Protein AF-A0A832DSX7-F1 (afdb_monomer_lite)

pLDDT: mean 79.86, std 14.15, range [27.81, 97.44]

Sequence (400 aa):
MRTGLRFCPRCGTVMMSKKRGASLFLYCPKCGFEEDVSTVVEPGRRPILRPIEARCPRCGGALTVRTSYNLTFTYCRNCGYITATYSPPAVRLPVERRPLMSWLKNAVDRAAQNKVEIGSGELVDVEPEGGGDVDVLTLRVSIQRNYAESLRPLDSVFYANELTIVKDELKAKDCSGEVCHGYLRVAARPRRHPPAGKLHLAEPTMLYESALRILEENKCTLHGVVAEAPRCSPLPATEISIRKRWNLDKWQMEALRRALSLPPYGFLAVEGPPGTGKTSVIAAAACEIATAGGRVLITSLTNVAVDNAIERILEFCGFEIGKYVTRIGHPAKISPTVRRYVVADLGRQRKGGLEALLREARVFGMTMAKLASLDLFYGLDKMLKGGFDYVFIDEASMVP

Secondary structure (DSSP, 8-state):
--PPPPB-TTT-PBPEEEEETTEEEEE-TTT--EEEE-----TTS--------PBPTTT-PBEEEEEETTEEEEEETTT--EEEEE---SSPSSPPHHHHHHHHHHHHHHHHHT--EEEEEEEEEEEEETTTTEEEEEEEEEEEHHHHHH--TT-EEEETTEEEEE-S--EEEE--SSEEEEEEEEEE-SS---SEEEEEE-TTHHHHHHHHHHHHTT-SSHHHHHTT-TT-PPPPP------S-----HHHHHHHHHHHTPPTT--------TTS-HHHHHHHHHHHHHHTT--EEEEESSHHHHHHHHHHHHHHHHHHHHTTEEE-S-GGGS-HHHHHHHHHHHHHHHHHHHHHHHHH-SEEEEEHHHHHHHHHHH-HHHHHTS--SEEEETTGGG--

Foldseek 3Di:
DPDPFDADPVPRHGWDWDDDPPWIWTADPPPGDIDTQDFDDDPDDDTDRDDPQDADPVPRHGWDWDDDPQKIWIADPPPGDIDIDGRDDPDDPPDAPVVVLVVLVVVLVVCVVPWAFFWKWFWDDWDAPDVRQKIKTKTWIKGFPVCLVVDAFQFWKQHQNFIWTFHHRFAAFPCPDGIGTGITIIIGGDDDDDRMGIITGCPPSLLSVLVNVVLVVCPQALNCVSNVPPPHDFDDQDQQDQDDDDPADPLLVVLLNCQNRAGVSGDDDDDDDPPNPPLLSLLSNLLSQVVVVFAEEEEEQALVQLQVSLVSNCVPNPPVQLQQEAEPDDLVRHDPVCSVRPVVVVVQCVVPRPLSNLVRHRYYGDYSSSVSSCCVRVVVCVSNVHDGPYYDYPPVVPPD

Structure (mmCIF, N/CA/C/O backbone):
data_AF-A0A832DSX7-F1
#
_entry.id   AF-A0A832DSX7-F1
#
loop_
_atom_site.group_PDB
_atom_site.id
_atom_site.type_symbol
_atom_site.label_atom_id
_atom_site.label_alt_id
_atom_site.label_comp_id
_atom_site.label_asym_id
_atom_site.label_entity_id
_atom_site.label_seq_id
_atom_site.pdbx_PDB_ins_code
_atom_site.Cartn_x
_atom_site.Cartn_y
_atom_site.Cartn_z
_atom_site.occupancy
_atom_site.B_iso_or_equiv
_atom_site.auth_seq_id
_atom_site.auth_comp_id
_atom_site.auth_asym_id
_atom_site.auth_atom_id
_atom_site.pdbx_PDB_model_num
ATOM 1 N N . MET A 1 1 ? 50.676 -8.255 -4.536 1.00 31.97 1 MET A N 1
ATOM 2 C CA . MET A 1 1 ? 49.228 -7.973 -4.637 1.00 31.97 1 MET A CA 1
ATOM 3 C C . MET A 1 1 ? 48.529 -9.279 -4.957 1.00 31.97 1 MET A C 1
ATOM 5 O O . MET A 1 1 ? 48.846 -9.869 -5.981 1.00 31.97 1 MET A O 1
ATOM 9 N N . ARG A 1 2 ? 47.675 -9.771 -4.050 1.00 27.81 2 ARG A N 1
ATOM 10 C CA . ARG A 1 2 ? 46.873 -10.984 -4.251 1.00 27.81 2 ARG A CA 1
ATOM 11 C C . ARG A 1 2 ? 45.948 -10.741 -5.447 1.00 27.81 2 ARG A C 1
ATOM 13 O O . ARG A 1 2 ? 45.012 -9.957 -5.345 1.00 27.81 2 ARG A O 1
ATOM 20 N N . THR A 1 3 ? 46.261 -11.341 -6.588 1.00 41.22 3 THR A N 1
ATOM 21 C CA . THR A 1 3 ? 45.350 -11.453 -7.730 1.00 41.22 3 THR A CA 1
ATOM 22 C C . THR A 1 3 ? 44.082 -12.134 -7.231 1.00 41.22 3 THR A C 1
ATOM 24 O O . THR A 1 3 ? 44.161 -13.252 -6.723 1.00 41.22 3 THR A O 1
ATOM 27 N N . GLY A 1 4 ? 42.942 -11.443 -7.294 1.00 50.59 4 GLY A N 1
ATOM 28 C CA . GLY A 1 4 ? 41.656 -12.020 -6.907 1.00 50.59 4 GLY A CA 1
ATOM 29 C C . GLY A 1 4 ? 41.431 -13.347 -7.630 1.00 50.59 4 GLY A C 1
ATOM 30 O O . GLY A 1 4 ? 41.719 -13.456 -8.823 1.00 50.59 4 GLY A O 1
ATOM 31 N N . LEU A 1 5 ? 40.967 -14.356 -6.891 1.00 60.06 5 LEU A N 1
ATOM 32 C CA . LEU A 1 5 ? 40.588 -15.656 -7.440 1.00 60.06 5 LEU A CA 1
ATOM 33 C C . LEU A 1 5 ? 39.569 -15.428 -8.565 1.00 60.06 5 LEU A C 1
ATOM 35 O O . LEU A 1 5 ? 38.499 -14.870 -8.323 1.00 60.06 5 LEU A O 1
ATOM 39 N N . ARG A 1 6 ? 39.913 -15.815 -9.797 1.00 70.56 6 ARG A N 1
ATOM 40 C CA . ARG A 1 6 ? 38.974 -15.800 -10.925 1.00 70.56 6 ARG A CA 1
ATOM 41 C C . ARG A 1 6 ? 38.240 -17.129 -10.993 1.00 70.56 6 ARG A C 1
ATOM 43 O O . ARG A 1 6 ? 38.859 -18.183 -10.863 1.00 70.56 6 ARG A O 1
ATOM 50 N N . PHE A 1 7 ? 36.936 -17.070 -11.224 1.00 74.12 7 PHE A N 1
ATOM 51 C CA . PHE A 1 7 ? 36.072 -18.238 -11.345 1.00 74.12 7 PHE A CA 1
ATOM 52 C C . PHE A 1 7 ? 35.620 -18.405 -12.792 1.00 74.12 7 PHE A C 1
ATOM 54 O O . PHE A 1 7 ? 35.322 -17.429 -13.476 1.00 74.12 7 PHE A O 1
ATOM 61 N N . CYS A 1 8 ? 35.572 -19.650 -13.255 1.00 73.44 8 CYS A N 1
ATOM 62 C CA . CYS A 1 8 ? 35.185 -19.983 -14.613 1.00 73.44 8 CYS A CA 1
ATOM 63 C C . CYS A 1 8 ? 33.719 -19.594 -14.867 1.00 73.44 8 CYS A C 1
ATOM 65 O O . CYS A 1 8 ? 32.846 -20.057 -14.127 1.00 73.44 8 CYS A O 1
ATOM 67 N N . PRO A 1 9 ? 33.413 -18.848 -15.943 1.00 70.19 9 PRO A N 1
ATOM 68 C CA . PRO A 1 9 ? 32.047 -18.422 -16.251 1.00 70.19 9 PRO A CA 1
ATOM 69 C C . PRO A 1 9 ? 31.123 -19.583 -16.645 1.00 70.19 9 PRO A C 1
ATOM 71 O O . PRO A 1 9 ? 29.907 -19.430 -16.614 1.00 70.19 9 PRO A O 1
ATOM 74 N N . ARG A 1 10 ? 31.675 -20.750 -17.008 1.00 78.69 10 ARG A N 1
ATOM 75 C CA . ARG A 1 10 ? 30.882 -21.932 -17.379 1.00 78.69 10 ARG A CA 1
ATOM 76 C C . ARG A 1 10 ? 30.493 -22.811 -16.194 1.00 78.69 10 ARG A C 1
ATOM 78 O O . ARG A 1 10 ? 29.435 -23.423 -16.226 1.00 78.69 10 ARG A O 1
ATOM 85 N N . CYS A 1 11 ? 31.349 -22.933 -15.179 1.00 80.38 11 CYS A N 1
ATOM 86 C CA . CYS A 1 11 ? 31.154 -23.936 -14.122 1.00 80.38 11 CYS A CA 1
ATOM 87 C C . CYS A 1 11 ? 31.533 -23.476 -12.708 1.00 80.38 11 CYS A C 1
ATOM 89 O O . CYS A 1 11 ? 31.545 -24.296 -11.790 1.00 80.38 11 CYS A O 1
ATOM 91 N N . GLY A 1 12 ? 31.907 -22.206 -12.527 1.00 72.88 12 GLY A N 1
ATOM 92 C CA . GLY A 1 12 ? 32.220 -21.621 -11.220 1.00 72.88 12 GLY A CA 1
ATOM 93 C C . GLY A 1 12 ? 33.486 -22.162 -10.548 1.00 72.88 12 GLY A C 1
ATOM 94 O O . GLY A 1 12 ? 33.723 -21.880 -9.383 1.00 72.88 12 GLY A O 1
ATOM 95 N N . THR A 1 13 ? 34.310 -22.952 -11.241 1.00 77.44 13 THR A N 1
ATOM 96 C CA . THR A 1 13 ? 35.576 -23.480 -10.700 1.00 77.44 13 THR A CA 1
ATOM 97 C C . THR A 1 13 ? 36.678 -22.428 -10.779 1.00 77.44 13 THR A C 1
ATOM 99 O O . THR A 1 13 ? 36.740 -21.694 -11.764 1.00 77.44 13 THR A O 1
ATOM 102 N N . VAL A 1 14 ? 37.561 -22.363 -9.778 1.00 77.56 14 VAL A N 1
ATOM 103 C CA . VAL A 1 14 ? 38.717 -21.452 -9.788 1.00 77.56 14 VAL A CA 1
ATOM 104 C C . VAL A 1 14 ? 39.578 -21.717 -11.026 1.00 77.56 14 VAL A C 1
ATOM 106 O O . VAL A 1 14 ? 39.940 -22.859 -11.314 1.00 77.56 14 VAL A O 1
ATOM 109 N N . MET A 1 15 ? 39.872 -20.661 -11.779 1.00 81.88 15 MET A N 1
ATOM 110 C CA . MET A 1 15 ? 40.709 -20.729 -12.973 1.00 81.88 15 MET A CA 1
ATOM 111 C C . MET A 1 15 ? 42.189 -20.699 -12.596 1.00 81.88 15 MET A C 1
ATOM 113 O O . MET A 1 15 ? 42.590 -20.006 -11.660 1.00 81.88 15 MET A O 1
ATOM 117 N N . MET A 1 16 ? 43.000 -21.437 -13.351 1.00 77.75 16 MET A N 1
ATOM 118 C CA . MET A 1 16 ? 44.448 -21.509 -13.169 1.00 77.75 16 MET A CA 1
ATOM 119 C C . MET A 1 16 ? 45.162 -20.748 -14.280 1.00 77.75 16 MET A C 1
ATOM 121 O O . MET A 1 16 ? 44.698 -20.716 -15.417 1.00 77.75 16 MET A O 1
ATOM 125 N N . SER A 1 17 ? 46.296 -20.129 -13.963 1.00 76.19 17 SER A N 1
ATOM 126 C CA . SER A 1 17 ? 47.125 -19.456 -14.960 1.00 76.19 17 SER A CA 1
ATOM 127 C C . SER A 1 17 ? 48.114 -20.424 -15.598 1.00 76.19 17 SER A C 1
ATOM 129 O O . SER A 1 17 ? 48.676 -21.304 -14.943 1.00 76.19 17 SER A O 1
ATOM 131 N N . LYS A 1 18 ? 48.342 -20.255 -16.898 1.00 72.00 18 LYS A N 1
ATOM 132 C CA . LYS A 1 18 ? 49.349 -20.988 -17.662 1.00 72.00 18 LYS A CA 1
ATOM 133 C C . LYS A 1 18 ? 50.043 -20.009 -18.607 1.00 72.00 18 LYS A C 1
ATOM 135 O O . LYS A 1 18 ? 49.438 -19.055 -19.089 1.00 72.00 18 LYS A O 1
ATOM 140 N N . LYS A 1 19 ? 51.350 -20.184 -18.806 1.00 64.56 19 LYS A N 1
ATOM 141 C CA . LYS A 1 19 ? 52.142 -19.342 -19.715 1.00 64.56 19 LYS A CA 1
ATOM 142 C C . LYS A 1 19 ? 52.262 -20.022 -21.074 1.00 64.56 19 LYS A C 1
ATOM 144 O O . LYS A 1 19 ? 52.558 -21.215 -21.130 1.00 64.56 19 LYS A O 1
ATOM 149 N N . ARG A 1 20 ? 52.074 -19.259 -22.152 1.00 64.44 20 ARG A N 1
ATOM 150 C CA . ARG A 1 20 ? 52.381 -19.669 -23.530 1.00 64.44 20 ARG A CA 1
ATOM 151 C C . ARG A 1 20 ? 53.258 -18.590 -24.157 1.00 64.44 20 ARG A C 1
ATOM 153 O O . ARG A 1 20 ? 52.772 -17.528 -24.533 1.00 64.44 20 ARG A O 1
ATOM 160 N N . GLY A 1 21 ? 54.566 -18.835 -24.212 1.00 65.81 21 GLY A N 1
ATOM 161 C CA . GLY A 1 21 ? 55.533 -17.820 -24.641 1.00 65.81 21 GLY A CA 1
ATOM 162 C C . GLY A 1 21 ? 55.506 -16.584 -23.732 1.00 65.81 21 GLY A C 1
ATOM 163 O O . GLY A 1 21 ? 55.636 -16.709 -22.514 1.00 65.81 21 GLY A O 1
ATOM 164 N N . ALA A 1 22 ? 55.320 -15.402 -24.327 1.00 50.09 22 ALA A N 1
ATOM 165 C CA . ALA A 1 22 ? 55.211 -14.124 -23.617 1.00 50.09 22 ALA A CA 1
ATOM 166 C C . ALA A 1 22 ? 53.801 -13.831 -23.059 1.00 50.09 22 ALA A C 1
ATOM 168 O O . ALA A 1 22 ? 53.637 -12.869 -22.310 1.00 50.09 22 ALA A O 1
ATOM 169 N N . SER A 1 23 ? 52.802 -14.658 -23.386 1.00 49.12 23 SER A N 1
ATOM 170 C CA . SER A 1 23 ? 51.403 -14.436 -23.012 1.00 49.12 23 SER A CA 1
ATOM 171 C C . SER A 1 23 ? 50.999 -15.282 -21.804 1.00 49.12 23 SER A C 1
ATOM 173 O O . SER A 1 23 ? 51.373 -16.454 -21.670 1.00 49.12 23 SER A O 1
ATOM 175 N N . LEU A 1 24 ? 50.212 -14.683 -20.912 1.00 57.09 24 LEU A N 1
ATOM 176 C CA . LEU A 1 24 ? 49.556 -15.374 -19.807 1.00 57.09 24 LEU A CA 1
ATOM 177 C C . LEU A 1 24 ? 48.109 -15.660 -20.217 1.00 57.09 24 LEU A C 1
ATOM 179 O O . LEU A 1 24 ? 47.416 -14.755 -20.664 1.00 57.09 24 LEU A O 1
ATOM 183 N N . PHE A 1 25 ? 47.638 -16.887 -20.027 1.00 74.69 25 PHE A N 1
ATOM 184 C CA . PHE A 1 25 ? 46.232 -17.236 -20.232 1.00 74.69 25 PHE A CA 1
ATOM 185 C C . PHE A 1 25 ? 45.676 -17.922 -18.986 1.00 74.69 25 PHE A C 1
ATOM 187 O O . PHE A 1 25 ? 46.416 -18.546 -18.214 1.00 74.69 25 PHE A O 1
ATOM 194 N N . LEU A 1 26 ? 44.375 -17.762 -18.752 1.00 79.00 26 LEU A N 1
ATOM 195 C CA . LEU A 1 26 ? 43.662 -18.449 -17.681 1.00 79.00 26 LEU A CA 1
ATOM 196 C C . LEU A 1 26 ? 42.878 -19.607 -18.286 1.00 79.00 26 LEU A C 1
ATOM 198 O O . LEU A 1 26 ? 42.202 -19.438 -19.296 1.00 79.00 26 LEU A O 1
ATOM 202 N N . TYR A 1 27 ? 42.934 -20.773 -17.650 1.00 84.38 27 TYR A N 1
ATOM 203 C CA . TYR A 1 27 ? 42.179 -21.945 -18.075 1.00 84.38 27 TYR A CA 1
ATOM 204 C C . TYR A 1 27 ? 41.421 -22.578 -16.908 1.00 84.38 27 TYR A C 1
ATOM 206 O O . TYR A 1 27 ? 41.837 -22.517 -15.747 1.00 84.38 27 TYR A O 1
ATOM 214 N N . CYS A 1 28 ? 40.277 -23.188 -17.208 1.00 83.31 28 CYS A N 1
ATOM 215 C CA . CYS A 1 28 ? 39.494 -23.944 -16.247 1.00 83.31 28 CYS A CA 1
ATOM 216 C C . CYS A 1 28 ? 39.895 -25.427 -16.286 1.00 83.31 28 CYS A C 1
ATOM 218 O O . CYS A 1 28 ? 39.656 -26.080 -17.305 1.00 83.31 28 CYS A O 1
ATOM 220 N N . PRO A 1 29 ? 40.397 -26.007 -15.181 1.00 81.81 29 PRO A N 1
ATOM 221 C CA . PRO A 1 29 ? 40.769 -27.422 -15.155 1.00 81.81 29 PRO A CA 1
ATOM 222 C C . PRO A 1 29 ? 39.559 -28.364 -15.252 1.00 81.81 29 PRO A C 1
ATOM 224 O O . PRO A 1 29 ? 39.722 -29.530 -15.585 1.00 81.81 29 PRO A O 1
ATOM 227 N N . LYS A 1 30 ? 38.343 -27.874 -14.965 1.00 83.94 30 LYS A N 1
ATOM 228 C CA . LYS A 1 30 ? 37.123 -28.694 -14.940 1.00 83.94 30 LYS A CA 1
ATOM 229 C C . LYS A 1 30 ? 36.423 -28.800 -16.296 1.00 83.94 30 LYS A C 1
ATOM 231 O O . LYS A 1 30 ? 35.898 -29.857 -16.615 1.00 83.94 30 LYS A O 1
ATOM 236 N N . CYS A 1 31 ? 36.363 -27.716 -17.070 1.00 82.75 31 CYS A N 1
ATOM 237 C CA . CYS A 1 31 ? 35.600 -27.683 -18.328 1.00 82.75 31 CYS A CA 1
ATOM 238 C C . CYS A 1 31 ? 36.417 -27.260 -19.556 1.00 82.75 31 CYS A C 1
ATOM 240 O O . CYS A 1 31 ? 35.848 -27.104 -20.633 1.00 82.75 31 CYS A O 1
ATOM 242 N N . GLY A 1 32 ? 37.726 -27.031 -19.400 1.00 79.88 32 GLY A N 1
ATOM 243 C CA . GLY A 1 32 ? 38.620 -26.673 -20.504 1.00 79.88 32 GLY A CA 1
ATOM 244 C C . GLY A 1 32 ? 38.406 -25.272 -21.084 1.00 79.88 32 GLY A C 1
ATOM 245 O O . GLY A 1 32 ? 38.947 -24.969 -22.137 1.00 79.88 32 GLY A O 1
ATOM 246 N N . PHE A 1 33 ? 37.612 -24.413 -20.435 1.00 75.12 33 PHE A N 1
ATOM 247 C CA . PHE A 1 33 ? 37.433 -23.023 -20.865 1.00 75.12 33 PHE A CA 1
ATOM 248 C C . PHE A 1 33 ? 38.741 -22.233 -20.729 1.00 75.12 33 PHE A C 1
ATOM 250 O O . PHE A 1 33 ? 39.318 -22.227 -19.642 1.00 75.12 33 PHE A O 1
ATOM 257 N N . GLU A 1 34 ? 39.162 -21.541 -21.789 1.00 80.94 34 GLU A N 1
ATOM 258 C CA . GLU A 1 34 ? 40.360 -20.692 -21.819 1.00 80.94 34 GLU A CA 1
ATOM 259 C C . GLU A 1 34 ? 39.980 -19.231 -22.107 1.00 80.94 34 GLU A C 1
ATOM 261 O O . GLU A 1 34 ? 39.119 -18.966 -22.946 1.00 80.94 34 GLU A O 1
ATOM 266 N N . GLU A 1 35 ? 40.623 -18.285 -21.419 1.00 69.06 35 GLU A N 1
ATOM 267 C CA . GLU A 1 35 ? 40.542 -16.852 -21.722 1.00 69.06 35 GLU A CA 1
ATOM 268 C C . GLU A 1 35 ? 41.945 -16.242 -21.832 1.00 69.06 35 GLU A C 1
ATOM 270 O O . GLU A 1 35 ? 42.819 -16.468 -20.984 1.00 69.06 35 GLU A O 1
ATOM 275 N N . ASP A 1 36 ? 42.156 -15.475 -22.901 1.00 61.03 36 ASP A N 1
ATOM 276 C CA . ASP A 1 36 ? 43.429 -14.820 -23.183 1.00 61.03 36 ASP A CA 1
ATOM 277 C C . ASP A 1 36 ? 43.583 -13.570 -22.307 1.00 61.03 36 ASP A C 1
ATOM 279 O O . ASP A 1 36 ? 42.677 -12.734 -22.226 1.00 61.03 36 ASP A O 1
ATOM 283 N N . VAL A 1 37 ? 44.735 -13.416 -21.652 1.00 58.03 37 VAL A N 1
ATOM 284 C CA . VAL A 1 37 ? 45.055 -12.212 -20.871 1.00 58.03 37 VAL A CA 1
ATOM 285 C C . VAL A 1 37 ? 46.069 -11.406 -21.677 1.00 58.03 37 VAL A C 1
ATOM 287 O O . VAL A 1 37 ? 47.264 -11.403 -21.393 1.00 58.03 37 VAL A O 1
ATOM 290 N N . SER A 1 38 ? 45.601 -10.756 -22.746 1.00 45.34 38 SER A N 1
ATOM 291 C CA . SER A 1 38 ? 46.460 -10.013 -23.674 1.00 45.34 38 SER A CA 1
ATOM 292 C C . SER A 1 38 ? 47.242 -8.898 -22.963 1.00 45.34 38 SER A C 1
ATOM 294 O O . SER A 1 38 ? 46.648 -7.966 -22.414 1.00 45.34 38 SER A O 1
ATOM 296 N N . THR A 1 39 ? 48.575 -8.962 -23.010 1.00 39.50 39 THR A N 1
ATOM 297 C CA . THR A 1 39 ? 49.500 -7.919 -22.540 1.00 39.50 39 THR A CA 1
ATOM 298 C C . THR A 1 39 ? 50.234 -7.285 -23.721 1.00 39.50 39 THR A C 1
ATOM 300 O O . THR A 1 39 ? 50.943 -7.986 -24.437 1.00 39.50 39 THR A O 1
ATOM 303 N N . VAL A 1 40 ? 50.147 -5.961 -23.884 1.00 37.81 40 VAL A N 1
ATOM 304 C CA . VAL A 1 40 ? 51.185 -5.189 -24.591 1.00 37.81 40 VAL A CA 1
ATOM 305 C C . VAL A 1 40 ? 52.316 -4.957 -23.588 1.00 37.81 40 VAL A C 1
ATOM 307 O O . VAL A 1 40 ? 52.068 -4.449 -22.494 1.00 37.81 40 VAL A O 1
ATOM 310 N N . VAL A 1 41 ? 53.536 -5.375 -23.924 1.00 35.53 41 VAL A N 1
ATOM 311 C CA . VAL A 1 41 ? 54.715 -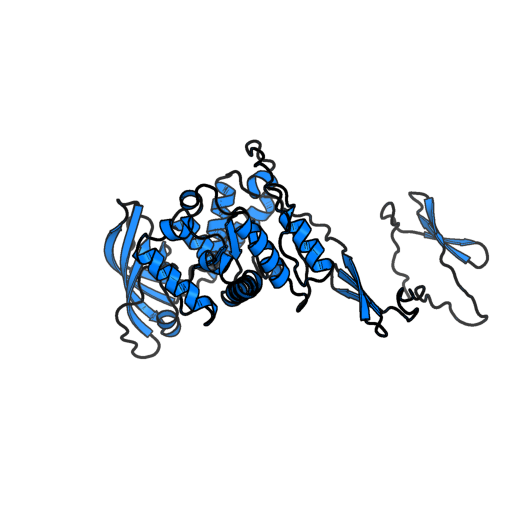5.244 -23.057 1.00 35.53 41 VAL A CA 1
ATOM 312 C C . VAL A 1 41 ? 55.641 -4.186 -23.652 1.00 35.53 41 VAL A C 1
ATOM 314 O O . VAL A 1 41 ? 56.263 -4.431 -24.680 1.00 35.53 41 VAL A O 1
ATOM 317 N N . GLU A 1 42 ? 55.760 -3.026 -23.001 1.00 33.44 42 GLU A N 1
ATOM 318 C CA . GLU A 1 42 ? 56.939 -2.167 -23.170 1.00 33.44 42 GLU A CA 1
ATOM 319 C C . GLU A 1 42 ? 58.069 -2.675 -22.252 1.00 33.44 42 GLU A C 1
ATOM 321 O O . GLU A 1 42 ? 57.798 -3.044 -21.099 1.00 33.44 42 GLU A O 1
ATOM 326 N N . PRO A 1 43 ? 59.334 -2.716 -22.712 1.00 32.28 43 PRO A N 1
ATOM 327 C CA . PRO A 1 43 ? 60.439 -3.253 -21.922 1.00 32.28 43 PRO A CA 1
ATOM 328 C C . PRO A 1 43 ? 60.699 -2.404 -20.667 1.00 32.28 43 PRO A C 1
ATOM 330 O O . PRO A 1 43 ? 60.929 -1.202 -20.757 1.00 32.28 43 PRO A O 1
ATOM 333 N N . GLY A 1 44 ? 60.705 -3.032 -19.485 1.00 43.44 44 GLY A N 1
ATOM 334 C CA . GLY A 1 44 ? 61.206 -2.418 -18.244 1.00 43.44 44 GLY A CA 1
ATOM 335 C C . GLY A 1 44 ? 60.167 -1.929 -17.226 1.00 43.44 44 GLY A C 1
ATOM 336 O O . GLY A 1 44 ? 60.557 -1.410 -16.181 1.00 43.44 44 GLY A O 1
ATOM 337 N N . ARG A 1 45 ? 58.857 -2.122 -17.444 1.00 35.34 45 ARG A N 1
ATOM 338 C CA . ARG A 1 45 ? 57.822 -1.833 -16.426 1.00 35.34 45 ARG A CA 1
ATOM 339 C C . ARG A 1 45 ? 56.974 -3.059 -16.086 1.00 35.34 45 ARG A C 1
ATOM 341 O O . ARG A 1 45 ? 56.681 -3.892 -16.938 1.00 35.34 45 ARG A O 1
ATOM 348 N N . ARG A 1 46 ? 56.570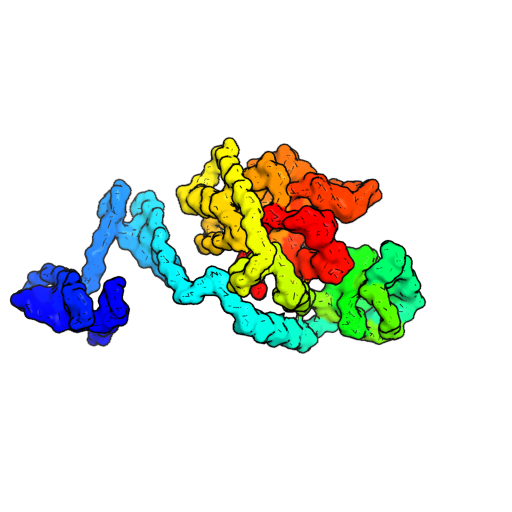 -3.171 -14.811 1.00 31.23 46 ARG A N 1
ATOM 349 C CA . ARG A 1 46 ? 55.641 -4.214 -14.337 1.00 31.23 46 ARG A CA 1
ATOM 350 C C . ARG A 1 46 ? 54.305 -4.094 -15.095 1.00 31.23 46 ARG A C 1
ATOM 352 O O . ARG A 1 46 ? 53.810 -2.975 -15.224 1.00 31.23 46 ARG A O 1
ATOM 359 N N . PRO A 1 47 ? 53.698 -5.206 -15.548 1.00 34.06 47 PRO A N 1
ATOM 360 C CA . PRO A 1 47 ? 52.443 -5.174 -16.290 1.00 34.06 47 PRO A CA 1
ATOM 361 C C . PRO A 1 47 ? 51.315 -4.622 -15.411 1.00 34.06 47 PRO A C 1
ATOM 363 O O . PRO A 1 47 ? 51.002 -5.172 -14.354 1.00 34.06 47 PRO A O 1
ATOM 366 N N . ILE A 1 48 ? 50.708 -3.521 -15.854 1.00 33.62 48 ILE A N 1
ATOM 367 C CA . ILE A 1 48 ? 49.488 -2.965 -15.269 1.00 33.62 48 ILE A CA 1
ATOM 368 C C . ILE A 1 48 ? 48.325 -3.523 -16.089 1.00 33.62 48 ILE A C 1
ATOM 370 O O . ILE A 1 48 ? 48.179 -3.184 -17.261 1.00 33.62 48 ILE A O 1
ATOM 374 N N . LEU A 1 49 ? 47.497 -4.373 -15.479 1.00 35.62 49 LEU A N 1
ATOM 375 C CA . LEU A 1 49 ? 46.216 -4.795 -16.051 1.00 35.62 49 LEU A CA 1
ATOM 376 C C . LEU A 1 49 ? 45.309 -3.562 -16.165 1.00 35.62 49 LEU A C 1
ATOM 378 O O . LEU A 1 49 ? 44.657 -3.179 -15.194 1.00 35.62 49 LEU A O 1
ATOM 382 N N . ARG A 1 50 ? 45.282 -2.915 -17.333 1.00 35.69 50 ARG A N 1
ATOM 383 C CA . ARG A 1 50 ? 44.228 -1.953 -17.665 1.00 35.69 50 ARG A CA 1
ATOM 384 C C . ARG A 1 50 ? 43.068 -2.731 -18.290 1.00 35.69 50 ARG A C 1
ATOM 386 O O . ARG A 1 50 ? 43.311 -3.485 -19.232 1.00 35.69 50 ARG A O 1
ATOM 393 N N . PRO A 1 51 ? 41.829 -2.599 -17.784 1.00 42.88 51 PRO A N 1
ATOM 394 C CA . PRO A 1 51 ? 40.661 -3.091 -18.504 1.00 42.88 51 PRO A CA 1
ATOM 395 C C . PRO A 1 51 ? 40.688 -2.485 -19.908 1.00 42.88 51 PRO A C 1
ATOM 397 O O . PRO A 1 51 ? 40.993 -1.299 -20.032 1.00 42.88 51 PRO A O 1
ATOM 400 N N . ILE A 1 52 ? 40.394 -3.276 -20.944 1.00 45.31 52 ILE A N 1
ATOM 401 C CA . ILE A 1 52 ? 40.154 -2.758 -22.296 1.00 45.31 52 ILE A CA 1
ATOM 402 C C . ILE A 1 52 ? 39.158 -1.608 -22.136 1.00 45.31 52 ILE A C 1
ATOM 404 O O . ILE A 1 52 ? 38.033 -1.831 -21.686 1.00 45.31 52 ILE A O 1
ATOM 408 N N . GLU A 1 53 ? 39.602 -0.375 -22.387 1.00 53.81 53 GLU A N 1
ATOM 409 C CA . GLU A 1 53 ? 38.767 0.811 -22.235 1.00 53.81 53 GLU A CA 1
ATOM 410 C C . GLU A 1 53 ? 37.627 0.693 -23.243 1.00 53.81 53 GLU A C 1
ATOM 412 O O . GLU A 1 53 ? 37.791 0.973 -24.431 1.00 53.81 53 GLU A O 1
ATOM 417 N N . ALA A 1 54 ? 36.473 0.208 -22.784 1.00 66.88 54 ALA A N 1
ATOM 418 C CA . ALA A 1 54 ? 35.279 0.148 -23.601 1.00 66.88 54 ALA A CA 1
ATOM 419 C C . ALA A 1 54 ? 35.004 1.568 -24.119 1.00 66.88 54 ALA A C 1
ATOM 421 O O . ALA A 1 54 ? 34.854 2.515 -23.340 1.00 66.88 54 ALA A O 1
ATOM 422 N N . ARG A 1 55 ? 35.001 1.731 -25.443 1.00 81.00 55 ARG A N 1
ATOM 423 C CA . ARG A 1 55 ? 34.734 3.019 -26.084 1.00 81.00 55 ARG A CA 1
ATOM 424 C C . ARG A 1 55 ? 33.236 3.228 -26.227 1.00 81.00 55 ARG A C 1
ATOM 426 O O . ARG A 1 55 ? 32.479 2.295 -26.484 1.00 81.00 55 ARG A O 1
ATOM 433 N N . CYS A 1 56 ? 32.808 4.472 -26.064 1.00 81.06 56 CYS A N 1
ATOM 434 C CA . CYS A 1 56 ? 31.419 4.861 -26.218 1.00 81.06 56 CYS A CA 1
ATOM 435 C C . CYS A 1 56 ? 30.954 4.584 -27.656 1.00 81.06 56 CYS A C 1
ATOM 437 O O . CYS A 1 56 ? 31.554 5.126 -28.585 1.00 81.06 56 CYS A O 1
ATOM 439 N N . PRO A 1 57 ? 29.857 3.837 -27.866 1.00 82.81 57 PRO A N 1
ATOM 440 C CA . PRO A 1 57 ? 29.383 3.517 -29.213 1.00 82.81 57 PRO A CA 1
ATOM 441 C C . PRO A 1 57 ? 28.819 4.736 -29.955 1.00 82.81 57 PRO A C 1
ATOM 443 O O . PRO A 1 57 ? 28.634 4.679 -31.163 1.00 82.81 57 PRO A O 1
ATOM 446 N N . ARG A 1 58 ? 28.536 5.843 -29.250 1.00 87.00 58 ARG A N 1
ATOM 447 C CA . ARG A 1 58 ? 28.042 7.086 -29.863 1.00 87.00 58 ARG A CA 1
ATOM 448 C C . ARG A 1 58 ? 29.146 8.040 -30.306 1.00 87.00 58 ARG A C 1
ATOM 450 O O . ARG A 1 58 ? 28.991 8.687 -31.329 1.00 87.00 58 ARG A O 1
ATOM 457 N N . CYS A 1 59 ? 30.212 8.187 -29.521 1.00 90.62 59 CYS A N 1
ATOM 458 C CA . CYS A 1 59 ? 31.219 9.232 -29.760 1.00 90.62 59 CYS A CA 1
ATOM 459 C C . CYS A 1 59 ? 32.672 8.754 -29.652 1.00 90.62 59 CYS A C 1
ATOM 461 O O . CYS A 1 59 ? 33.585 9.569 -29.708 1.00 90.62 59 CYS A O 1
ATOM 463 N N . GLY A 1 60 ? 32.909 7.461 -29.415 1.00 84.88 60 GLY A N 1
ATOM 464 C CA . GLY A 1 60 ? 34.250 6.887 -29.271 1.00 84.88 60 GLY A CA 1
ATOM 465 C C . GLY A 1 60 ? 34.995 7.252 -27.980 1.00 84.88 60 GLY A C 1
ATOM 466 O O . GLY A 1 60 ? 36.070 6.708 -27.741 1.00 84.88 60 GLY A O 1
ATOM 467 N N . GLY A 1 61 ? 34.442 8.133 -27.137 1.00 81.75 61 GLY A N 1
ATOM 468 C CA . GLY A 1 61 ? 35.053 8.549 -25.870 1.00 81.75 61 GLY A CA 1
ATOM 469 C C . GLY A 1 61 ? 35.093 7.445 -24.808 1.00 81.75 61 GLY A C 1
ATOM 470 O O . GLY A 1 61 ? 34.379 6.448 -24.907 1.00 81.75 61 GLY A O 1
ATOM 471 N N . ALA A 1 62 ? 35.900 7.633 -23.762 1.00 79.25 62 ALA A N 1
ATOM 472 C CA . ALA A 1 62 ? 36.042 6.657 -22.681 1.00 79.25 62 ALA A CA 1
ATOM 473 C C . ALA A 1 62 ? 34.727 6.448 -21.904 1.00 79.25 62 ALA A C 1
ATOM 475 O O . ALA A 1 62 ? 34.019 7.407 -21.569 1.00 79.25 62 ALA A O 1
ATOM 476 N N . LEU A 1 63 ? 34.409 5.188 -21.597 1.00 80.19 63 LEU A N 1
ATOM 477 C CA . LEU A 1 63 ? 33.288 4.827 -20.731 1.00 80.19 63 LEU A CA 1
ATOM 478 C C . LEU A 1 63 ? 33.735 4.720 -19.270 1.00 80.19 63 LEU A C 1
ATOM 480 O O . LEU A 1 63 ? 34.801 4.206 -18.950 1.00 80.19 63 LEU A O 1
ATOM 484 N N . THR A 1 64 ? 32.885 5.202 -18.368 1.00 82.62 64 THR A N 1
ATOM 485 C CA . THR A 1 64 ? 33.004 5.009 -16.922 1.00 82.62 64 THR A CA 1
ATOM 486 C C . THR A 1 64 ? 32.048 3.905 -16.489 1.00 82.62 64 THR A C 1
ATOM 488 O O . THR A 1 64 ? 30.880 3.922 -16.871 1.00 82.62 64 THR A O 1
ATOM 491 N N . VAL A 1 65 ? 32.525 2.981 -15.655 1.00 81.38 65 VAL A N 1
ATOM 492 C CA . VAL A 1 65 ? 31.699 1.926 -15.057 1.00 81.38 65 VAL A CA 1
ATOM 493 C C . VAL A 1 65 ? 31.524 2.194 -13.564 1.00 81.38 65 VAL A C 1
ATOM 495 O O . VAL A 1 65 ? 32.488 2.500 -12.859 1.00 81.38 65 VAL A O 1
ATOM 498 N N . ARG A 1 66 ? 30.289 2.099 -13.071 1.00 79.88 66 ARG A N 1
ATOM 499 C CA . ARG A 1 66 ? 29.940 2.196 -11.649 1.00 79.88 66 ARG A CA 1
ATOM 500 C C . ARG A 1 66 ? 29.004 1.062 -11.276 1.00 79.88 66 ARG A C 1
ATOM 502 O O . ARG A 1 66 ? 27.992 0.865 -11.936 1.00 79.88 66 ARG A O 1
ATOM 509 N N . THR A 1 67 ? 29.322 0.364 -10.198 1.00 76.88 67 THR A N 1
ATOM 510 C CA . THR A 1 67 ? 28.471 -0.696 -9.657 1.00 76.88 67 THR A CA 1
ATOM 511 C C . THR A 1 67 ? 27.845 -0.225 -8.354 1.00 76.88 67 THR A C 1
ATOM 513 O O . THR A 1 67 ? 28.532 0.346 -7.510 1.00 76.88 67 THR A O 1
ATOM 516 N N . SER A 1 68 ? 26.548 -0.467 -8.212 1.00 74.62 68 SER A N 1
ATOM 517 C CA . SER A 1 68 ? 25.763 -0.266 -7.000 1.00 74.62 68 SER A CA 1
ATOM 518 C C . SER A 1 68 ? 24.994 -1.556 -6.750 1.00 74.62 68 SER A C 1
ATOM 520 O O . SER A 1 68 ? 24.050 -1.850 -7.479 1.00 74.62 68 SER A O 1
ATOM 522 N N . TYR A 1 69 ? 25.427 -2.339 -5.759 1.00 79.88 69 TYR A N 1
ATOM 523 C CA . TYR A 1 69 ? 24.869 -3.658 -5.450 1.00 79.88 69 TYR A CA 1
ATOM 524 C C . TYR A 1 69 ? 24.796 -4.575 -6.688 1.00 79.88 69 TYR A C 1
ATOM 526 O O . TYR A 1 69 ? 25.822 -5.020 -7.199 1.00 79.88 69 TYR A O 1
ATOM 534 N N . ASN A 1 70 ? 23.588 -4.843 -7.165 1.00 83.19 70 ASN A N 1
ATOM 535 C CA . ASN A 1 70 ? 23.217 -5.706 -8.281 1.00 83.19 70 ASN A CA 1
ATOM 536 C C . ASN A 1 70 ? 23.038 -4.952 -9.613 1.00 83.19 70 ASN A C 1
ATOM 538 O O . ASN A 1 70 ? 22.695 -5.571 -10.619 1.00 83.19 70 ASN A O 1
ATOM 542 N N . LEU A 1 71 ? 23.296 -3.644 -9.654 1.00 83.44 71 LEU A N 1
ATOM 543 C CA . LEU A 1 71 ? 23.272 -2.842 -10.875 1.00 83.44 71 LEU A CA 1
ATOM 544 C C . LEU A 1 71 ? 24.671 -2.345 -11.237 1.00 83.44 71 LEU A C 1
ATOM 546 O O . LEU A 1 71 ? 25.367 -1.728 -10.431 1.00 83.44 71 LEU A O 1
ATOM 550 N N . THR A 1 72 ? 25.062 -2.545 -12.493 1.00 82.56 72 THR A N 1
ATOM 551 C CA . THR A 1 72 ? 26.283 -1.971 -13.064 1.00 82.56 72 THR A CA 1
ATOM 552 C C . THR A 1 72 ? 25.920 -1.004 -14.179 1.00 82.56 72 THR A C 1
ATOM 554 O O . THR A 1 72 ? 25.365 -1.385 -15.205 1.00 82.56 72 THR A O 1
ATOM 557 N N . PHE A 1 73 ? 26.256 0.265 -13.984 1.00 83.75 73 PHE A N 1
ATOM 558 C CA . PHE A 1 73 ? 26.061 1.345 -14.938 1.00 83.75 73 PHE A CA 1
ATOM 559 C C . PHE A 1 73 ? 27.340 1.570 -15.730 1.00 83.75 73 PHE A C 1
ATOM 561 O O . PHE A 1 73 ? 28.416 1.728 -15.159 1.00 83.75 73 PHE A O 1
ATOM 568 N N . THR A 1 74 ? 27.212 1.647 -17.047 1.00 86.31 74 THR A N 1
ATOM 569 C CA . THR A 1 74 ? 28.283 2.043 -17.960 1.00 86.31 74 THR A CA 1
ATOM 570 C C . THR A 1 74 ? 27.852 3.319 -18.661 1.00 86.31 74 THR A C 1
ATOM 572 O O . THR A 1 74 ? 26.811 3.327 -19.314 1.00 86.31 74 THR A O 1
ATOM 575 N N . TYR A 1 75 ? 28.613 4.403 -18.519 1.00 86.12 75 TYR A N 1
ATOM 576 C CA . TYR A 1 75 ? 28.220 5.707 -19.045 1.00 86.12 75 TYR A CA 1
ATOM 577 C C . TYR A 1 75 ? 29.375 6.516 -19.639 1.00 86.12 75 TYR A C 1
ATOM 579 O O . TYR A 1 75 ? 30.524 6.410 -19.217 1.00 86.12 75 TYR A O 1
ATOM 587 N N . CYS A 1 76 ? 29.063 7.356 -20.623 1.00 86.38 76 CYS A N 1
ATOM 588 C CA . CYS A 1 76 ? 29.986 8.287 -21.255 1.00 86.38 76 CYS A CA 1
ATOM 589 C C . CYS A 1 76 ? 29.720 9.704 -20.751 1.00 86.38 76 CYS A C 1
ATOM 591 O O . CYS A 1 76 ? 28.644 10.253 -20.981 1.00 86.38 76 CYS A O 1
ATOM 593 N N . ARG A 1 77 ? 30.726 10.338 -20.143 1.00 87.12 77 ARG A N 1
ATOM 594 C CA . ARG A 1 77 ? 30.622 11.738 -19.696 1.00 87.12 77 ARG A CA 1
ATOM 595 C C . ARG A 1 77 ? 30.537 12.743 -20.848 1.00 87.12 77 ARG A C 1
ATOM 597 O O . ARG A 1 77 ? 30.007 13.823 -20.650 1.00 87.12 77 ARG A O 1
ATOM 604 N N . ASN A 1 78 ? 31.037 12.383 -22.034 1.00 88.75 78 ASN A N 1
ATOM 605 C CA . ASN A 1 78 ? 31.123 13.304 -23.172 1.00 88.75 78 ASN A CA 1
ATOM 606 C C . ASN A 1 78 ? 29.776 13.510 -23.887 1.00 88.75 78 ASN A C 1
ATOM 608 O O . ASN A 1 78 ? 29.459 14.609 -24.310 1.00 88.75 78 ASN A O 1
ATOM 612 N N . CYS A 1 79 ? 28.976 12.450 -24.042 1.00 89.38 79 CYS A N 1
ATOM 613 C CA . CYS A 1 79 ? 27.721 12.507 -24.811 1.00 89.38 79 CYS A CA 1
ATOM 614 C C . CYS A 1 79 ? 26.492 11.999 -24.043 1.00 89.38 79 CYS A C 1
ATOM 616 O O . CYS A 1 79 ? 25.434 11.798 -24.638 1.00 89.38 79 CYS A O 1
ATOM 618 N N . GLY A 1 80 ? 26.640 11.701 -22.749 1.00 83.38 80 GLY A N 1
ATOM 619 C CA . GLY A 1 80 ? 25.549 11.210 -21.904 1.00 83.38 80 GLY A CA 1
ATOM 620 C C . GLY A 1 80 ? 25.059 9.795 -22.232 1.00 83.38 80 GLY A C 1
ATOM 621 O O . GLY A 1 80 ? 24.012 9.388 -21.737 1.00 83.38 80 GLY A O 1
ATOM 622 N N . TYR A 1 81 ? 25.775 9.021 -23.060 1.00 83.81 81 TYR A N 1
ATOM 623 C CA . TYR A 1 81 ? 25.443 7.609 -23.287 1.00 83.81 81 TYR A CA 1
ATOM 624 C C . TYR A 1 81 ? 25.431 6.852 -21.956 1.00 83.81 81 TYR A C 1
ATOM 626 O O . TYR A 1 81 ? 26.386 6.974 -21.196 1.00 83.81 81 TYR A O 1
ATOM 634 N N . ILE A 1 82 ? 24.395 6.055 -21.693 1.00 85.38 82 ILE A N 1
ATOM 635 C CA . ILE A 1 82 ? 24.303 5.216 -20.496 1.00 85.38 82 ILE A CA 1
ATOM 636 C C . ILE A 1 82 ? 23.614 3.882 -20.798 1.00 85.38 82 ILE A C 1
ATOM 638 O O . ILE A 1 82 ? 22.600 3.813 -21.501 1.00 85.38 82 ILE A O 1
ATOM 642 N N . THR A 1 83 ? 24.161 2.813 -20.232 1.00 84.19 83 THR A N 1
ATOM 643 C CA . THR A 1 83 ? 23.555 1.481 -20.167 1.00 84.19 83 THR A CA 1
ATOM 644 C C . THR A 1 83 ? 23.669 0.929 -18.758 1.00 84.19 83 THR A C 1
ATOM 646 O O . THR A 1 83 ? 24.597 1.273 -18.030 1.00 84.19 83 THR A O 1
ATOM 649 N N . ALA A 1 84 ? 22.743 0.052 -18.388 1.00 82.94 84 ALA A N 1
ATOM 650 C CA . ALA A 1 84 ? 22.781 -0.668 -17.127 1.00 82.94 84 ALA A CA 1
ATOM 651 C C . ALA A 1 84 ? 22.716 -2.173 -17.396 1.00 82.94 84 ALA A C 1
ATOM 653 O O . ALA A 1 84 ? 22.016 -2.612 -18.309 1.00 82.94 84 ALA A O 1
ATOM 654 N N . THR A 1 85 ? 23.447 -2.946 -16.603 1.00 82.94 85 THR A N 1
ATOM 655 C CA . THR A 1 85 ? 23.341 -4.403 -16.537 1.00 82.94 85 THR A CA 1
ATOM 656 C C . THR A 1 85 ? 22.919 -4.804 -15.134 1.00 82.94 85 THR A C 1
ATOM 658 O O . THR A 1 85 ? 23.420 -4.253 -14.152 1.00 82.94 85 THR A O 1
ATOM 661 N N . TYR A 1 86 ? 22.002 -5.762 -15.057 1.00 81.06 86 TYR A N 1
ATOM 662 C CA . TYR A 1 86 ? 21.452 -6.280 -13.813 1.00 81.06 86 TYR A CA 1
ATOM 663 C C . TYR A 1 86 ? 22.039 -7.658 -13.508 1.00 81.06 86 TYR A C 1
ATOM 665 O O . TYR A 1 86 ? 21.990 -8.555 -14.351 1.00 81.06 86 TYR A O 1
ATOM 673 N N . SER A 1 87 ? 22.571 -7.814 -12.301 1.00 82.19 87 SER A N 1
ATOM 674 C CA . SER A 1 87 ? 23.103 -9.063 -11.761 1.00 82.19 87 SER A CA 1
ATOM 675 C C . SER A 1 87 ? 22.155 -9.563 -10.671 1.00 82.19 87 SER A C 1
ATOM 677 O O . SER A 1 87 ? 22.271 -9.111 -9.533 1.00 82.19 87 SER A O 1
ATOM 679 N N . PRO A 1 88 ? 21.192 -10.448 -10.984 1.00 75.31 88 PRO A N 1
ATOM 680 C CA . PRO A 1 88 ? 20.175 -10.862 -10.024 1.00 75.31 88 PRO A CA 1
ATOM 681 C C . PRO A 1 88 ? 20.790 -11.470 -8.754 1.00 75.31 88 PRO A C 1
ATOM 683 O O . PRO A 1 88 ? 21.796 -12.182 -8.844 1.00 75.31 88 PRO A O 1
ATOM 686 N N . PRO A 1 89 ? 20.186 -11.237 -7.574 1.00 75.81 89 PRO A N 1
ATOM 687 C CA . PRO A 1 89 ? 20.582 -11.937 -6.361 1.00 75.81 89 PRO A CA 1
ATOM 688 C C . PRO A 1 89 ? 20.339 -13.448 -6.507 1.00 75.81 89 PRO A C 1
ATOM 690 O O . PRO A 1 89 ? 19.494 -13.892 -7.284 1.00 75.81 89 PRO A O 1
ATOM 693 N N . ALA A 1 90 ? 21.069 -14.252 -5.729 1.00 77.12 90 ALA A N 1
ATOM 694 C CA . ALA A 1 90 ? 20.908 -15.709 -5.729 1.00 77.12 90 ALA A CA 1
ATOM 695 C C . ALA A 1 90 ? 19.535 -16.157 -5.193 1.00 77.12 90 ALA A C 1
ATOM 697 O O . ALA A 1 90 ? 19.053 -17.237 -5.532 1.00 77.12 90 ALA A O 1
ATOM 698 N N . VAL A 1 91 ? 18.905 -15.319 -4.364 1.00 72.25 91 VAL A N 1
ATOM 699 C CA . VAL A 1 91 ? 17.566 -15.555 -3.827 1.00 72.25 91 VAL A CA 1
ATOM 700 C C . VAL A 1 91 ? 16.542 -15.312 -4.927 1.00 72.25 91 VAL A C 1
ATOM 702 O O . VAL A 1 91 ? 16.480 -14.227 -5.505 1.00 72.25 91 VAL A O 1
ATOM 705 N N . ARG A 1 92 ? 15.718 -16.323 -5.197 1.00 69.69 92 ARG A N 1
ATOM 706 C CA . ARG A 1 92 ? 14.578 -16.195 -6.101 1.00 69.69 92 ARG A CA 1
ATOM 707 C C . ARG A 1 92 ? 13.342 -15.826 -5.298 1.00 69.69 92 ARG A C 1
ATOM 709 O O . ARG A 1 92 ? 13.104 -16.380 -4.230 1.00 69.69 92 ARG A O 1
ATOM 716 N N . LEU A 1 93 ? 12.581 -14.875 -5.823 1.00 71.94 93 LEU A N 1
ATOM 717 C CA . LEU A 1 93 ? 11.225 -14.623 -5.369 1.00 71.94 93 LEU A CA 1
ATOM 718 C C . LEU A 1 93 ? 10.274 -15.574 -6.108 1.00 71.94 93 LEU A C 1
ATOM 720 O O . LEU A 1 93 ? 10.534 -15.896 -7.272 1.00 71.94 93 LEU A O 1
ATOM 724 N N . PRO A 1 94 ? 9.172 -15.987 -5.473 1.00 72.56 94 PRO A N 1
ATOM 725 C CA . PRO A 1 94 ? 8.823 -15.750 -4.066 1.00 72.56 94 PRO A CA 1
ATOM 726 C C . PRO A 1 94 ? 9.672 -16.564 -3.067 1.00 72.56 94 PRO A C 1
ATOM 728 O O . PRO A 1 94 ? 10.220 -17.605 -3.412 1.00 72.56 94 PRO A O 1
ATOM 731 N N . VAL A 1 95 ? 9.765 -16.091 -1.817 1.00 74.75 95 VAL A N 1
ATOM 732 C CA . VAL A 1 95 ? 10.440 -16.817 -0.721 1.00 74.75 95 VAL A CA 1
ATOM 733 C C . VAL A 1 95 ? 9.599 -18.021 -0.288 1.00 74.75 95 VAL A C 1
ATOM 735 O O . VAL A 1 95 ? 8.370 -17.954 -0.275 1.00 74.75 95 VAL A O 1
ATOM 738 N N . GLU A 1 96 ? 10.255 -19.111 0.116 1.00 75.62 96 GLU A N 1
ATOM 739 C CA . GLU A 1 96 ? 9.586 -20.297 0.653 1.00 75.62 96 GLU A CA 1
ATOM 740 C C . GLU A 1 96 ? 8.687 -19.979 1.862 1.00 75.62 96 GLU A C 1
ATOM 742 O O . GLU A 1 96 ? 9.023 -19.185 2.748 1.00 75.62 96 GLU A O 1
ATOM 747 N N . ARG A 1 97 ? 7.554 -20.685 1.951 1.00 77.44 97 ARG A N 1
ATOM 748 C CA . ARG A 1 97 ? 6.534 -20.465 2.985 1.00 77.44 97 ARG A CA 1
ATOM 749 C C . ARG A 1 97 ? 7.052 -20.657 4.409 1.00 77.44 97 ARG A C 1
ATOM 751 O O . ARG A 1 97 ? 6.718 -19.868 5.286 1.00 77.44 97 ARG A O 1
ATOM 758 N N . ARG A 1 98 ? 7.812 -21.724 4.678 1.00 80.50 98 ARG A N 1
ATOM 759 C CA . ARG A 1 98 ? 8.259 -22.063 6.046 1.00 80.50 98 ARG A CA 1
ATOM 760 C C . ARG A 1 98 ? 9.115 -20.942 6.658 1.00 80.50 98 ARG A C 1
ATOM 762 O O . ARG A 1 98 ? 8.751 -20.471 7.739 1.00 80.50 98 ARG A O 1
ATOM 769 N N . PRO A 1 99 ? 10.190 -20.483 5.985 1.00 84.25 99 PRO A N 1
ATOM 770 C CA . PRO A 1 99 ? 10.964 -19.330 6.439 1.00 84.25 99 PRO A CA 1
ATOM 771 C C . PRO A 1 99 ? 10.112 -18.067 6.602 1.00 84.25 99 PRO A C 1
ATOM 773 O O . PRO A 1 99 ? 10.219 -17.395 7.627 1.00 84.25 99 PRO A O 1
ATOM 776 N N . LEU A 1 100 ? 9.221 -17.785 5.644 1.00 83.44 100 LEU A N 1
ATOM 777 C CA . LEU A 1 100 ? 8.346 -16.611 5.683 1.00 83.44 100 LEU A CA 1
ATOM 778 C C . LEU A 1 100 ? 7.403 -16.622 6.898 1.00 83.44 100 LEU A C 1
ATOM 780 O O . LEU A 1 100 ? 7.322 -15.633 7.620 1.00 83.44 100 LEU A O 1
ATOM 784 N N . MET A 1 101 ? 6.738 -17.747 7.174 1.00 84.31 101 MET A N 1
ATOM 785 C CA . MET A 1 101 ? 5.835 -17.894 8.324 1.00 84.31 101 MET A CA 1
ATOM 786 C C . MET A 1 101 ? 6.568 -17.719 9.654 1.00 84.31 101 MET A C 1
ATOM 788 O O . MET A 1 101 ? 6.058 -17.059 10.557 1.00 84.31 101 MET A O 1
ATOM 792 N N . SER A 1 102 ? 7.766 -18.297 9.787 1.00 88.75 102 SER A N 1
ATOM 793 C CA . SER A 1 102 ? 8.574 -18.123 10.998 1.00 88.75 102 SER A CA 1
ATOM 794 C C . SER A 1 102 ? 8.993 -16.668 11.180 1.00 88.75 102 SER A C 1
ATOM 796 O O . SER A 1 102 ? 8.956 -16.155 12.297 1.00 88.75 102 SER A O 1
ATOM 798 N N . TRP A 1 103 ? 9.385 -15.999 10.095 1.00 90.38 103 TRP A N 1
ATOM 799 C CA . TRP A 1 103 ? 9.760 -14.594 10.138 1.00 90.38 103 TRP A CA 1
ATOM 800 C C . TRP A 1 103 ? 8.574 -13.699 10.518 1.00 90.38 103 TRP A C 1
ATOM 802 O O . TRP A 1 103 ? 8.727 -12.854 11.399 1.00 90.38 103 TRP A O 1
ATOM 812 N N . LEU A 1 104 ? 7.393 -13.929 9.932 1.00 88.31 104 LEU A N 1
ATOM 813 C CA . LEU A 1 104 ? 6.176 -13.166 10.219 1.00 88.31 104 LEU A CA 1
ATOM 814 C C . LEU A 1 104 ? 5.723 -13.306 11.675 1.00 88.31 104 LEU A C 1
ATOM 816 O O . LEU A 1 104 ? 5.417 -12.298 12.302 1.00 88.31 104 LEU A O 1
ATOM 820 N N . LYS A 1 105 ? 5.733 -14.520 12.244 1.00 88.69 105 LYS A N 1
ATOM 821 C CA . LYS 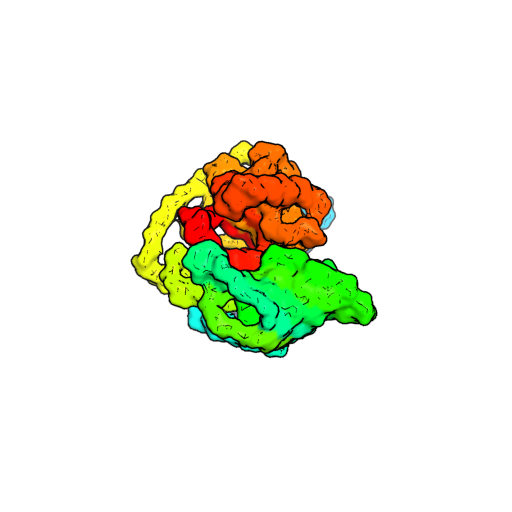A 1 105 ? 5.398 -14.731 13.667 1.00 88.69 105 LYS A CA 1
ATOM 822 C C . LYS A 1 105 ? 6.334 -13.945 14.585 1.00 88.69 105 LYS A C 1
ATOM 824 O O . LYS A 1 105 ? 5.878 -13.176 15.423 1.00 88.69 105 LYS A O 1
ATOM 829 N N . ASN A 1 106 ? 7.639 -14.019 14.323 1.00 89.19 106 ASN A N 1
ATOM 830 C CA . ASN A 1 106 ? 8.627 -13.229 15.058 1.00 89.19 106 ASN A CA 1
ATOM 831 C C . ASN A 1 106 ? 8.439 -11.713 14.850 1.00 89.19 106 ASN A C 1
ATOM 833 O O . ASN A 1 106 ? 8.754 -10.916 15.732 1.00 89.19 106 ASN A O 1
ATOM 837 N N . ALA A 1 107 ? 7.977 -11.282 13.673 1.00 88.06 107 ALA A N 1
ATOM 838 C CA . ALA A 1 107 ? 7.678 -9.880 13.398 1.00 88.06 107 ALA A CA 1
ATOM 839 C C . ALA A 1 107 ? 6.455 -9.388 14.188 1.00 88.06 107 ALA A C 1
ATOM 841 O O . ALA A 1 107 ? 6.526 -8.294 14.748 1.00 88.06 107 ALA A O 1
ATOM 842 N N . VAL A 1 108 ? 5.400 -10.203 14.312 1.00 84.56 108 VAL A N 1
ATOM 843 C CA . VAL A 1 108 ? 4.251 -9.921 15.191 1.00 84.56 108 VAL A CA 1
ATOM 844 C C . VAL A 1 108 ? 4.713 -9.752 16.632 1.00 84.56 108 VAL A C 1
ATOM 846 O O . VAL A 1 108 ? 4.424 -8.719 17.231 1.00 84.56 108 VAL A O 1
ATOM 849 N N . ASP A 1 109 ? 5.482 -10.704 17.166 1.00 82.94 109 ASP A N 1
ATOM 850 C CA . ASP A 1 109 ? 5.932 -10.663 18.562 1.00 82.94 109 ASP A CA 1
ATOM 851 C C . ASP A 1 109 ? 6.768 -9.408 18.849 1.00 82.94 109 ASP A C 1
ATOM 853 O O . ASP A 1 109 ? 6.531 -8.694 19.825 1.00 82.94 109 ASP A O 1
ATOM 857 N N . ARG A 1 110 ? 7.701 -9.068 17.950 1.00 83.50 110 ARG A N 1
ATOM 858 C CA . ARG A 1 110 ? 8.512 -7.845 18.068 1.00 83.50 110 ARG A CA 1
ATOM 859 C C . ARG A 1 110 ? 7.679 -6.570 17.950 1.00 83.50 110 ARG A C 1
ATOM 861 O O . ARG A 1 110 ? 7.935 -5.610 18.673 1.00 83.50 110 ARG A O 1
ATOM 868 N N . ALA A 1 111 ? 6.698 -6.538 17.049 1.00 79.31 111 ALA A N 1
ATOM 869 C CA . ALA A 1 111 ? 5.804 -5.393 16.907 1.00 79.31 111 ALA A CA 1
ATOM 870 C C . ALA A 1 111 ? 4.893 -5.241 18.138 1.00 79.31 111 ALA A C 1
ATOM 872 O O . ALA A 1 111 ? 4.633 -4.126 18.579 1.00 79.31 111 ALA A O 1
ATOM 873 N N . ALA A 1 112 ? 4.454 -6.353 18.736 1.00 74.00 112 ALA A N 1
ATOM 874 C CA . ALA A 1 112 ? 3.636 -6.362 19.943 1.00 74.00 112 ALA A CA 1
ATOM 875 C C . ALA A 1 112 ? 4.401 -5.904 21.197 1.00 74.00 112 ALA A C 1
ATOM 877 O O . ALA A 1 112 ? 3.799 -5.293 22.078 1.00 74.00 112 ALA A O 1
ATOM 878 N N . GLN A 1 113 ? 5.709 -6.161 21.272 1.00 75.31 113 GLN A N 1
ATOM 879 C CA . GLN A 1 113 ? 6.570 -5.699 22.369 1.00 75.31 113 GLN A CA 1
ATOM 880 C C . GLN A 1 113 ? 6.862 -4.193 22.308 1.00 75.31 113 GLN A C 1
ATOM 882 O O . GLN A 1 113 ? 7.057 -3.567 23.344 1.00 75.31 113 GLN A O 1
ATOM 887 N N . ASN A 1 114 ? 6.841 -3.600 21.112 1.00 70.81 114 ASN A N 1
ATOM 888 C CA . ASN A 1 114 ? 7.086 -2.173 20.887 1.00 70.81 114 ASN A CA 1
ATOM 889 C C . ASN A 1 114 ? 5.785 -1.385 20.653 1.00 70.81 114 ASN A C 1
ATOM 891 O O . ASN A 1 114 ? 5.759 -0.438 19.864 1.00 70.81 114 ASN A O 1
ATOM 895 N N . LYS A 1 115 ? 4.683 -1.782 21.306 1.00 74.81 115 LYS A N 1
ATOM 896 C CA . LYS A 1 115 ? 3.408 -1.063 21.201 1.00 74.81 115 LYS A CA 1
ATOM 897 C C . LYS A 1 115 ? 3.546 0.331 21.801 1.00 74.81 115 LYS A C 1
ATOM 899 O O . LYS A 1 115 ? 3.814 0.494 22.987 1.00 74.81 115 LYS A O 1
ATOM 904 N N . VAL A 1 116 ? 3.307 1.341 20.974 1.00 84.88 116 VAL A N 1
ATOM 905 C CA . VAL A 1 116 ? 3.250 2.732 21.421 1.00 84.88 116 VAL A CA 1
ATOM 906 C C . VAL A 1 116 ? 1.941 2.932 22.177 1.00 84.88 116 VAL A C 1
ATOM 908 O O . VAL A 1 116 ? 0.869 2.940 21.566 1.00 84.88 116 VAL A O 1
ATOM 911 N N . GLU A 1 117 ? 2.022 3.050 23.504 1.00 90.25 117 GLU A N 1
ATOM 912 C CA . GLU A 1 117 ? 0.882 3.428 24.341 1.00 90.25 117 GLU A CA 1
ATOM 913 C C . GLU A 1 117 ? 0.513 4.887 24.053 1.00 90.25 117 GLU A C 1
ATOM 915 O O . GLU A 1 117 ? 1.345 5.787 24.160 1.00 90.25 117 GLU A O 1
ATOM 920 N N . ILE A 1 118 ? -0.744 5.113 23.676 1.00 92.62 118 ILE A N 1
ATOM 921 C CA . ILE A 1 118 ? -1.267 6.447 23.353 1.00 92.62 118 ILE A CA 1
ATOM 922 C C . ILE A 1 118 ? -2.190 6.988 24.441 1.00 92.62 118 ILE A C 1
ATOM 924 O O . ILE A 1 118 ? -2.498 8.179 24.440 1.00 92.62 118 ILE A O 1
ATOM 928 N N . GLY A 1 119 ? -2.649 6.127 25.354 1.00 94.06 119 GLY A N 1
ATOM 929 C CA . GLY A 1 119 ? -3.600 6.502 26.387 1.00 94.06 119 GLY A CA 1
ATOM 930 C C . GLY A 1 119 ? -4.285 5.322 27.069 1.00 94.06 119 GLY A C 1
ATOM 931 O O . GLY A 1 119 ? -3.820 4.182 27.027 1.00 94.06 119 GLY A O 1
ATOM 932 N N . SER A 1 120 ? -5.439 5.591 27.667 1.00 96.25 120 SER A N 1
ATOM 933 C CA . SER A 1 120 ? -6.337 4.592 28.249 1.00 96.25 120 SER A CA 1
ATOM 934 C C . SER A 1 120 ? -7.793 4.896 27.913 1.00 96.25 120 SER A C 1
ATOM 936 O O . SER A 1 120 ? -8.143 6.024 27.565 1.00 96.25 120 SER A O 1
ATOM 938 N N . GLY A 1 121 ? -8.639 3.872 28.004 1.00 96.50 121 GLY A N 1
ATOM 939 C CA . GLY A 1 121 ? -10.073 3.982 27.779 1.00 96.50 121 GLY A CA 1
ATOM 940 C C . GLY A 1 121 ? -10.880 3.162 28.777 1.00 96.50 121 GLY A C 1
ATOM 941 O O . GLY A 1 121 ? -10.436 2.113 29.245 1.00 96.50 121 GLY A O 1
ATOM 942 N N . GLU A 1 122 ? -12.085 3.630 29.059 1.00 97.44 122 GLU A N 1
ATOM 943 C CA . GLU A 1 122 ? -13.110 2.937 29.831 1.00 97.44 122 GLU A CA 1
ATOM 944 C C . GLU A 1 122 ? -14.342 2.760 28.952 1.00 97.44 122 GLU A C 1
ATOM 946 O O . GLU A 1 122 ? -14.785 3.706 28.297 1.00 97.44 122 GLU A O 1
ATOM 951 N N . LEU A 1 123 ? -14.867 1.542 28.904 1.00 97.38 123 LEU A N 1
ATOM 952 C CA . LEU A 1 123 ? -16.035 1.204 28.112 1.00 97.38 123 LEU A CA 1
ATOM 953 C C . LEU A 1 123 ? -17.280 1.802 28.765 1.00 97.38 123 LEU A C 1
ATOM 955 O O . LEU A 1 123 ? -17.569 1.535 29.929 1.00 97.38 123 LEU A O 1
ATOM 959 N N . VAL A 1 124 ? -18.002 2.614 28.001 1.00 96.81 124 VAL A N 1
ATOM 960 C CA . VAL A 1 124 ? -19.234 3.278 28.440 1.00 96.81 124 VAL A CA 1
ATOM 961 C C . VAL A 1 124 ? -20.450 2.568 27.871 1.00 96.81 124 VAL A C 1
ATOM 963 O O . VAL A 1 124 ? -21.430 2.379 28.584 1.00 96.81 124 VAL A O 1
ATOM 966 N N . ASP A 1 125 ? -20.380 2.185 26.598 1.00 95.56 125 ASP A N 1
ATOM 967 C CA . ASP A 1 125 ? -21.511 1.613 25.877 1.00 95.56 125 ASP A CA 1
ATOM 968 C C . ASP A 1 125 ? -21.058 0.701 24.728 1.00 95.56 125 ASP A C 1
ATOM 970 O O . ASP A 1 125 ? -19.947 0.860 24.207 1.00 95.56 125 ASP A O 1
ATOM 974 N N . VAL A 1 126 ? -21.926 -0.240 24.349 1.00 95.88 126 VAL A N 1
ATOM 975 C CA . VAL A 1 126 ? -21.730 -1.203 23.257 1.00 95.88 126 VAL A CA 1
ATOM 976 C C . VAL A 1 126 ? -23.000 -1.265 22.411 1.00 95.88 126 VAL A C 1
ATOM 978 O O . VAL A 1 126 ? -24.040 -1.729 22.873 1.00 95.88 126 VAL A O 1
ATOM 981 N N . GLU A 1 127 ? -22.893 -0.857 21.149 1.00 93.06 127 GLU A N 1
ATOM 982 C CA . GLU A 1 127 ? -23.986 -0.891 20.176 1.00 93.06 127 GLU A CA 1
ATOM 983 C C . GLU A 1 127 ? -23.669 -1.915 19.070 1.00 93.06 127 GLU A C 1
ATOM 985 O O . GLU A 1 127 ? -22.679 -1.735 18.357 1.00 93.06 127 GLU A O 1
ATOM 990 N N . PRO A 1 128 ? -24.475 -2.969 18.860 1.00 87.19 128 PRO A N 1
ATOM 991 C CA . PRO A 1 128 ? -24.287 -3.852 17.713 1.00 87.19 128 PRO A CA 1
ATOM 992 C C . PRO A 1 128 ? -24.654 -3.129 16.405 1.00 87.19 128 PRO A C 1
ATOM 994 O O . PRO A 1 128 ? -25.682 -2.458 16.308 1.00 87.19 128 PRO A O 1
ATOM 997 N N . GLU A 1 129 ? -23.840 -3.300 15.365 1.00 79.75 129 GLU A N 1
ATOM 998 C CA . GLU A 1 129 ? -24.031 -2.725 14.029 1.00 79.75 129 GLU A CA 1
ATOM 999 C C . GLU A 1 129 ? -24.060 -3.835 12.963 1.00 79.75 129 GLU A C 1
ATOM 1001 O O . GLU A 1 129 ? -23.545 -4.938 13.156 1.00 79.75 129 GLU A O 1
ATOM 1006 N N . GLY A 1 130 ? -24.690 -3.567 11.814 1.00 64.88 130 GLY A N 1
ATOM 1007 C CA . GLY A 1 130 ? -24.616 -4.461 10.652 1.00 64.88 130 GLY A CA 1
ATOM 1008 C C . GLY A 1 130 ? -25.256 -5.837 10.860 1.00 64.88 130 GLY A C 1
ATOM 1009 O O . GLY A 1 130 ? -24.815 -6.802 10.253 1.00 64.88 130 GLY A O 1
ATOM 1010 N N . GLY A 1 131 ? -26.274 -5.944 11.720 1.00 66.62 131 GLY A N 1
ATOM 1011 C CA . GLY A 1 131 ? -26.930 -7.223 12.022 1.00 66.62 131 GLY A CA 1
ATOM 1012 C C . GLY A 1 131 ? -26.205 -8.079 13.066 1.00 66.62 131 GLY A C 1
ATOM 1013 O O . GLY A 1 131 ? -26.560 -9.243 13.222 1.00 66.62 131 GLY A O 1
ATOM 1014 N N . GLY A 1 132 ? -25.237 -7.508 13.795 1.00 69.81 132 GLY A N 1
ATOM 1015 C CA . GLY A 1 132 ? -24.513 -8.185 14.877 1.00 69.81 132 GLY A CA 1
ATOM 1016 C C . GLY A 1 132 ? -23.137 -8.720 14.482 1.00 69.81 132 GLY A C 1
ATOM 1017 O O . GLY A 1 132 ? -22.530 -9.440 15.264 1.00 69.81 132 GLY A O 1
ATOM 1018 N N . ASP A 1 133 ? -22.636 -8.363 13.296 1.00 73.81 133 ASP A N 1
ATOM 1019 C CA . ASP A 1 133 ? -21.297 -8.746 12.827 1.00 73.81 133 ASP A CA 1
ATOM 1020 C C . ASP A 1 133 ? -20.183 -7.838 13.377 1.00 73.81 133 ASP A C 1
ATOM 1022 O O . ASP A 1 133 ? -19.001 -8.188 13.301 1.00 73.81 133 ASP A O 1
ATOM 1026 N N . VAL A 1 134 ? -20.537 -6.668 13.925 1.00 83.25 134 VAL A N 1
ATOM 1027 C CA . VAL A 1 134 ? -19.608 -5.672 14.478 1.00 83.25 134 VAL A CA 1
ATOM 1028 C C . VAL A 1 134 ? -20.215 -5.036 15.728 1.00 83.25 134 VAL A C 1
ATOM 1030 O O . VAL A 1 134 ? -21.374 -4.633 15.700 1.00 83.25 134 VAL A O 1
ATOM 1033 N N . ASP A 1 135 ? -19.413 -4.873 16.781 1.00 91.56 135 ASP A N 1
ATOM 1034 C CA . ASP A 1 135 ? -19.775 -4.085 17.965 1.00 91.56 135 ASP A CA 1
ATOM 1035 C C . ASP A 1 135 ? -19.140 -2.692 17.871 1.00 91.56 135 ASP A C 1
ATOM 1037 O O . ASP A 1 135 ? -17.946 -2.548 17.586 1.00 91.56 135 ASP A O 1
ATOM 1041 N N . VAL A 1 136 ? -19.923 -1.643 18.114 1.00 93.25 136 VAL A N 1
ATOM 1042 C CA . VAL A 1 136 ? -19.448 -0.262 18.220 1.00 93.25 136 VAL A CA 1
ATOM 1043 C C . VAL A 1 136 ? -19.330 0.101 19.692 1.00 93.25 136 VAL A C 1
ATOM 1045 O O . VAL A 1 136 ? -20.318 0.223 20.408 1.00 93.25 136 VAL A O 1
ATOM 1048 N N . LEU A 1 137 ? -18.095 0.290 20.139 1.00 95.75 137 LEU A N 1
ATOM 1049 C CA . LEU A 1 137 ? -17.757 0.629 21.512 1.00 95.75 137 LEU A CA 1
ATOM 1050 C C . LEU A 1 137 ? -17.657 2.141 21.653 1.00 95.75 137 LEU A C 1
ATOM 1052 O O . LEU A 1 137 ? -16.906 2.787 20.914 1.00 95.75 137 LEU A O 1
ATOM 1056 N N . THR A 1 138 ? -18.342 2.700 22.643 1.00 96.50 138 THR A N 1
ATOM 1057 C CA . THR A 1 138 ? -18.110 4.076 23.087 1.00 96.50 138 THR A CA 1
ATOM 1058 C C . THR A 1 138 ? -17.169 4.046 24.283 1.00 96.50 138 THR A C 1
ATOM 1060 O O . THR A 1 138 ? -17.516 3.542 25.349 1.00 96.50 138 THR A O 1
ATOM 1063 N N . LEU A 1 139 ? -15.965 4.587 24.107 1.00 96.62 139 LEU A N 1
ATOM 1064 C CA . LEU A 1 139 ? -14.928 4.632 25.132 1.00 96.62 139 LEU A CA 1
ATOM 1065 C C . LEU A 1 139 ? -14.798 6.049 25.686 1.00 96.62 139 LEU A C 1
ATOM 1067 O O . LEU A 1 139 ? -14.614 6.994 24.919 1.00 96.62 139 LEU A O 1
ATOM 1071 N N . ARG A 1 140 ? -14.809 6.203 27.009 1.00 96.06 140 ARG A N 1
ATOM 1072 C CA . ARG A 1 140 ? -14.301 7.405 27.679 1.00 96.06 140 ARG A CA 1
ATOM 1073 C C . ARG A 1 140 ? -12.785 7.296 27.744 1.00 96.06 140 ARG A C 1
ATOM 1075 O O . ARG A 1 140 ? -12.273 6.368 28.362 1.00 96.06 140 ARG A O 1
ATOM 1082 N N . VAL A 1 141 ? -12.066 8.208 27.099 1.00 95.38 141 VAL A N 1
ATOM 1083 C CA . VAL A 1 141 ? -10.619 8.073 26.883 1.00 95.38 141 VAL A CA 1
ATOM 1084 C C . VAL A 1 141 ? -9.808 9.215 27.482 1.00 95.38 141 VAL A C 1
ATOM 1086 O O . VAL A 1 141 ? -10.284 10.340 27.626 1.00 95.38 141 VAL A O 1
ATOM 1089 N N . SER A 1 142 ? -8.556 8.895 27.795 1.00 94.44 142 SER A N 1
ATOM 1090 C CA . SER A 1 142 ? -7.481 9.811 28.168 1.00 94.44 142 SER A CA 1
ATOM 1091 C C . SER A 1 142 ? -6.314 9.541 27.220 1.00 94.44 142 SER A C 1
ATOM 1093 O O . SER A 1 142 ? -5.716 8.468 27.291 1.00 94.44 142 SER A O 1
ATOM 1095 N N . ILE A 1 143 ? -6.050 10.444 26.272 1.00 93.12 143 ILE A N 1
ATOM 1096 C CA . ILE A 1 143 ? -5.102 10.233 25.162 1.00 93.12 143 ILE A CA 1
ATOM 1097 C C . ILE A 1 143 ? -4.093 11.379 25.126 1.00 93.12 143 ILE A C 1
ATOM 1099 O O . ILE A 1 143 ? -4.469 12.535 25.305 1.00 93.12 143 ILE A O 1
ATOM 1103 N N . GLN A 1 144 ? -2.821 11.089 24.853 1.00 91.75 144 GLN A N 1
ATOM 1104 C CA . GLN A 1 144 ? -1.808 12.140 24.690 1.00 91.75 144 GLN A CA 1
ATOM 1105 C C . GLN A 1 144 ? -2.178 13.082 23.530 1.00 91.75 144 GLN A C 1
ATOM 1107 O O . GLN A 1 144 ? -2.680 12.649 22.489 1.00 91.75 144 GLN A O 1
ATOM 1112 N N . ARG A 1 145 ? -1.924 14.383 23.693 1.00 88.25 145 ARG A N 1
ATOM 1113 C CA . ARG A 1 145 ? -2.401 15.449 22.798 1.00 88.25 145 ARG A CA 1
ATOM 1114 C C . ARG A 1 145 ? -2.013 15.222 21.338 1.00 88.25 145 ARG A C 1
ATOM 1116 O O . ARG A 1 145 ? -2.866 15.327 20.463 1.00 88.25 145 ARG A O 1
ATOM 1123 N N . ASN A 1 146 ? -0.764 14.849 21.070 1.00 87.00 146 ASN A N 1
ATOM 1124 C CA . ASN A 1 146 ? -0.280 14.533 19.722 1.00 87.00 146 ASN A CA 1
ATOM 1125 C C . ASN A 1 146 ? -1.100 13.418 19.039 1.00 87.00 146 ASN A C 1
ATOM 1127 O O . ASN A 1 146 ? -1.370 13.494 17.839 1.00 87.00 146 ASN A O 1
ATOM 1131 N N . TYR A 1 147 ? -1.535 12.396 19.783 1.00 87.69 147 TYR A N 1
ATOM 1132 C CA . TYR A 1 147 ? -2.385 11.322 19.265 1.00 87.69 147 TYR A CA 1
ATOM 1133 C C . TYR A 1 147 ? -3.852 11.732 19.185 1.00 87.69 147 TYR A C 1
ATOM 1135 O O . TYR A 1 147 ? -4.498 11.442 18.185 1.00 87.69 147 TYR A O 1
ATOM 1143 N N . ALA A 1 148 ? -4.376 12.480 20.155 1.00 86.31 148 ALA A N 1
ATOM 1144 C CA . ALA A 1 148 ? -5.725 13.046 20.071 1.00 86.31 148 ALA A CA 1
ATOM 1145 C C . ALA A 1 148 ? -5.885 13.969 18.844 1.00 86.31 148 ALA A C 1
ATOM 1147 O O . ALA A 1 148 ? -6.931 13.996 18.193 1.00 86.31 148 ALA A O 1
ATOM 1148 N N . GLU A 1 149 ? -4.824 14.693 18.484 1.00 83.19 149 GLU A N 1
ATOM 1149 C CA . GLU A 1 149 ? -4.760 15.553 17.305 1.00 83.19 149 GLU A CA 1
ATOM 1150 C C . GLU A 1 149 ? -4.487 14.806 16.000 1.00 83.19 149 GLU A C 1
ATOM 1152 O O . GLU A 1 149 ? -4.765 15.367 14.939 1.00 83.19 149 GLU A O 1
ATOM 1157 N N . SER A 1 150 ? -4.007 13.556 16.022 1.00 81.25 150 SER A N 1
ATOM 1158 C CA . SER A 1 150 ? -3.611 12.801 14.815 1.00 81.25 150 SER A CA 1
ATOM 1159 C C . SER A 1 150 ? -4.431 11.539 14.525 1.00 81.25 150 SER A C 1
ATOM 1161 O O . SER A 1 150 ? -4.495 11.142 13.359 1.00 81.25 150 SER A O 1
ATOM 1163 N N . LEU A 1 151 ? -5.098 10.952 15.527 1.00 83.31 151 LEU A N 1
ATOM 1164 C CA . LEU A 1 151 ? -6.035 9.837 15.379 1.00 83.31 151 LEU A CA 1
ATOM 1165 C C . LEU A 1 151 ? -7.244 10.263 14.566 1.00 83.31 151 LEU A C 1
ATOM 1167 O O . LEU A 1 151 ? -7.791 11.353 14.753 1.00 83.31 151 LEU A O 1
ATOM 1171 N N . ARG A 1 152 ? -7.664 9.395 13.657 1.00 82.31 152 ARG A N 1
ATOM 1172 C CA . ARG A 1 152 ? -8.724 9.676 12.699 1.00 82.31 152 ARG A CA 1
ATOM 1173 C C . ARG A 1 152 ? -9.599 8.455 12.441 1.00 82.31 152 ARG A C 1
ATOM 1175 O O . ARG A 1 152 ? -9.135 7.335 12.643 1.00 82.31 152 ARG A O 1
ATOM 1182 N N . PRO A 1 153 ? -10.827 8.647 11.925 1.00 80.25 153 PRO A N 1
ATOM 1183 C CA . PRO A 1 153 ? -11.639 7.549 11.424 1.00 80.25 153 PRO A CA 1
ATOM 1184 C C . PRO A 1 153 ? -10.849 6.594 10.524 1.00 80.25 153 PRO A C 1
ATOM 1186 O O . PRO A 1 153 ? -10.045 7.012 9.684 1.00 80.25 153 PRO A O 1
ATOM 1189 N N . LEU A 1 154 ? -11.117 5.304 10.700 1.00 75.69 154 LEU A N 1
ATOM 1190 C CA . LEU A 1 154 ? -10.448 4.157 10.100 1.00 75.69 154 LEU A CA 1
ATOM 1191 C C . LEU A 1 154 ? -9.012 3.891 10.587 1.00 75.69 154 LEU A C 1
ATOM 1193 O O . LEU A 1 154 ? -8.395 2.954 10.076 1.00 75.69 154 LEU A O 1
ATOM 1197 N N . ASP A 1 155 ? -8.433 4.691 11.485 1.00 81.75 155 ASP A N 1
ATOM 1198 C CA . ASP A 1 155 ? -7.162 4.324 12.123 1.00 81.75 155 ASP A CA 1
ATOM 1199 C C . ASP A 1 155 ? -7.385 3.107 13.039 1.00 81.75 155 ASP A C 1
ATOM 1201 O O . ASP A 1 155 ? -8.444 2.959 13.653 1.00 81.75 155 ASP A O 1
ATOM 1205 N N . SER A 1 156 ? -6.403 2.207 13.099 1.00 84.69 156 SER A N 1
ATOM 1206 C CA . SER A 1 156 ? -6.487 0.994 13.920 1.00 84.69 156 SER A CA 1
ATOM 1207 C C . SER A 1 156 ? -5.785 1.208 15.260 1.00 84.69 156 SER A C 1
ATOM 1209 O O . SER A 1 156 ? -4.631 1.642 15.305 1.00 84.69 156 SER A O 1
ATOM 1211 N N . VAL A 1 157 ? -6.472 0.881 16.351 1.00 89.75 157 VAL A N 1
ATOM 1212 C CA . VAL A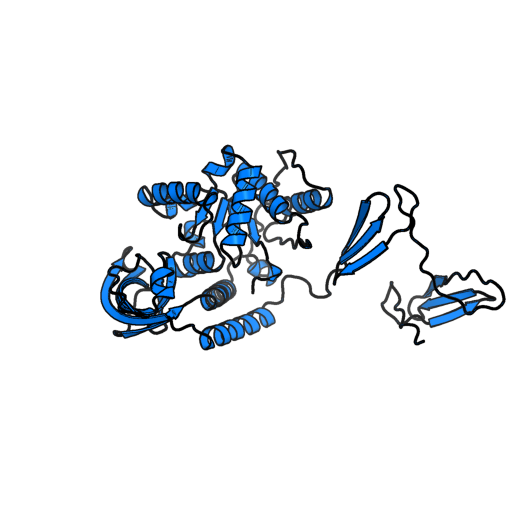 1 157 ? -5.966 1.012 17.722 1.00 89.75 157 VAL A CA 1
ATOM 1213 C C . VAL A 1 157 ? -6.286 -0.246 18.518 1.00 89.75 157 VAL A C 1
ATOM 1215 O O . VAL A 1 157 ? -7.353 -0.841 18.368 1.00 89.75 157 VAL A O 1
ATOM 1218 N N . PHE A 1 158 ? -5.365 -0.662 19.380 1.00 90.50 158 PHE A N 1
ATOM 1219 C CA . PHE A 1 158 ? -5.645 -1.702 20.360 1.00 90.50 158 PHE A CA 1
ATOM 1220 C C . PHE A 1 158 ? -6.287 -1.077 21.595 1.00 90.50 158 PHE A C 1
ATOM 1222 O O . PHE A 1 158 ? -5.653 -0.245 22.234 1.00 90.50 158 PHE A O 1
ATOM 1229 N N . TYR A 1 159 ? -7.486 -1.518 21.963 1.00 93.69 159 TYR A N 1
ATOM 1230 C CA . TYR A 1 159 ? -8.142 -1.234 23.236 1.00 93.69 159 TYR A CA 1
ATOM 1231 C C . TYR A 1 159 ? -8.075 -2.475 24.120 1.00 93.69 159 TYR A C 1
ATOM 1233 O O . TYR A 1 159 ? -8.631 -3.498 23.756 1.00 93.69 159 TYR A O 1
ATOM 1241 N N . ALA A 1 160 ? -7.376 -2.431 25.257 1.00 91.56 160 ALA A N 1
ATOM 1242 C CA . ALA A 1 160 ? -7.254 -3.596 26.146 1.00 91.56 160 ALA A CA 1
ATOM 1243 C C . ALA A 1 160 ? -6.739 -4.870 25.425 1.00 91.56 160 ALA A C 1
ATOM 1245 O O . ALA A 1 160 ? -7.214 -5.976 25.667 1.00 91.56 160 ALA A O 1
ATOM 1246 N N . ASN A 1 161 ? -5.764 -4.706 24.517 1.00 85.12 161 ASN A N 1
ATOM 1247 C CA . ASN A 1 161 ? -5.249 -5.740 23.595 1.00 85.12 161 ASN A CA 1
ATOM 1248 C C . ASN A 1 161 ? -6.251 -6.251 22.548 1.00 85.12 161 ASN A C 1
ATOM 1250 O O . ASN A 1 161 ? -5.934 -7.148 21.771 1.00 85.12 161 ASN A O 1
ATOM 1254 N N . GLU A 1 162 ? -7.427 -5.647 22.474 1.00 87.81 162 GLU A N 1
ATOM 1255 C CA . GLU A 1 162 ? -8.422 -5.894 21.447 1.00 87.81 162 GLU A CA 1
ATOM 1256 C C . GLU A 1 162 ? -8.189 -4.962 20.274 1.00 87.81 162 GLU A C 1
ATOM 1258 O O . GLU A 1 162 ? -8.129 -3.747 20.435 1.00 87.81 162 GLU A O 1
ATOM 1263 N N . LEU A 1 163 ? -8.037 -5.519 19.081 1.00 85.69 163 LEU A N 1
ATOM 1264 C CA . LEU A 1 163 ? -7.931 -4.710 17.886 1.00 85.69 163 LEU A CA 1
ATOM 1265 C C . LEU A 1 163 ? -9.276 -4.037 17.595 1.00 85.69 163 LEU A C 1
ATOM 1267 O O . LEU A 1 163 ? -10.302 -4.710 17.487 1.00 85.69 163 LEU A O 1
ATOM 1271 N N . THR A 1 164 ? -9.250 -2.722 17.412 1.00 89.44 164 THR A N 1
ATOM 1272 C CA . THR A 1 164 ? -10.430 -1.914 17.101 1.00 89.44 164 THR A CA 1
ATOM 1273 C C . THR A 1 164 ? -10.124 -0.884 16.007 1.00 89.44 164 THR A C 1
ATOM 1275 O O . THR A 1 164 ? -8.968 -0.510 15.791 1.00 89.44 164 THR A O 1
ATOM 1278 N N . ILE A 1 165 ? -11.155 -0.427 15.296 1.00 86.69 165 ILE A N 1
ATOM 1279 C CA . ILE A 1 165 ? -11.063 0.634 14.283 1.00 86.69 165 ILE A CA 1
ATOM 1280 C C . ILE A 1 165 ? -11.760 1.886 14.794 1.00 86.69 165 ILE A C 1
ATOM 1282 O O . ILE A 1 165 ? -12.939 1.840 15.117 1.00 86.69 165 ILE A O 1
ATOM 1286 N N . VAL A 1 166 ? -11.088 3.031 14.758 1.00 88.12 166 VAL A N 1
ATOM 1287 C CA . VAL A 1 166 ? -11.705 4.328 15.063 1.00 88.12 166 VAL A CA 1
ATOM 1288 C C . VAL A 1 166 ? -12.853 4.613 14.088 1.00 88.12 166 VAL A C 1
ATOM 1290 O O . VAL A 1 166 ? -12.653 4.637 12.876 1.00 88.12 166 VAL A O 1
ATOM 1293 N N . LYS A 1 167 ? -14.066 4.836 14.598 1.00 84.12 167 LYS A N 1
ATOM 1294 C CA . LYS A 1 167 ? -15.256 5.153 13.788 1.00 84.12 167 LYS A CA 1
ATOM 1295 C C . LYS A 1 167 ? -15.417 6.653 13.581 1.00 84.12 167 LYS A C 1
ATOM 1297 O O . LYS A 1 167 ? -15.575 7.102 12.449 1.00 84.12 167 LYS A O 1
ATOM 1302 N N . ASP A 1 168 ? -15.309 7.409 14.667 1.00 82.50 168 ASP A N 1
ATOM 1303 C CA . ASP A 1 168 ? -15.542 8.850 14.689 1.00 82.50 168 ASP A CA 1
ATOM 1304 C C . ASP A 1 168 ? -14.284 9.605 15.130 1.00 82.50 168 ASP A C 1
ATOM 1306 O O . ASP A 1 168 ? -13.401 9.053 15.788 1.00 82.50 168 ASP A O 1
ATOM 1310 N N . GLU A 1 169 ? -14.210 10.894 14.795 1.00 81.88 169 GLU A N 1
ATOM 1311 C CA . GLU A 1 169 ? -13.253 11.789 15.449 1.00 81.88 169 GLU A CA 1
ATOM 1312 C C . GLU A 1 169 ? -13.505 11.818 16.962 1.00 81.88 169 GLU A C 1
ATOM 1314 O O . GLU A 1 169 ? -14.645 11.681 17.409 1.00 81.88 169 GLU A O 1
ATOM 1319 N N . LEU A 1 170 ? -12.444 12.022 17.748 1.00 81.62 170 LEU A N 1
ATOM 1320 C CA . LEU A 1 170 ? -12.549 12.160 19.199 1.00 81.62 170 LEU A CA 1
ATOM 1321 C C . LEU A 1 170 ? -13.502 13.319 19.544 1.00 81.62 170 LEU A C 1
ATOM 1323 O O . LEU A 1 170 ? -13.206 14.484 19.253 1.00 81.62 170 LEU A O 1
ATOM 1327 N N . LYS A 1 171 ? -14.651 12.996 20.149 1.00 71.50 171 LYS A N 1
ATOM 1328 C CA . LYS A 1 171 ? -15.679 13.972 20.533 1.00 71.50 171 LYS A CA 1
ATOM 1329 C C . LYS A 1 171 ? -15.397 14.448 21.962 1.00 71.50 171 LYS A C 1
ATOM 1331 O O . LYS A 1 171 ? -15.316 13.633 22.874 1.00 71.50 171 LYS A O 1
ATOM 1336 N N . ALA A 1 172 ? -15.300 15.768 22.128 1.00 61.38 172 ALA A N 1
ATOM 1337 C CA . ALA A 1 172 ? -14.815 16.511 23.301 1.00 61.38 172 ALA A CA 1
ATOM 1338 C C . ALA A 1 172 ? -13.280 16.516 23.453 1.00 61.38 172 ALA A C 1
ATOM 1340 O O . ALA A 1 172 ? -12.629 15.478 23.457 1.00 61.38 172 ALA A O 1
ATOM 1341 N N . LYS A 1 173 ? -12.720 17.733 23.509 1.00 66.56 173 LYS A N 1
ATOM 1342 C CA . LYS A 1 173 ? -11.284 18.044 23.565 1.00 66.56 173 LYS A CA 1
ATOM 1343 C C . LYS A 1 173 ? -11.003 18.932 24.776 1.00 66.56 173 LYS A C 1
ATOM 1345 O O . LYS A 1 173 ? -10.546 20.064 24.621 1.00 66.56 173 LYS A O 1
ATOM 1350 N N . ASP A 1 174 ? -11.318 18.443 25.972 1.00 76.75 174 ASP A N 1
ATOM 1351 C CA . ASP A 1 174 ? -10.686 19.016 27.159 1.00 76.75 174 ASP A CA 1
ATOM 1352 C C . ASP A 1 174 ? -9.226 18.557 27.151 1.00 76.75 174 ASP A C 1
ATOM 1354 O O . ASP A 1 174 ? -8.907 17.425 27.513 1.00 76.75 174 ASP A O 1
ATOM 1358 N N . CYS A 1 175 ? -8.363 19.405 26.601 1.00 81.88 175 CYS A N 1
ATOM 1359 C CA . CYS A 1 175 ? -6.933 19.164 26.468 1.00 81.88 175 CYS A CA 1
ATOM 1360 C C . CYS A 1 175 ? -6.177 20.032 27.476 1.00 81.88 175 CYS A C 1
ATOM 1362 O O . CYS A 1 175 ? -5.454 20.960 27.089 1.00 81.88 175 CYS A O 1
ATOM 1364 N N . SER A 1 176 ? -6.369 19.760 28.765 1.00 71.44 176 SER A N 1
ATOM 1365 C CA . SER A 1 176 ? -5.660 20.411 29.867 1.00 71.44 176 SER A CA 1
ATOM 1366 C C . SER A 1 176 ? -4.193 19.953 29.910 1.00 71.44 176 SER A C 1
ATOM 1368 O O . SER A 1 176 ? -3.786 19.068 30.653 1.00 71.44 176 SER A O 1
ATOM 1370 N N . GLY A 1 177 ? -3.361 20.561 29.061 1.00 81.69 177 GLY A N 1
ATOM 1371 C CA . GLY A 1 177 ? -1.948 20.190 28.926 1.00 81.69 177 GLY A CA 1
ATOM 1372 C C . GLY A 1 177 ? -1.732 19.008 27.976 1.00 81.69 177 GLY A C 1
ATOM 1373 O O . GLY A 1 177 ? -2.389 18.903 26.948 1.00 81.69 177 GLY A O 1
ATOM 1374 N N . GLU A 1 178 ? -0.770 18.134 28.258 1.00 87.00 178 GLU A N 1
ATOM 1375 C CA . GLU A 1 178 ? -0.328 17.095 27.308 1.00 87.00 178 GLU A CA 1
ATOM 1376 C C . GLU A 1 178 ? -1.319 15.943 27.092 1.00 87.00 178 GLU A C 1
ATOM 1378 O O . GLU A 1 178 ? -1.084 15.088 26.239 1.00 87.00 178 GLU A O 1
ATOM 1383 N N . VAL A 1 179 ? -2.433 15.919 27.822 1.00 90.00 179 VAL A N 1
ATOM 1384 C CA . VAL A 1 179 ? -3.452 14.870 27.756 1.00 90.00 179 VAL A CA 1
ATOM 1385 C C . VAL A 1 179 ? -4.797 15.488 27.388 1.00 90.00 179 VAL A C 1
ATOM 1387 O O . VAL A 1 179 ? -5.145 16.577 27.839 1.00 90.00 179 VAL A O 1
ATOM 1390 N N . CYS A 1 180 ? 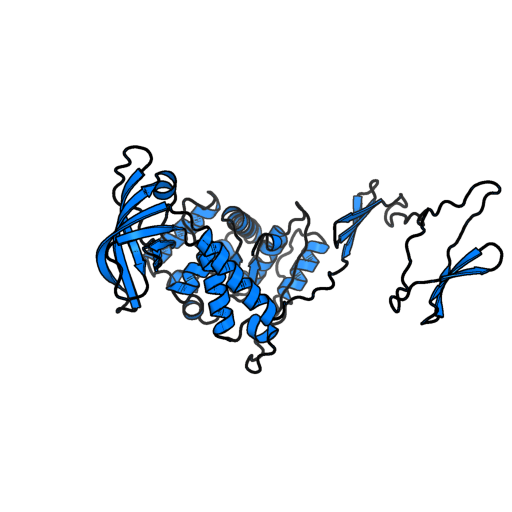-5.540 14.790 26.536 1.00 91.62 180 CYS A N 1
ATOM 1391 C CA . CYS A 1 180 ? -6.885 15.142 26.118 1.00 91.62 180 CYS A CA 1
ATOM 1392 C C . CYS A 1 180 ? -7.880 14.086 26.599 1.00 91.62 180 CYS A C 1
ATOM 1394 O O . CYS A 1 180 ? -7.667 12.883 26.412 1.00 91.62 180 CYS A O 1
ATOM 1396 N N . HIS A 1 181 ? -8.994 14.553 27.153 1.00 93.06 181 HIS A N 1
ATOM 1397 C CA . HIS A 1 181 ? -10.110 13.723 27.585 1.00 93.06 181 HIS A CA 1
ATOM 1398 C C . HIS A 1 181 ? -11.306 13.885 26.652 1.00 93.06 181 HIS A C 1
ATOM 1400 O O . HIS A 1 181 ? -11.616 14.994 26.209 1.00 93.06 181 HIS A O 1
ATOM 1406 N N . GLY A 1 182 ? -11.996 12.779 26.379 1.00 93.31 182 GLY A N 1
ATOM 1407 C CA . GLY A 1 182 ? -13.178 12.781 25.523 1.00 93.31 182 GLY A CA 1
ATOM 1408 C C . GLY A 1 182 ? -13.785 11.399 25.333 1.00 93.31 182 GLY A C 1
ATOM 1409 O O . GLY A 1 182 ? -13.491 10.464 26.079 1.00 93.31 182 GLY A O 1
ATOM 1410 N N . TYR A 1 183 ? -14.623 11.277 24.308 1.00 93.62 183 TYR A N 1
ATOM 1411 C CA . TYR A 1 183 ? -15.248 10.025 23.900 1.00 93.62 183 TYR A CA 1
ATOM 1412 C C . TYR A 1 183 ? -14.750 9.598 22.525 1.00 93.62 183 TYR A C 1
ATOM 1414 O O . TYR A 1 183 ? -14.804 10.362 21.555 1.00 93.62 183 TYR A O 1
ATOM 1422 N N . LEU A 1 184 ? -14.285 8.356 22.441 1.00 93.81 184 LEU A N 1
ATOM 1423 C CA . LEU A 1 184 ? -13.833 7.722 21.213 1.00 93.81 184 LEU A CA 1
ATOM 1424 C C . LEU A 1 184 ? -14.769 6.567 20.877 1.00 93.81 184 LEU A C 1
ATOM 1426 O O . LEU A 1 184 ? -14.941 5.656 21.684 1.00 93.81 184 LEU A O 1
ATOM 1430 N N . ARG A 1 185 ? -15.350 6.589 19.676 1.00 93.94 185 ARG A N 1
ATOM 1431 C CA . ARG A 1 185 ? -16.123 5.456 19.160 1.00 93.94 185 ARG A CA 1
ATOM 1432 C C . ARG A 1 185 ? -15.227 4.574 18.310 1.00 93.94 185 ARG A C 1
ATOM 1434 O O . ARG A 1 185 ? -14.569 5.076 17.393 1.00 93.94 185 ARG A O 1
ATOM 1441 N N . VAL A 1 186 ? -15.209 3.278 18.598 1.00 92.56 186 VAL A N 1
ATOM 1442 C CA . VAL A 1 186 ? -14.409 2.291 17.867 1.00 92.56 186 VAL A CA 1
ATOM 1443 C C . VAL A 1 186 ? -15.252 1.076 17.483 1.00 92.56 186 VAL A C 1
ATOM 1445 O O . VAL A 1 186 ? -16.121 0.667 18.237 1.00 92.56 186 VAL A O 1
ATOM 1448 N N . ALA A 1 187 ? -15.003 0.492 16.316 1.00 89.88 187 ALA A N 1
ATOM 1449 C CA . ALA A 1 187 ? -15.565 -0.791 15.911 1.00 89.88 187 ALA A CA 1
ATOM 1450 C C . ALA A 1 187 ? -14.660 -1.940 16.348 1.00 89.88 187 ALA A C 1
ATOM 1452 O O . ALA A 1 187 ? -13.448 -1.900 16.121 1.00 89.88 187 ALA A O 1
ATOM 1453 N N . ALA A 1 188 ? -15.258 -2.975 16.918 1.00 90.50 188 ALA A N 1
ATOM 1454 C CA . ALA A 1 188 ? -14.612 -4.194 17.365 1.00 90.50 188 ALA A CA 1
ATOM 1455 C C . ALA A 1 188 ? -15.370 -5.419 16.833 1.00 90.50 188 ALA A C 1
ATOM 1457 O O . ALA A 1 188 ? -16.525 -5.331 16.416 1.00 90.50 188 ALA A O 1
ATOM 1458 N N . ARG A 1 189 ? -14.713 -6.583 16.836 1.00 87.62 189 ARG A N 1
ATOM 1459 C CA . ARG A 1 189 ? -15.414 -7.845 16.563 1.00 87.62 189 ARG A CA 1
ATOM 1460 C C . ARG A 1 189 ? -16.353 -8.177 17.730 1.00 87.62 189 ARG A C 1
ATOM 1462 O O . ARG A 1 189 ? -15.901 -8.012 18.862 1.00 87.62 189 ARG A O 1
ATOM 1469 N N . PRO A 1 190 ? -17.562 -8.706 17.475 1.00 87.25 190 PRO A N 1
ATOM 1470 C CA . PRO A 1 190 ? -18.541 -8.967 18.520 1.00 87.25 190 PRO A CA 1
ATOM 1471 C C . PRO A 1 190 ? -18.028 -9.939 19.576 1.00 87.25 190 PRO A C 1
ATOM 1473 O O . PRO A 1 190 ? -17.669 -11.076 19.250 1.00 87.25 190 PRO A O 1
ATOM 1476 N N . ARG A 1 191 ? -17.961 -9.494 20.836 1.00 89.62 191 ARG A N 1
ATOM 1477 C CA . ARG A 1 191 ? -17.593 -10.332 21.991 1.00 89.62 191 ARG A CA 1
ATOM 1478 C C . ARG A 1 191 ? -17.853 -9.623 23.318 1.00 89.62 191 ARG A C 1
ATOM 1480 O O . ARG A 1 191 ? -18.257 -8.473 23.386 1.00 89.62 191 ARG A O 1
ATOM 1487 N N . ARG A 1 192 ? -17.548 -10.305 24.424 1.00 91.94 192 ARG A N 1
ATOM 1488 C CA . ARG A 1 192 ? -17.488 -9.651 25.731 1.00 91.94 192 ARG A CA 1
ATOM 1489 C C . ARG A 1 192 ? -16.239 -8.772 25.818 1.00 91.94 192 ARG A C 1
ATOM 1491 O O . ARG A 1 192 ? -15.134 -9.298 25.925 1.00 91.94 192 ARG A O 1
ATOM 1498 N N . HIS A 1 193 ? -16.437 -7.460 25.801 1.00 94.31 193 HIS A N 1
ATOM 1499 C CA . HIS A 1 193 ? -15.353 -6.484 25.850 1.00 94.31 193 HIS A CA 1
ATOM 1500 C C . HIS A 1 193 ? -14.903 -6.168 27.290 1.00 94.31 193 HIS A C 1
ATOM 1502 O O . HIS A 1 193 ? -15.730 -6.160 28.210 1.00 94.31 193 HIS A O 1
ATOM 1508 N N . PRO A 1 194 ? -13.604 -5.897 27.515 1.00 94.88 194 PRO A N 1
ATOM 1509 C CA . PRO A 1 194 ? -13.091 -5.416 28.792 1.00 94.88 194 PRO A CA 1
ATOM 1510 C C . PRO A 1 194 ? -13.729 -4.077 29.194 1.00 94.88 194 PRO A C 1
ATOM 1512 O O . PRO A 1 194 ? -13.977 -3.246 28.325 1.00 94.88 194 PRO A O 1
ATOM 1515 N N . PRO A 1 195 ? -13.957 -3.829 30.497 1.00 95.69 195 PRO A N 1
ATOM 1516 C CA . PRO A 1 195 ? -14.540 -2.571 30.968 1.00 95.69 195 PRO A CA 1
ATOM 1517 C C . PRO A 1 195 ? -13.548 -1.398 30.924 1.00 95.69 195 PRO A C 1
ATOM 1519 O O . PRO A 1 195 ? -13.954 -0.241 30.881 1.00 95.69 195 PRO A O 1
ATOM 1522 N N . ALA A 1 196 ? -12.242 -1.673 30.955 1.00 96.81 196 ALA A N 1
ATOM 1523 C CA . ALA A 1 196 ? -11.189 -0.669 30.879 1.00 96.81 196 ALA A CA 1
ATOM 1524 C C . ALA A 1 196 ? -9.897 -1.280 30.329 1.00 96.81 196 ALA A C 1
ATOM 1526 O O . ALA A 1 196 ? -9.660 -2.484 30.451 1.00 96.81 196 ALA A O 1
ATOM 1527 N N . GLY A 1 197 ? -9.028 -0.443 29.766 1.00 95.69 197 GLY A N 1
ATOM 1528 C CA . GLY A 1 197 ? -7.695 -0.870 29.361 1.00 95.69 197 GLY A CA 1
ATOM 1529 C C . GLY A 1 197 ? -6.871 0.217 28.687 1.00 95.69 197 GLY A C 1
ATOM 1530 O O . GLY A 1 197 ? -7.326 1.338 28.452 1.00 95.69 197 GLY A O 1
ATOM 1531 N N . LYS A 1 198 ? -5.620 -0.128 28.381 1.00 95.50 198 LYS A N 1
ATOM 1532 C CA . LYS A 1 198 ? -4.690 0.743 27.657 1.00 95.50 198 LYS A CA 1
ATOM 1533 C C . LYS A 1 198 ? -5.033 0.810 26.172 1.00 95.50 198 LYS A C 1
ATOM 1535 O O . LYS A 1 198 ? -5.478 -0.182 25.586 1.00 95.50 198 LYS A O 1
ATOM 1540 N N . LEU A 1 199 ? -4.781 1.975 25.587 1.00 93.69 199 LEU A N 1
ATOM 1541 C CA . LEU A 1 199 ? -4.855 2.232 24.158 1.00 93.69 199 LEU A CA 1
ATOM 1542 C C . LEU A 1 199 ? -3.447 2.207 23.567 1.00 93.69 199 LEU A C 1
ATOM 1544 O O . LEU A 1 199 ? -2.557 2.900 24.059 1.00 93.69 199 LEU A O 1
ATOM 1548 N N . HIS A 1 200 ? -3.263 1.461 22.482 1.00 91.31 200 HIS A N 1
ATOM 1549 C CA . HIS A 1 200 ? -2.009 1.441 21.727 1.00 91.31 200 HIS A CA 1
ATOM 1550 C C . HIS A 1 200 ? -2.266 1.634 20.237 1.00 91.31 200 HIS A C 1
ATOM 1552 O O . HIS A 1 200 ? -3.324 1.248 19.733 1.00 91.31 200 HIS A O 1
ATOM 1558 N N . LEU A 1 201 ? -1.284 2.161 19.507 1.00 85.88 201 LEU A N 1
ATOM 1559 C CA . LEU A 1 201 ? -1.319 2.093 18.045 1.00 85.88 201 LEU A CA 1
ATOM 1560 C C . LEU A 1 201 ? -1.262 0.630 17.593 1.00 85.88 201 LEU A C 1
ATOM 1562 O O . LEU A 1 201 ? -0.478 -0.160 18.121 1.00 85.88 201 LEU A O 1
ATOM 1566 N N . ALA A 1 202 ? -2.105 0.266 16.625 1.00 78.88 202 ALA A N 1
ATOM 1567 C CA . ALA A 1 202 ? -2.118 -1.091 16.077 1.00 78.88 202 ALA A CA 1
ATOM 1568 C C . ALA A 1 202 ? -1.168 -1.275 14.881 1.00 78.88 202 ALA A C 1
ATOM 1570 O O . ALA A 1 202 ? -0.864 -2.400 14.482 1.00 78.88 202 ALA A O 1
ATOM 1571 N N . GLU A 1 203 ? -0.687 -0.178 14.300 1.00 75.44 203 GLU A N 1
ATOM 1572 C CA . GLU A 1 203 ? 0.306 -0.197 13.227 1.00 75.44 203 GLU A CA 1
ATOM 1573 C C . GLU A 1 203 ? 1.725 -0.266 13.833 1.00 75.44 203 GLU A C 1
ATOM 1575 O O . GLU A 1 203 ? 1.998 0.472 14.781 1.00 75.44 203 GLU A O 1
ATOM 1580 N N . PRO A 1 204 ? 2.642 -1.121 13.325 1.00 70.44 204 PRO A N 1
ATOM 1581 C CA . PRO A 1 204 ? 2.527 -1.975 12.140 1.00 70.44 204 PRO A CA 1
ATOM 1582 C C . PRO A 1 204 ? 2.031 -3.406 12.418 1.00 70.44 204 PRO A C 1
ATOM 1584 O O . PRO A 1 204 ? 1.905 -4.170 11.467 1.00 70.44 204 PRO A O 1
ATOM 1587 N N . THR A 1 205 ? 1.761 -3.798 13.671 1.00 77.31 205 THR A N 1
ATOM 1588 C CA . THR A 1 205 ? 1.404 -5.184 14.060 1.00 77.31 205 THR A CA 1
ATOM 1589 C C . THR A 1 205 ? 0.311 -5.784 13.173 1.00 77.31 205 THR A C 1
ATOM 1591 O O . THR A 1 205 ? 0.427 -6.916 12.707 1.00 77.31 205 THR A O 1
ATOM 1594 N N . MET A 1 206 ? -0.686 -4.969 12.840 1.00 79.12 206 MET A N 1
ATOM 1595 C CA . MET A 1 206 ? -1.791 -5.307 11.945 1.00 79.12 206 MET A CA 1
ATOM 1596 C C . MET A 1 206 ? -1.398 -5.808 10.556 1.00 79.12 206 MET A C 1
ATOM 1598 O O . MET A 1 206 ? -2.082 -6.661 9.992 1.00 79.12 206 MET A O 1
ATOM 1602 N N . LEU A 1 207 ? -0.304 -5.288 9.996 1.00 84.06 207 LEU A N 1
ATOM 1603 C CA . LEU A 1 207 ? 0.204 -5.724 8.696 1.00 84.06 207 LEU A CA 1
ATOM 1604 C C . LEU A 1 207 ? 0.603 -7.197 8.751 1.00 84.06 207 LEU A C 1
ATOM 1606 O O . LEU A 1 207 ? 0.215 -7.984 7.890 1.00 84.06 207 LEU A O 1
ATOM 1610 N N . TYR A 1 208 ? 1.345 -7.567 9.793 1.00 85.25 208 TYR A N 1
ATOM 1611 C CA . TYR A 1 208 ? 1.841 -8.923 9.977 1.00 85.25 208 TYR A CA 1
ATOM 1612 C C . TYR A 1 208 ? 0.721 -9.899 10.340 1.00 85.25 208 TYR A C 1
ATOM 1614 O O . TYR A 1 208 ? 0.709 -11.019 9.837 1.00 85.25 208 TYR A O 1
ATOM 1622 N N . GLU A 1 209 ? -0.247 -9.474 11.157 1.00 81.38 209 GLU A N 1
ATOM 1623 C CA . GLU A 1 209 ? -1.423 -10.289 11.482 1.00 81.38 209 GLU A CA 1
ATOM 1624 C C . GLU A 1 209 ? -2.295 -10.559 10.245 1.00 81.38 209 GLU A C 1
ATOM 1626 O O . GLU A 1 209 ? -2.670 -11.707 9.997 1.00 81.38 209 GLU A O 1
ATOM 1631 N N . SER A 1 210 ? -2.563 -9.535 9.420 1.00 83.12 210 SER A N 1
ATOM 1632 C CA . SER A 1 210 ? -3.268 -9.704 8.138 1.00 83.12 210 SER A CA 1
ATOM 1633 C C . SER A 1 210 ? -2.491 -10.637 7.204 1.00 83.12 210 SER A C 1
ATOM 1635 O O . SER A 1 210 ? -3.069 -11.582 6.663 1.00 83.12 210 SER A O 1
ATOM 1637 N N . ALA A 1 211 ? -1.170 -10.453 7.082 1.00 83.12 211 ALA A N 1
ATOM 1638 C CA . ALA A 1 211 ? -0.320 -11.316 6.268 1.00 83.12 211 ALA A CA 1
ATOM 1639 C C . ALA A 1 211 ? -0.364 -12.784 6.728 1.00 83.12 211 ALA A C 1
ATOM 1641 O O . ALA A 1 211 ? -0.566 -13.673 5.902 1.00 83.12 211 ALA A O 1
ATOM 1642 N N . LEU A 1 212 ? -0.236 -13.055 8.033 1.00 82.38 212 LEU A N 1
ATOM 1643 C CA . LEU A 1 212 ? -0.333 -14.411 8.586 1.00 82.38 212 LEU A CA 1
ATOM 1644 C C . LEU A 1 212 ? -1.687 -15.050 8.283 1.00 82.38 212 LEU A C 1
ATOM 1646 O O . LEU A 1 212 ? -1.724 -16.167 7.769 1.00 82.38 212 LEU A O 1
ATOM 1650 N N . ARG A 1 213 ? -2.787 -14.324 8.516 1.00 81.12 213 ARG A N 1
ATOM 1651 C CA . ARG A 1 213 ? -4.140 -14.806 8.217 1.00 81.12 213 ARG A CA 1
ATOM 1652 C C . ARG A 1 213 ? -4.283 -15.205 6.746 1.00 81.12 213 ARG A C 1
ATOM 1654 O O . ARG A 1 213 ? -4.775 -16.291 6.448 1.00 81.12 213 ARG A O 1
ATOM 1661 N N . ILE A 1 214 ? -3.818 -14.358 5.823 1.00 78.75 214 ILE A N 1
ATOM 1662 C CA . ILE A 1 214 ? -3.874 -14.622 4.374 1.00 78.75 214 ILE A CA 1
ATOM 1663 C C . ILE A 1 214 ? -3.089 -15.893 4.012 1.00 78.75 214 ILE A C 1
ATOM 1665 O O . ILE A 1 214 ? -3.550 -16.694 3.194 1.00 78.75 214 ILE A O 1
ATOM 1669 N N . LEU A 1 215 ? -1.913 -16.093 4.615 1.00 76.75 215 LEU A N 1
ATOM 1670 C CA . LEU A 1 215 ? -1.076 -17.271 4.372 1.00 76.75 215 LEU A CA 1
ATOM 1671 C C . LEU A 1 215 ? -1.670 -18.552 4.975 1.00 76.75 215 LEU A C 1
ATOM 1673 O O . LEU A 1 215 ? -1.492 -19.635 4.414 1.00 76.75 215 LEU A O 1
ATOM 1677 N N . GLU A 1 216 ? -2.367 -18.459 6.106 1.00 77.81 216 GLU A N 1
ATOM 1678 C CA . GLU A 1 216 ? -3.009 -19.596 6.776 1.00 77.81 216 GLU A CA 1
ATOM 1679 C C . GLU A 1 216 ? -4.285 -20.056 6.058 1.00 77.81 216 GLU A C 1
ATOM 1681 O O . GLU A 1 216 ? -4.496 -21.260 5.912 1.00 77.81 216 GLU A O 1
ATOM 1686 N N . GLU A 1 217 ? -5.082 -19.128 5.517 1.00 73.94 217 GLU A N 1
ATOM 1687 C CA . GLU A 1 217 ? -6.339 -19.438 4.818 1.00 73.94 217 GLU A CA 1
ATOM 1688 C C . GLU A 1 217 ? -6.152 -20.209 3.492 1.00 73.94 217 GLU A C 1
ATOM 1690 O O . GLU A 1 217 ? -7.125 -20.746 2.965 1.00 73.94 217 GLU A O 1
ATOM 1695 N N . ASN A 1 218 ? -4.927 -20.300 2.944 1.00 60.44 218 ASN A N 1
ATOM 1696 C CA . ASN A 1 218 ? -4.593 -21.075 1.731 1.00 60.44 218 ASN A CA 1
ATOM 1697 C C . ASN A 1 218 ? -5.537 -20.820 0.525 1.00 60.44 218 ASN A C 1
ATOM 1699 O O . ASN A 1 218 ? -5.810 -21.718 -0.275 1.00 60.44 218 ASN A O 1
ATOM 1703 N N . LYS A 1 219 ? -6.038 -19.587 0.374 1.00 62.75 219 LYS A N 1
ATOM 1704 C CA . LYS A 1 219 ? -6.829 -19.159 -0.794 1.00 62.75 219 LYS A CA 1
ATOM 1705 C C . LYS A 1 219 ? -5.964 -19.133 -2.064 1.00 62.75 219 LYS A C 1
ATOM 1707 O O . LYS A 1 219 ? -4.740 -19.017 -1.984 1.00 62.75 219 LYS A O 1
ATOM 1712 N N . CYS A 1 220 ? -6.596 -19.172 -3.241 1.00 64.38 220 CYS A N 1
ATOM 1713 C CA . CYS A 1 220 ? -5.910 -18.983 -4.524 1.00 64.38 220 CYS A CA 1
ATOM 1714 C C . CYS A 1 220 ? -5.490 -17.534 -4.756 1.00 64.38 220 CYS A C 1
ATOM 1716 O O . CYS A 1 220 ? -6.114 -16.771 -5.488 1.00 64.38 220 CYS A O 1
ATOM 1718 N N . THR A 1 221 ? -4.412 -17.179 -4.073 1.00 64.56 221 THR A N 1
ATOM 1719 C CA . THR A 1 221 ? -3.704 -15.907 -4.133 1.00 64.56 221 THR A CA 1
ATOM 1720 C C . THR A 1 221 ? -2.310 -16.142 -4.717 1.00 64.56 221 THR A C 1
ATOM 1722 O O . THR A 1 221 ? -1.937 -17.282 -5.008 1.00 64.56 221 THR A O 1
ATOM 1725 N N . LEU A 1 222 ? -1.498 -15.085 -4.828 1.00 63.25 222 LEU A N 1
ATOM 1726 C CA . LEU A 1 222 ? -0.068 -15.204 -5.138 1.00 63.25 222 LEU A CA 1
ATOM 1727 C C . LEU A 1 222 ? 0.601 -16.306 -4.291 1.00 63.25 222 LEU A C 1
ATOM 1729 O O . LEU A 1 222 ? 1.367 -17.100 -4.822 1.00 63.25 222 LEU A O 1
ATOM 1733 N N . HIS A 1 223 ? 0.229 -16.428 -3.009 1.00 58.50 223 HIS A N 1
ATOM 1734 C CA . HIS A 1 223 ? 0.707 -17.479 -2.105 1.00 58.50 223 HIS A CA 1
ATOM 1735 C C . HIS A 1 223 ? 0.325 -18.904 -2.536 1.00 58.50 223 HIS A C 1
ATOM 1737 O O . HIS A 1 223 ? 1.145 -19.807 -2.409 1.00 58.50 223 HIS A O 1
ATOM 1743 N N . GLY A 1 224 ? -0.884 -19.122 -3.061 1.00 60.00 224 GLY A N 1
ATOM 1744 C CA . GLY A 1 224 ? -1.282 -20.427 -3.596 1.00 60.00 224 GLY A CA 1
ATOM 1745 C C . GLY A 1 224 ? -0.363 -20.872 -4.736 1.00 60.00 224 GLY A C 1
ATOM 1746 O O . GLY A 1 224 ? 0.014 -22.033 -4.801 1.00 60.00 224 GLY A O 1
ATOM 1747 N N . VAL A 1 225 ? 0.087 -19.931 -5.567 1.00 58.03 225 VAL A N 1
ATOM 1748 C CA . VAL A 1 225 ? 1.059 -20.195 -6.637 1.00 58.03 225 VAL A CA 1
ATOM 1749 C C . VAL A 1 225 ? 2.474 -20.408 -6.083 1.00 58.03 225 VAL A C 1
ATOM 1751 O O . VAL A 1 225 ? 3.152 -21.338 -6.506 1.00 58.03 225 VAL A O 1
ATOM 1754 N N . VAL A 1 226 ? 2.897 -19.618 -5.086 1.00 56.09 226 VAL A N 1
ATOM 1755 C CA . VAL A 1 226 ? 4.183 -19.788 -4.369 1.00 56.09 226 VAL A CA 1
ATOM 1756 C C . VAL A 1 226 ? 4.305 -21.165 -3.710 1.00 56.09 226 VAL A C 1
ATOM 1758 O O . VAL A 1 226 ? 5.390 -21.731 -3.646 1.00 56.09 226 VAL A O 1
ATOM 1761 N N . ALA A 1 227 ? 3.199 -21.682 -3.179 1.00 52.69 227 ALA A N 1
ATOM 1762 C CA . ALA A 1 227 ? 3.147 -22.936 -2.439 1.00 52.69 227 ALA A CA 1
ATOM 1763 C C . ALA A 1 227 ? 2.782 -24.153 -3.311 1.00 52.69 227 ALA A C 1
ATOM 1765 O O . ALA A 1 227 ? 2.459 -25.197 -2.748 1.00 52.69 227 ALA A O 1
ATOM 1766 N N . GLU A 1 228 ? 2.774 -24.014 -4.646 1.00 57.50 228 GLU A N 1
ATOM 1767 C CA . GLU A 1 228 ? 2.343 -25.055 -5.599 1.00 57.50 228 GLU A CA 1
ATOM 1768 C C . GLU A 1 228 ? 0.959 -25.646 -5.260 1.00 57.50 228 GLU A C 1
ATOM 1770 O O . GLU A 1 228 ? 0.685 -26.834 -5.438 1.00 57.50 228 GLU A O 1
ATOM 1775 N N . ALA A 1 229 ? 0.060 -24.815 -4.724 1.00 56.16 229 ALA A N 1
ATOM 1776 C CA . ALA A 1 229 ? -1.248 -25.256 -4.279 1.00 56.16 229 ALA A CA 1
ATOM 1777 C C . ALA A 1 229 ? -2.058 -25.789 -5.480 1.00 56.16 229 ALA A C 1
ATOM 1779 O O . ALA A 1 229 ? -2.310 -25.050 -6.435 1.00 56.16 229 ALA A O 1
ATOM 1780 N N . PRO A 1 230 ? -2.565 -27.034 -5.423 1.00 53.38 230 PRO A N 1
ATOM 1781 C CA . PRO A 1 230 ? -3.155 -27.725 -6.575 1.00 53.38 230 PRO A CA 1
ATOM 1782 C C . PRO A 1 230 ? -4.514 -27.167 -7.041 1.00 53.38 230 PRO A C 1
ATOM 1784 O O . PRO A 1 230 ? -5.139 -27.736 -7.929 1.00 53.38 230 PRO A O 1
ATOM 1787 N N . ARG A 1 231 ? -5.021 -26.087 -6.427 1.00 54.97 231 ARG A N 1
ATOM 1788 C CA . ARG A 1 231 ? -6.408 -25.605 -6.584 1.00 54.97 231 ARG A CA 1
ATOM 1789 C C . ARG A 1 231 ? -6.557 -24.323 -7.401 1.00 54.97 231 ARG A C 1
ATOM 1791 O O . ARG A 1 231 ? -7.684 -23.859 -7.569 1.00 54.97 231 ARG A O 1
ATOM 1798 N N . CYS A 1 232 ? -5.472 -23.727 -7.890 1.00 61.31 232 CYS A N 1
ATOM 1799 C CA . CYS A 1 232 ? -5.576 -22.453 -8.597 1.00 61.31 232 CYS A CA 1
ATOM 1800 C C . CYS A 1 232 ? -5.831 -22.679 -10.076 1.00 61.31 232 CYS A C 1
ATOM 1802 O O . CYS A 1 232 ? -4.956 -23.091 -10.830 1.00 61.31 232 CYS A O 1
ATOM 1804 N N . SER A 1 233 ? -7.080 -22.425 -10.468 1.00 59.25 233 SER A N 1
ATOM 180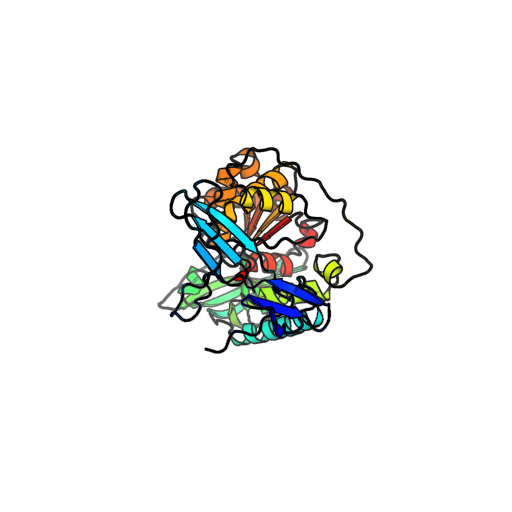5 C CA . SER A 1 233 ? -7.448 -22.366 -11.876 1.00 59.25 233 SER A CA 1
ATOM 1806 C C . SER A 1 233 ? -6.703 -21.196 -12.522 1.00 59.25 233 SER A C 1
ATOM 1808 O O . SER A 1 233 ? -6.647 -20.119 -11.921 1.00 59.25 233 SER A O 1
ATOM 1810 N N . PRO A 1 234 ? -6.123 -21.372 -13.718 1.00 59.44 234 PRO A N 1
ATOM 1811 C CA . PRO A 1 234 ? -5.523 -20.261 -14.436 1.00 59.44 234 PRO A CA 1
ATOM 1812 C C . PRO A 1 234 ? -6.611 -19.222 -14.720 1.00 59.44 234 PRO A C 1
ATOM 1814 O O . PRO A 1 234 ? -7.603 -19.518 -15.387 1.00 59.44 234 PRO A O 1
ATOM 1817 N N . LEU A 1 235 ? -6.445 -18.007 -14.190 1.00 65.19 235 LEU A N 1
ATOM 1818 C CA . LEU A 1 235 ? -7.251 -16.879 -14.646 1.00 65.19 235 LEU A CA 1
ATOM 1819 C C . LEU A 1 235 ? -6.863 -16.588 -16.103 1.00 65.19 235 LEU A C 1
ATOM 1821 O O . LEU A 1 235 ? -5.695 -16.738 -16.464 1.00 65.19 235 LEU A O 1
ATOM 1825 N N . PRO A 1 236 ? -7.799 -16.191 -16.970 1.00 62.38 236 PRO A N 1
ATOM 1826 C CA . PRO A 1 236 ? -7.437 -15.758 -18.310 1.00 62.38 236 PRO A CA 1
ATOM 1827 C C . PRO A 1 236 ? -6.515 -14.536 -18.215 1.00 62.38 236 PRO A C 1
ATOM 1829 O O . PRO A 1 236 ? -6.834 -13.550 -17.548 1.00 62.38 236 PRO A O 1
ATOM 1832 N N . ALA A 1 237 ? -5.357 -14.603 -18.875 1.00 64.00 237 ALA A N 1
ATOM 1833 C CA . ALA A 1 237 ? -4.496 -13.439 -19.024 1.00 64.00 237 ALA A CA 1
ATOM 1834 C C . ALA A 1 237 ? -5.249 -12.389 -19.850 1.00 64.00 237 ALA A C 1
ATOM 1836 O O . ALA A 1 237 ? -5.693 -12.670 -20.963 1.00 64.00 237 ALA A O 1
ATOM 1837 N N . THR A 1 238 ? -5.416 -11.190 -19.299 1.00 67.69 238 THR A N 1
ATOM 1838 C CA . THR A 1 238 ? -5.975 -10.071 -20.058 1.00 67.69 238 THR A CA 1
ATOM 1839 C C . THR A 1 238 ? -4.808 -9.325 -20.683 1.00 67.69 238 THR A C 1
ATOM 1841 O O . THR A 1 238 ? -4.049 -8.670 -19.975 1.00 67.69 238 THR A O 1
ATOM 1844 N N . GLU A 1 239 ? -4.627 -9.440 -21.998 1.00 71.69 239 GLU A N 1
ATOM 1845 C CA . GLU A 1 239 ? -3.620 -8.642 -22.698 1.00 71.69 239 GLU A CA 1
ATOM 1846 C C . GLU A 1 239 ? -4.044 -7.172 -22.720 1.00 71.69 239 GLU A C 1
ATOM 1848 O O . GLU A 1 239 ? -5.024 -6.784 -23.362 1.00 71.69 239 GLU A O 1
ATOM 1853 N N . ILE A 1 240 ? -3.284 -6.333 -22.021 1.00 85.94 240 ILE A N 1
ATOM 1854 C CA . ILE A 1 240 ? -3.508 -4.890 -22.001 1.00 85.94 240 ILE A CA 1
ATOM 1855 C C . ILE A 1 240 ? -2.582 -4.251 -23.030 1.00 85.94 240 ILE A C 1
ATOM 1857 O O . ILE A 1 240 ? -1.373 -4.128 -22.835 1.00 85.94 240 ILE A O 1
ATOM 1861 N N . SER A 1 241 ? -3.168 -3.836 -24.150 1.00 87.69 241 SER A N 1
ATOM 1862 C CA . SER A 1 241 ? -2.459 -3.071 -25.175 1.00 87.69 241 SER A CA 1
ATOM 1863 C C . SER A 1 241 ? -2.210 -1.637 -24.712 1.00 87.69 241 SER A C 1
ATOM 1865 O O . SER A 1 241 ? -3.119 -0.990 -24.196 1.00 87.69 241 SER A O 1
ATOM 1867 N N . ILE A 1 242 ? -1.003 -1.123 -24.961 1.00 90.69 242 ILE A N 1
ATOM 1868 C CA . ILE A 1 242 ? -0.647 0.277 -24.694 1.00 90.69 242 ILE A CA 1
ATOM 1869 C C . ILE A 1 242 ? -1.369 1.169 -25.708 1.00 90.69 242 ILE A C 1
ATOM 1871 O O . ILE A 1 242 ? -1.079 1.106 -26.904 1.00 90.69 242 ILE A O 1
ATOM 1875 N N . ARG A 1 243 ? -2.301 2.003 -25.239 1.00 83.31 243 ARG A N 1
ATOM 1876 C CA . ARG A 1 243 ? -3.112 2.887 -26.092 1.00 83.31 243 ARG A CA 1
ATOM 1877 C C . ARG A 1 243 ? -2.517 4.281 -26.217 1.00 83.31 243 ARG A C 1
ATOM 1879 O O . ARG A 1 243 ? -2.655 4.915 -27.263 1.00 83.31 243 ARG A O 1
ATOM 1886 N N . LYS A 1 244 ? -1.887 4.785 -25.153 1.00 82.62 244 LYS A N 1
ATOM 1887 C CA . LYS A 1 244 ? -1.341 6.146 -25.108 1.00 82.62 244 LYS A CA 1
ATOM 1888 C C . LYS A 1 244 ? 0.150 6.147 -25.430 1.00 82.62 244 LYS A C 1
ATOM 1890 O O . LYS A 1 244 ? 0.900 5.231 -25.098 1.00 82.62 244 LYS A O 1
ATOM 1895 N N . ARG A 1 245 ? 0.607 7.226 -26.069 1.00 86.44 245 ARG A N 1
ATOM 1896 C CA . ARG A 1 245 ? 2.038 7.466 -26.274 1.00 86.44 245 ARG A CA 1
ATOM 1897 C C . ARG A 1 245 ? 2.612 8.140 -25.034 1.00 86.44 245 ARG A C 1
ATOM 1899 O O . ARG A 1 245 ? 2.478 9.347 -24.860 1.00 86.44 245 ARG A O 1
ATOM 1906 N N . TRP A 1 246 ? 3.255 7.352 -24.183 1.00 90.56 246 TRP A N 1
ATOM 1907 C CA . TRP A 1 246 ? 3.888 7.847 -22.965 1.00 90.56 246 TRP A CA 1
ATOM 1908 C C . TRP A 1 246 ? 5.264 8.456 -23.254 1.00 90.56 246 TRP A C 1
ATOM 1910 O O . TRP A 1 246 ? 6.053 7.892 -24.014 1.00 90.56 246 TRP A O 1
ATOM 1920 N N . ASN A 1 247 ? 5.577 9.591 -22.623 1.00 90.88 247 ASN A N 1
ATOM 1921 C CA . ASN A 1 247 ? 6.919 10.178 -22.652 1.00 90.88 247 ASN A CA 1
ATOM 1922 C C . ASN A 1 247 ? 7.820 9.496 -21.609 1.00 90.88 247 ASN A C 1
ATOM 1924 O O . ASN A 1 247 ? 8.188 10.087 -20.595 1.00 90.88 247 ASN A O 1
ATOM 1928 N N . LEU A 1 248 ? 8.094 8.215 -21.835 1.00 92.38 248 LEU A N 1
ATOM 1929 C CA . LEU A 1 248 ? 8.935 7.378 -20.988 1.00 92.38 248 LEU A CA 1
ATOM 1930 C C . LEU A 1 248 ? 10.215 7.020 -21.740 1.00 92.38 248 LEU A C 1
ATOM 1932 O O . LEU A 1 248 ? 10.205 6.832 -22.960 1.00 92.38 248 LEU A O 1
ATOM 1936 N N . ASP A 1 249 ? 11.320 6.896 -21.011 1.00 89.75 249 ASP A N 1
ATOM 1937 C CA . ASP A 1 249 ? 12.555 6.399 -21.605 1.00 89.75 249 ASP A CA 1
ATOM 1938 C C . ASP A 1 249 ? 12.443 4.909 -21.984 1.00 89.75 249 ASP A C 1
ATOM 1940 O O . ASP A 1 249 ? 11.472 4.215 -21.672 1.00 89.75 249 ASP A O 1
ATOM 1944 N N . LYS A 1 250 ? 13.461 4.389 -22.677 1.00 89.12 250 LYS A N 1
ATOM 1945 C CA . LYS A 1 250 ? 13.458 3.000 -23.157 1.00 89.12 250 LYS A CA 1
ATOM 1946 C C . LYS A 1 250 ? 13.311 1.956 -22.038 1.00 89.12 250 LYS A C 1
ATOM 1948 O O . LYS A 1 250 ? 12.692 0.924 -22.271 1.00 89.12 250 LYS A O 1
ATOM 1953 N N . TRP A 1 251 ? 13.877 2.201 -20.856 1.00 87.88 251 TRP A N 1
ATOM 1954 C CA . TRP A 1 251 ? 13.862 1.269 -19.725 1.00 87.88 251 TRP A CA 1
ATOM 1955 C C . TRP A 1 251 ? 12.530 1.330 -18.983 1.00 87.88 251 TRP A C 1
ATOM 1957 O O . TRP A 1 251 ? 11.981 0.298 -18.608 1.00 87.88 251 TRP A O 1
ATOM 1967 N N . GLN A 1 252 ? 11.978 2.532 -18.834 1.00 93.19 252 GLN A N 1
ATOM 1968 C CA . GLN A 1 252 ? 10.643 2.757 -18.291 1.00 93.19 252 GLN A CA 1
ATOM 1969 C C . GLN A 1 252 ? 9.559 2.154 -19.195 1.00 93.19 252 GLN A C 1
ATOM 1971 O O . GLN A 1 252 ? 8.652 1.489 -18.701 1.00 93.19 252 GLN A O 1
ATOM 1976 N N . MET A 1 253 ? 9.676 2.324 -20.517 1.00 94.38 253 MET A N 1
ATOM 1977 C CA . MET A 1 253 ? 8.783 1.686 -21.491 1.00 94.38 253 MET A CA 1
ATOM 1978 C C . MET A 1 253 ? 8.872 0.160 -21.445 1.00 94.38 253 MET A C 1
ATOM 1980 O O . MET A 1 253 ? 7.856 -0.515 -21.584 1.00 94.38 253 MET A O 1
ATOM 1984 N N . GLU A 1 254 ? 10.068 -0.394 -21.249 1.00 92.31 254 GLU A N 1
ATOM 1985 C CA . GLU A 1 254 ? 10.243 -1.837 -21.081 1.00 92.31 254 GLU A CA 1
ATOM 1986 C C . GLU A 1 254 ? 9.592 -2.340 -19.786 1.00 92.31 254 GLU A C 1
ATOM 1988 O O . GLU A 1 254 ? 8.853 -3.322 -19.804 1.00 92.31 254 GLU A O 1
ATOM 1993 N N . ALA A 1 255 ? 9.790 -1.632 -18.671 1.00 94.06 255 ALA A N 1
ATOM 1994 C CA . ALA A 1 255 ? 9.130 -1.950 -17.408 1.00 94.06 255 ALA A CA 1
ATOM 1995 C C . ALA A 1 255 ? 7.596 -1.884 -17.527 1.00 94.06 255 ALA A C 1
ATOM 1997 O O . ALA A 1 255 ? 6.915 -2.776 -17.026 1.00 94.06 255 ALA A O 1
ATOM 1998 N N . LEU A 1 256 ? 7.060 -0.884 -18.239 1.00 95.50 256 LEU A N 1
ATOM 1999 C CA . LEU A 1 256 ? 5.630 -0.764 -18.531 1.00 95.50 256 LEU A CA 1
ATOM 2000 C C . LEU A 1 256 ? 5.110 -1.974 -19.319 1.00 95.50 256 LEU A C 1
ATOM 2002 O O . LEU A 1 256 ? 4.135 -2.591 -18.902 1.00 95.50 256 LEU A O 1
ATOM 2006 N N . ARG A 1 257 ? 5.767 -2.344 -20.428 1.00 94.44 257 ARG A N 1
ATOM 2007 C CA . ARG A 1 257 ? 5.360 -3.508 -21.237 1.00 94.44 257 ARG A CA 1
ATOM 2008 C C . ARG A 1 257 ? 5.332 -4.783 -20.407 1.00 94.44 257 ARG A C 1
ATOM 2010 O O . ARG A 1 257 ? 4.338 -5.496 -20.430 1.00 94.44 257 ARG A O 1
ATOM 2017 N N . ARG A 1 258 ? 6.393 -5.022 -19.632 1.00 93.00 258 ARG A N 1
ATOM 2018 C CA . ARG A 1 258 ? 6.500 -6.198 -18.762 1.00 93.00 258 ARG A CA 1
ATOM 2019 C C . ARG A 1 258 ? 5.437 -6.221 -17.672 1.00 93.00 258 ARG A C 1
ATOM 2021 O O . ARG A 1 258 ? 4.955 -7.297 -17.345 1.00 93.00 258 ARG A O 1
ATOM 2028 N N . ALA A 1 259 ? 5.082 -5.064 -17.110 1.00 93.56 259 ALA A N 1
ATOM 2029 C CA . ALA A 1 259 ? 4.017 -4.968 -16.117 1.00 93.56 259 ALA A CA 1
ATOM 2030 C C . ALA A 1 259 ? 2.658 -5.344 -16.726 1.00 93.56 259 ALA A C 1
ATOM 2032 O O . ALA A 1 259 ? 1.926 -6.132 -16.139 1.00 93.56 259 ALA A O 1
ATOM 2033 N N . LEU A 1 260 ? 2.344 -4.833 -17.921 1.00 93.38 260 LEU A N 1
ATOM 2034 C CA . LEU A 1 260 ? 1.076 -5.101 -18.610 1.00 93.38 260 LEU A CA 1
ATOM 2035 C C . LEU A 1 260 ? 0.972 -6.528 -19.168 1.00 93.38 260 LEU A C 1
ATOM 2037 O O . LEU A 1 260 ? -0.133 -7.028 -19.344 1.00 93.38 260 LEU A O 1
ATOM 2041 N N . SER A 1 261 ? 2.102 -7.194 -19.413 1.00 90.81 261 SER A N 1
ATOM 2042 C CA . SER A 1 261 ? 2.164 -8.576 -19.904 1.00 90.81 261 SER A CA 1
ATOM 2043 C C . SER A 1 261 ? 2.369 -9.613 -18.793 1.00 90.81 261 SER A C 1
ATOM 2045 O O . SER A 1 261 ? 2.800 -10.733 -19.077 1.00 90.81 261 SER A O 1
ATOM 2047 N N . LEU A 1 262 ? 2.170 -9.244 -17.522 1.00 86.81 262 LEU A N 1
ATOM 2048 C CA . LEU A 1 262 ? 2.305 -10.194 -16.423 1.00 86.81 262 LEU A CA 1
ATOM 2049 C C . LEU A 1 262 ? 1.276 -11.325 -16.572 1.00 86.81 262 LEU A C 1
ATOM 2051 O O . LEU A 1 262 ? 0.097 -11.048 -16.802 1.00 86.81 262 LEU A O 1
ATOM 2055 N N . PRO A 1 263 ? 1.687 -12.596 -16.411 1.00 80.56 263 PRO A N 1
ATOM 2056 C CA . PRO A 1 263 ? 0.726 -13.680 -16.327 1.00 80.56 263 PRO A CA 1
ATOM 2057 C C . PRO A 1 263 ? -0.114 -13.533 -15.046 1.00 80.56 263 PRO A C 1
ATOM 2059 O O . PRO A 1 263 ? 0.303 -12.849 -14.104 1.00 80.56 263 PRO A O 1
ATOM 2062 N N . PRO A 1 264 ? -1.266 -14.215 -14.963 1.00 78.94 264 PRO A N 1
ATOM 2063 C CA . PRO A 1 264 ? -1.999 -14.373 -13.715 1.00 78.94 264 PRO A CA 1
ATOM 2064 C C . PRO A 1 264 ? -1.075 -14.770 -12.565 1.00 78.94 264 PRO A C 1
ATOM 2066 O O . PRO A 1 264 ? -0.265 -15.687 -12.707 1.00 78.94 264 PRO A O 1
ATOM 2069 N N . TYR A 1 265 ? -1.200 -14.080 -11.430 1.00 76.81 265 TYR A N 1
ATOM 2070 C CA . TYR A 1 265 ? -0.343 -14.279 -10.254 1.00 76.81 265 TYR A CA 1
ATOM 2071 C C . TYR A 1 265 ? 1.160 -14.035 -10.509 1.00 76.81 265 TYR A C 1
ATOM 2073 O O . TYR A 1 265 ? 2.004 -14.462 -9.723 1.00 76.81 265 TYR A O 1
ATOM 2081 N N . GLY A 1 266 ? 1.514 -13.350 -11.598 1.00 80.00 266 GLY A N 1
ATOM 2082 C CA . GLY A 1 266 ? 2.875 -12.919 -11.881 1.00 80.00 266 GLY A CA 1
ATOM 2083 C C . GLY A 1 266 ? 3.310 -11.764 -10.981 1.00 80.00 266 GLY A C 1
ATOM 2084 O O . GLY A 1 266 ? 2.496 -10.976 -10.503 1.00 80.00 266 GLY A O 1
ATOM 2085 N N . PHE A 1 267 ? 4.619 -11.637 -10.778 1.00 84.06 267 PHE A N 1
ATOM 2086 C CA . PHE A 1 267 ? 5.215 -10.507 -10.073 1.00 84.06 267 PHE A CA 1
ATOM 2087 C C . PHE A 1 267 ? 6.347 -9.906 -10.907 1.00 84.06 267 PHE A C 1
ATOM 2089 O O . PHE A 1 267 ? 7.065 -10.607 -11.623 1.00 84.06 267 PHE A O 1
ATOM 2096 N N . LEU A 1 268 ? 6.526 -8.592 -10.794 1.00 87.75 268 LEU A N 1
ATOM 2097 C CA . LEU A 1 268 ? 7.620 -7.862 -11.422 1.00 87.75 268 LEU A CA 1
ATOM 2098 C C . LEU A 1 268 ? 8.284 -6.972 -10.378 1.00 87.75 268 LEU A C 1
ATOM 2100 O O . LEU A 1 268 ? 7.658 -6.063 -9.842 1.00 87.75 268 LEU A O 1
ATOM 2104 N N . ALA A 1 269 ? 9.570 -7.202 -10.132 1.00 88.06 269 ALA A N 1
ATOM 2105 C CA . ALA A 1 269 ? 10.397 -6.264 -9.390 1.00 88.06 269 ALA A CA 1
ATOM 2106 C C . ALA A 1 269 ? 11.016 -5.259 -10.370 1.00 88.06 269 ALA A C 1
ATOM 2108 O O . ALA A 1 269 ? 11.734 -5.647 -11.296 1.00 88.06 269 ALA A O 1
ATOM 2109 N N . VAL A 1 270 ? 10.736 -3.972 -10.163 1.00 88.62 270 VAL A N 1
ATOM 2110 C CA . VAL A 1 270 ? 11.352 -2.878 -10.921 1.00 88.62 270 VAL A CA 1
ATOM 2111 C C . VAL A 1 270 ? 12.343 -2.167 -10.018 1.00 88.62 270 VAL A C 1
ATOM 2113 O O . VAL A 1 270 ? 11.966 -1.441 -9.099 1.00 88.62 270 VAL A O 1
ATOM 2116 N N . GLU A 1 271 ? 13.626 -2.368 -10.289 1.00 85.56 271 GLU A N 1
ATOM 2117 C CA . GLU A 1 271 ? 14.682 -1.667 -9.576 1.00 85.56 271 GLU A CA 1
ATOM 2118 C C . GLU A 1 271 ? 14.986 -0.336 -10.261 1.00 85.56 271 GLU A C 1
ATOM 2120 O O . GLU A 1 271 ? 15.324 -0.282 -11.444 1.00 85.56 271 GLU A O 1
ATOM 2125 N N . GLY A 1 272 ? 14.863 0.752 -9.507 1.00 83.38 272 GLY A N 1
ATOM 2126 C CA . GLY A 1 272 ? 15.120 2.095 -10.006 1.00 83.38 272 GLY A CA 1
ATOM 2127 C C . GLY A 1 272 ? 15.791 2.948 -8.936 1.00 83.38 272 GLY A C 1
ATOM 2128 O O . GLY A 1 272 ? 15.137 3.254 -7.930 1.00 83.38 272 GLY A O 1
ATOM 2129 N N . PRO A 1 273 ? 17.051 3.379 -9.138 1.00 81.00 273 PRO A N 1
ATOM 2130 C CA . PRO A 1 273 ? 17.707 4.368 -8.286 1.00 81.00 273 PRO A CA 1
ATOM 2131 C C . PRO A 1 273 ? 16.868 5.644 -8.069 1.00 81.00 273 PRO A C 1
ATOM 2133 O O . PRO A 1 273 ? 15.912 5.898 -8.817 1.00 81.00 273 PRO A O 1
ATOM 2136 N N . PRO A 1 274 ? 17.202 6.480 -7.072 1.00 78.81 274 PRO A N 1
ATOM 2137 C CA . PRO A 1 274 ? 16.522 7.756 -6.854 1.00 78.81 274 PRO A CA 1
ATOM 2138 C C . PRO A 1 274 ? 16.453 8.599 -8.137 1.00 78.81 274 PRO A C 1
ATOM 2140 O O . PRO A 1 274 ? 17.420 8.676 -8.889 1.00 78.81 274 PRO A O 1
ATOM 2143 N N . GLY A 1 275 ? 15.291 9.200 -8.412 1.00 81.06 275 GLY A N 1
ATOM 2144 C CA . GLY A 1 275 ? 15.087 10.065 -9.583 1.00 81.06 275 GLY A CA 1
ATOM 2145 C C . GLY A 1 275 ? 14.860 9.355 -10.927 1.00 81.06 275 GLY A C 1
ATOM 2146 O O . GLY A 1 275 ? 14.596 10.025 -11.916 1.00 81.06 275 GLY A O 1
ATOM 2147 N N . THR A 1 276 ? 14.877 8.018 -10.990 1.00 82.69 276 THR A N 1
ATOM 2148 C CA . THR A 1 276 ? 14.674 7.260 -12.252 1.00 82.69 276 THR A CA 1
ATOM 2149 C C . THR A 1 276 ? 13.218 7.148 -12.721 1.00 82.69 276 THR A C 1
ATOM 2151 O O . THR A 1 276 ? 12.921 6.450 -13.687 1.00 82.69 276 THR A O 1
ATOM 2154 N N . GLY A 1 277 ? 12.282 7.828 -12.053 1.00 87.62 277 GLY A N 1
ATOM 2155 C CA . GLY A 1 277 ? 10.890 7.911 -12.502 1.00 87.62 277 GLY A CA 1
ATOM 2156 C C . GLY A 1 277 ? 10.078 6.616 -12.370 1.00 87.62 277 GLY A C 1
ATOM 2157 O O . GLY A 1 277 ? 9.159 6.412 -13.156 1.00 87.62 277 GLY A O 1
ATOM 2158 N N . LYS A 1 278 ? 10.365 5.760 -11.374 1.00 92.44 278 LYS A N 1
ATOM 2159 C CA . LYS A 1 278 ? 9.563 4.550 -11.064 1.00 92.44 278 LYS A CA 1
ATOM 2160 C C . LYS A 1 278 ? 8.060 4.843 -11.002 1.00 92.44 278 LYS A C 1
ATOM 2162 O O . LYS A 1 278 ? 7.263 4.166 -11.643 1.00 92.44 278 LYS A O 1
ATOM 2167 N N . THR A 1 279 ? 7.692 5.916 -10.309 1.00 92.69 279 THR A N 1
ATOM 2168 C CA . THR A 1 279 ? 6.306 6.371 -10.165 1.00 92.69 279 THR A CA 1
ATOM 2169 C C . THR A 1 279 ? 5.658 6.733 -11.510 1.00 92.69 279 THR A C 1
ATOM 2171 O O . THR A 1 279 ? 4.459 6.545 -11.676 1.00 92.69 279 THR A O 1
ATOM 2174 N N . SER A 1 280 ? 6.428 7.170 -12.517 1.00 94.56 280 SER A N 1
ATOM 2175 C CA . SER A 1 280 ? 5.906 7.401 -13.875 1.00 94.56 280 SER A CA 1
ATOM 2176 C C . SER A 1 280 ? 5.542 6.095 -14.589 1.00 94.56 280 SER A C 1
ATOM 2178 O O . SER A 1 280 ? 4.574 6.068 -15.346 1.00 94.56 280 SER A O 1
ATOM 2180 N N . VAL A 1 281 ? 6.276 5.005 -14.334 1.00 95.38 281 VAL A N 1
ATOM 2181 C CA . VAL A 1 281 ? 5.933 3.666 -14.850 1.00 95.38 281 VAL A CA 1
ATOM 2182 C C . VAL A 1 281 ? 4.657 3.157 -14.187 1.00 95.38 281 VAL A C 1
ATOM 2184 O O . VAL A 1 281 ? 3.756 2.703 -14.888 1.00 95.38 281 VAL A O 1
ATOM 2187 N N . ILE A 1 282 ? 4.555 3.291 -12.857 1.00 95.62 282 ILE A N 1
ATOM 2188 C CA . ILE A 1 282 ? 3.337 2.957 -12.099 1.00 95.62 282 ILE A CA 1
ATOM 2189 C C . ILE A 1 282 ? 2.143 3.732 -12.662 1.00 95.62 282 ILE A C 1
ATOM 2191 O O . ILE A 1 282 ? 1.103 3.139 -12.938 1.00 95.62 282 ILE A O 1
ATOM 2195 N N . ALA A 1 283 ? 2.304 5.037 -12.889 1.00 95.00 283 ALA A N 1
ATOM 2196 C CA . ALA A 1 283 ? 1.232 5.877 -13.396 1.00 95.00 283 ALA A CA 1
ATOM 2197 C C . ALA A 1 283 ? 0.769 5.474 -14.798 1.00 95.00 283 ALA A C 1
ATOM 2199 O O . ALA A 1 283 ? -0.428 5.295 -15.015 1.00 95.00 283 ALA A O 1
ATOM 2200 N N . ALA A 1 284 ? 1.704 5.272 -15.730 1.00 95.31 284 ALA A N 1
ATOM 2201 C CA . ALA A 1 284 ? 1.377 4.828 -17.081 1.00 95.31 284 ALA A CA 1
ATOM 2202 C C . ALA A 1 284 ? 0.668 3.464 -17.075 1.00 95.31 284 ALA A C 1
ATOM 2204 O O . ALA A 1 284 ? -0.360 3.304 -17.732 1.00 95.31 284 ALA A O 1
ATOM 2205 N N . ALA A 1 285 ? 1.161 2.503 -16.286 1.00 95.75 285 ALA A N 1
ATOM 2206 C CA . ALA A 1 285 ? 0.542 1.187 -16.176 1.00 95.75 285 ALA A CA 1
ATOM 2207 C C . ALA A 1 285 ? -0.872 1.283 -15.590 1.00 95.75 285 ALA A C 1
ATOM 2209 O O . ALA A 1 285 ? -1.815 0.744 -16.169 1.00 95.75 285 ALA A O 1
ATOM 2210 N N . ALA A 1 286 ? -1.043 2.032 -14.497 1.00 95.31 286 ALA A N 1
ATOM 2211 C CA . ALA A 1 286 ? -2.344 2.251 -13.877 1.00 95.31 286 ALA A CA 1
ATOM 2212 C C . ALA A 1 286 ? -3.345 2.901 -14.845 1.00 95.31 286 ALA A C 1
ATOM 2214 O O . ALA A 1 286 ? -4.501 2.481 -14.883 1.00 95.31 286 ALA A O 1
ATOM 2215 N N . CYS A 1 287 ? -2.911 3.870 -15.663 1.00 94.06 287 CYS A N 1
ATOM 2216 C CA . CYS A 1 287 ? -3.760 4.466 -16.694 1.00 94.06 287 CYS A CA 1
ATOM 2217 C C . CYS A 1 287 ? -4.226 3.430 -17.725 1.00 94.06 287 CYS A C 1
ATOM 2219 O O . CYS A 1 287 ? -5.418 3.379 -18.027 1.00 94.06 287 CYS A O 1
ATOM 2221 N N . GLU A 1 288 ? -3.316 2.624 -18.279 1.00 94.25 288 GLU A N 1
ATOM 2222 C CA . GLU A 1 288 ? -3.655 1.622 -19.302 1.00 94.25 288 GLU A CA 1
ATOM 2223 C C . GLU A 1 288 ? -4.607 0.555 -18.739 1.00 94.25 288 GLU A C 1
ATOM 2225 O O . GLU A 1 288 ? -5.635 0.256 -19.351 1.00 94.25 288 GLU A O 1
ATOM 2230 N N . ILE A 1 289 ? -4.333 0.059 -17.526 1.00 93.75 289 ILE A N 1
ATOM 2231 C CA . ILE A 1 289 ? -5.171 -0.941 -16.851 1.00 93.75 289 ILE A CA 1
ATOM 2232 C C . ILE A 1 289 ? -6.561 -0.376 -16.546 1.00 93.75 289 ILE A C 1
ATOM 2234 O O . ILE A 1 289 ? -7.567 -0.995 -16.892 1.00 93.75 289 ILE A O 1
ATOM 2238 N N . ALA A 1 290 ? -6.641 0.816 -15.949 1.00 92.62 290 ALA A N 1
ATOM 2239 C CA . ALA A 1 290 ? -7.922 1.439 -15.624 1.00 92.62 290 ALA A CA 1
ATOM 2240 C C . ALA A 1 290 ? -8.745 1.756 -16.885 1.00 92.62 290 ALA A C 1
ATOM 2242 O O . ALA A 1 290 ? -9.964 1.587 -16.883 1.00 92.62 290 ALA A O 1
ATOM 2243 N N . THR A 1 291 ? -8.088 2.155 -17.980 1.00 90.94 291 THR A N 1
ATOM 2244 C CA . THR A 1 291 ? -8.738 2.392 -19.283 1.00 90.94 291 THR A CA 1
ATOM 2245 C C . THR A 1 291 ? -9.289 1.100 -19.889 1.00 90.94 291 THR A C 1
ATOM 2247 O O . THR A 1 291 ? -10.335 1.117 -20.536 1.00 90.94 291 THR A O 1
ATOM 2250 N N . ALA A 1 292 ? -8.625 -0.035 -19.657 1.00 90.69 292 ALA A N 1
ATOM 2251 C CA . ALA A 1 292 ? -9.130 -1.358 -20.018 1.00 90.69 292 ALA A CA 1
ATOM 2252 C C . ALA A 1 292 ? -10.251 -1.860 -19.082 1.00 90.69 292 ALA A C 1
ATOM 2254 O O . ALA A 1 292 ? -10.791 -2.941 -19.296 1.00 90.69 292 ALA A O 1
ATOM 2255 N N . GLY A 1 293 ? -10.624 -1.081 -18.061 1.00 89.31 293 GLY A N 1
ATOM 2256 C CA . GLY A 1 293 ? -11.626 -1.455 -17.067 1.00 89.31 293 GLY A CA 1
ATOM 2257 C C . GLY A 1 293 ? -11.074 -2.296 -15.915 1.00 89.31 293 GLY A C 1
ATOM 2258 O O . GLY A 1 293 ? -11.854 -2.726 -15.071 1.00 89.31 293 GLY A O 1
ATOM 2259 N N . GLY A 1 294 ? -9.763 -2.511 -15.824 1.00 91.12 294 GLY A N 1
ATOM 2260 C CA . GLY A 1 294 ? -9.156 -3.191 -14.682 1.00 91.12 294 GLY A CA 1
ATOM 2261 C C . GLY A 1 294 ? -9.193 -2.345 -13.406 1.00 91.12 294 GLY A C 1
ATOM 2262 O O . GLY A 1 294 ? -9.330 -1.118 -13.443 1.00 91.12 294 GLY A O 1
ATOM 2263 N N . ARG A 1 295 ? -9.071 -3.011 -12.260 1.00 91.94 295 ARG A N 1
ATOM 2264 C CA . ARG A 1 295 ? -8.922 -2.409 -10.935 1.00 91.94 295 ARG A CA 1
ATOM 2265 C C . ARG A 1 295 ? -7.468 -2.467 -10.492 1.00 91.94 295 ARG A C 1
ATOM 2267 O O . ARG A 1 295 ? -6.859 -3.532 -10.433 1.00 91.94 295 ARG A O 1
ATOM 2274 N N . VAL A 1 296 ? -6.941 -1.310 -10.122 1.00 94.88 296 VAL A N 1
ATOM 2275 C CA . VAL A 1 296 ? -5.549 -1.104 -9.739 1.00 94.88 296 VAL A CA 1
ATOM 2276 C C . VAL A 1 296 ? -5.482 -0.641 -8.294 1.00 94.88 296 VAL A C 1
ATOM 2278 O O . VAL A 1 296 ? -6.089 0.367 -7.942 1.00 94.88 296 VAL A O 1
ATOM 2281 N N . LEU A 1 297 ? -4.703 -1.331 -7.470 1.00 95.81 297 LEU A N 1
ATOM 2282 C CA . LEU A 1 297 ? -4.321 -0.861 -6.143 1.00 95.81 297 LEU A CA 1
ATOM 2283 C C . LEU A 1 297 ? -2.934 -0.219 -6.201 1.00 95.81 297 LEU A C 1
ATOM 2285 O O . LEU A 1 297 ? -1.974 -0.844 -6.640 1.00 95.81 297 LEU A O 1
ATOM 2289 N N . ILE A 1 298 ? -2.831 1.009 -5.707 1.00 96.56 298 ILE A N 1
ATOM 2290 C CA . ILE A 1 298 ? -1.580 1.713 -5.442 1.00 96.56 298 ILE A CA 1
ATOM 2291 C C . ILE A 1 298 ? -1.390 1.755 -3.930 1.00 96.56 298 ILE A C 1
ATOM 2293 O O . ILE A 1 298 ? -2.214 2.323 -3.206 1.00 96.56 298 ILE A O 1
ATOM 2297 N N . THR A 1 299 ? -0.308 1.152 -3.447 1.00 94.94 299 THR A N 1
ATOM 2298 C CA . THR A 1 299 ? -0.028 1.085 -2.015 1.00 94.94 299 THR A CA 1
ATOM 2299 C C . THR A 1 299 ? 1.436 1.332 -1.680 1.00 94.94 299 THR A C 1
ATOM 2301 O O . THR A 1 299 ? 2.319 1.222 -2.527 1.00 94.94 299 THR A O 1
ATOM 2304 N N . SER A 1 300 ? 1.674 1.733 -0.436 1.00 93.06 300 SER A N 1
ATOM 2305 C CA . SER A 1 300 ? 2.993 1.954 0.153 1.00 93.06 300 SER A CA 1
ATOM 2306 C C . SER A 1 300 ? 2.863 2.021 1.682 1.00 93.06 300 SER A C 1
ATOM 2308 O O . SER A 1 300 ? 1.753 1.962 2.229 1.00 93.06 300 SER A O 1
ATOM 2310 N N . LEU A 1 301 ? 3.988 2.166 2.383 1.00 86.50 301 LEU A N 1
ATOM 2311 C CA . LEU A 1 301 ? 4.015 2.355 3.832 1.00 86.50 301 LEU A CA 1
ATOM 2312 C C . LEU A 1 301 ? 3.574 3.773 4.233 1.00 86.50 301 LEU A C 1
ATOM 2314 O O . LEU A 1 301 ? 2.925 3.950 5.262 1.00 86.50 301 LEU A O 1
ATOM 2318 N N . THR A 1 302 ? 3.884 4.786 3.415 1.00 86.75 302 THR A N 1
ATOM 2319 C CA . THR A 1 302 ? 3.613 6.195 3.738 1.00 86.75 302 THR A CA 1
ATOM 2320 C C . THR A 1 302 ? 2.467 6.773 2.912 1.00 86.75 302 THR A C 1
ATOM 2322 O O . THR A 1 302 ? 2.260 6.413 1.753 1.00 86.75 302 THR A O 1
ATOM 2325 N N . ASN A 1 303 ? 1.724 7.723 3.494 1.00 88.06 303 ASN A N 1
ATOM 2326 C CA . ASN A 1 303 ? 0.710 8.471 2.742 1.00 88.06 303 ASN A CA 1
ATOM 2327 C C . ASN A 1 303 ? 1.345 9.285 1.606 1.00 88.06 303 ASN A C 1
ATOM 2329 O O . ASN A 1 303 ? 0.775 9.337 0.526 1.00 88.06 303 ASN A O 1
ATOM 2333 N N . VAL A 1 304 ? 2.537 9.849 1.832 1.00 89.94 304 VAL A N 1
ATOM 2334 C CA . VAL A 1 304 ? 3.256 10.673 0.848 1.00 89.94 304 VAL A CA 1
ATOM 2335 C C . VAL A 1 304 ? 3.573 9.882 -0.421 1.00 89.94 304 VAL A C 1
ATOM 2337 O O . VAL A 1 304 ? 3.305 10.370 -1.513 1.00 89.94 304 VAL A O 1
ATOM 2340 N N . ALA A 1 305 ? 4.085 8.653 -0.306 1.00 91.06 305 ALA A N 1
ATOM 2341 C CA . ALA A 1 305 ? 4.379 7.824 -1.475 1.00 91.06 305 ALA A CA 1
ATOM 2342 C C . ALA A 1 305 ? 3.107 7.474 -2.270 1.00 91.06 305 ALA A C 1
ATOM 2344 O O . ALA A 1 305 ? 3.091 7.580 -3.497 1.00 91.06 305 ALA A O 1
ATOM 2345 N N . VAL A 1 306 ? 2.015 7.129 -1.576 1.00 93.62 306 VAL A N 1
ATOM 2346 C CA . VAL A 1 306 ? 0.715 6.864 -2.218 1.00 93.62 306 VAL A CA 1
ATOM 2347 C C . VAL A 1 306 ? 0.188 8.115 -2.920 1.00 93.62 306 VAL A C 1
ATOM 2349 O O . VAL A 1 306 ? -0.240 8.036 -4.069 1.00 93.62 306 VAL A O 1
ATOM 2352 N N . ASP A 1 307 ? 0.230 9.267 -2.254 1.00 93.19 307 ASP A N 1
ATOM 2353 C CA . ASP A 1 307 ? -0.272 10.524 -2.801 1.00 93.19 307 ASP A CA 1
ATOM 2354 C C . ASP A 1 307 ? 0.542 10.954 -4.024 1.00 93.19 307 ASP A C 1
ATOM 2356 O O . ASP A 1 307 ? -0.051 11.260 -5.052 1.00 93.19 307 ASP A O 1
ATOM 2360 N N . ASN A 1 308 ? 1.875 10.864 -3.973 1.00 92.75 308 ASN A N 1
ATOM 2361 C CA . ASN A 1 308 ? 2.753 11.156 -5.110 1.00 92.75 308 ASN A CA 1
ATOM 2362 C C . ASN A 1 308 ? 2.429 10.278 -6.330 1.00 92.75 308 ASN A C 1
ATOM 2364 O O . ASN A 1 308 ? 2.419 10.755 -7.467 1.00 92.75 308 ASN A O 1
ATOM 2368 N N . ALA A 1 309 ? 2.151 8.991 -6.109 1.00 93.50 309 ALA A N 1
ATOM 2369 C CA . ALA A 1 309 ? 1.755 8.084 -7.179 1.00 93.50 309 ALA A CA 1
ATOM 2370 C C . ALA A 1 309 ? 0.377 8.439 -7.755 1.00 93.50 309 ALA A C 1
ATOM 2372 O O . ALA A 1 309 ? 0.214 8.461 -8.975 1.00 93.50 309 ALA A O 1
ATOM 2373 N N . ILE A 1 310 ? -0.595 8.773 -6.902 1.00 93.94 310 ILE A N 1
ATOM 2374 C CA . ILE A 1 310 ? -1.928 9.207 -7.333 1.00 93.94 310 ILE A CA 1
ATOM 2375 C C . ILE A 1 310 ? -1.864 10.537 -8.092 1.00 93.94 310 ILE A C 1
ATOM 2377 O O . ILE A 1 310 ? -2.476 10.651 -9.149 1.00 93.94 310 ILE A O 1
ATOM 2381 N N . GLU A 1 311 ? -1.098 11.522 -7.623 1.00 92.88 311 GLU A N 1
ATOM 2382 C CA . GLU A 1 311 ? -0.878 12.786 -8.336 1.00 92.88 311 GLU A CA 1
ATOM 2383 C C . GLU A 1 311 ? -0.305 12.534 -9.729 1.00 92.88 311 GLU A C 1
ATOM 2385 O O . GLU A 1 311 ? -0.860 13.015 -10.716 1.00 92.88 311 GLU A O 1
ATOM 2390 N N . ARG A 1 312 ? 0.726 11.687 -9.831 1.00 93.19 312 ARG A N 1
ATOM 2391 C CA . ARG A 1 312 ? 1.323 11.328 -11.121 1.00 93.19 312 ARG A CA 1
ATOM 2392 C C . ARG A 1 312 ? 0.338 10.607 -12.047 1.00 93.19 312 ARG A C 1
ATOM 2394 O O . ARG A 1 312 ? 0.347 10.852 -13.250 1.00 93.19 312 ARG A O 1
ATOM 2401 N N . ILE A 1 313 ? -0.530 9.744 -11.511 1.00 92.81 313 ILE A N 1
ATOM 2402 C CA . ILE A 1 313 ? -1.620 9.099 -12.267 1.00 92.81 313 ILE A CA 1
ATOM 2403 C C . ILE A 1 313 ? -2.589 10.149 -12.808 1.00 92.81 313 ILE A C 1
ATOM 2405 O O . ILE A 1 313 ? -2.956 10.102 -13.977 1.00 92.81 313 ILE A O 1
ATOM 2409 N N . LEU A 1 314 ? -2.989 11.117 -11.988 1.00 90.69 314 LEU A N 1
ATOM 2410 C CA . LEU A 1 314 ? -3.915 12.172 -12.394 1.00 90.69 314 LEU A CA 1
ATOM 2411 C C . LEU A 1 314 ? -3.307 13.090 -13.462 1.00 90.69 314 LEU A C 1
ATOM 2413 O O . LEU A 1 314 ? -3.995 13.434 -14.424 1.00 90.69 314 LEU A O 1
ATOM 2417 N N . GLU A 1 315 ? -2.020 13.423 -13.336 1.00 90.75 315 GLU A N 1
ATOM 2418 C CA . GLU A 1 315 ? -1.249 14.145 -14.358 1.00 90.75 315 GLU A CA 1
ATOM 2419 C C . GLU A 1 315 ? -1.228 13.386 -15.694 1.00 90.75 315 GLU A C 1
ATOM 2421 O O . GLU A 1 315 ? -1.371 13.988 -16.756 1.00 90.75 315 GLU A O 1
ATOM 2426 N N . PHE A 1 316 ? -1.064 12.061 -15.651 1.00 90.50 316 PHE A N 1
ATOM 2427 C CA . PHE A 1 316 ? -0.895 11.221 -16.839 1.00 90.50 316 PHE A CA 1
ATOM 2428 C C . PHE A 1 316 ? -2.220 10.865 -17.516 1.00 90.50 316 PHE A C 1
ATOM 2430 O O . PHE A 1 316 ? -2.334 10.903 -18.744 1.00 90.50 316 PHE A O 1
ATOM 2437 N N . CYS A 1 317 ? -3.226 10.474 -16.736 1.00 85.06 317 CYS A N 1
ATOM 2438 C CA . CYS A 1 317 ? -4.482 9.993 -17.288 1.00 85.06 317 CYS A CA 1
ATOM 2439 C C . CYS A 1 317 ? -5.493 11.121 -17.551 1.00 85.06 317 CYS A C 1
ATOM 2441 O O . CYS A 1 317 ? -6.430 10.909 -18.325 1.00 85.06 317 CYS A O 1
ATOM 2443 N N . GLY A 1 318 ? -5.335 12.286 -16.914 1.00 82.81 318 GLY A N 1
ATOM 2444 C CA . GLY A 1 318 ? -6.289 13.387 -16.986 1.00 82.81 318 GLY A CA 1
ATOM 2445 C C . GLY A 1 318 ? -7.664 13.044 -16.395 1.00 82.81 318 GLY A C 1
ATOM 2446 O O . GLY A 1 318 ? -7.835 12.090 -15.630 1.00 82.81 318 GLY A O 1
ATOM 2447 N N . PHE A 1 319 ? -8.676 13.833 -16.761 1.00 78.62 319 PHE A N 1
ATOM 2448 C CA . PHE A 1 319 ? -10.019 13.748 -16.173 1.00 78.62 319 PHE A CA 1
ATOM 2449 C C . PHE A 1 319 ? -10.758 12.428 -16.471 1.00 78.62 319 PHE A C 1
ATOM 2451 O O . PHE A 1 319 ? -11.565 11.979 -15.656 1.00 78.62 319 PHE A O 1
ATOM 2458 N N . GLU A 1 320 ? -10.468 11.783 -17.608 1.00 78.25 320 GLU A N 1
ATOM 2459 C CA . GLU A 1 320 ? -11.144 10.554 -18.058 1.00 78.25 320 GLU A CA 1
ATOM 2460 C C . GLU A 1 320 ? -11.045 9.418 -17.037 1.00 78.25 320 GLU A C 1
ATOM 2462 O O . GLU A 1 320 ? -12.056 8.797 -16.704 1.00 78.25 320 GLU A O 1
ATOM 2467 N N . ILE A 1 321 ? -9.836 9.184 -16.518 1.00 81.38 321 ILE A N 1
ATOM 2468 C CA . ILE A 1 321 ? -9.585 8.198 -15.462 1.00 81.38 321 ILE A CA 1
ATOM 2469 C C . ILE A 1 321 ? -9.684 8.838 -14.084 1.00 81.38 321 ILE A C 1
ATOM 2471 O O . ILE A 1 321 ? -10.137 8.171 -13.160 1.00 81.38 321 ILE A O 1
ATOM 2475 N N . GLY A 1 322 ? -9.349 10.127 -13.937 1.00 83.81 322 GLY A N 1
ATOM 2476 C CA . GLY A 1 322 ? -9.369 10.828 -12.650 1.00 83.81 322 GLY A CA 1
ATOM 2477 C C . GLY A 1 322 ? -10.687 10.692 -11.880 1.00 83.81 322 GLY A C 1
ATOM 2478 O O . GLY A 1 322 ? -10.668 10.538 -10.663 1.00 83.81 322 GLY A O 1
ATOM 2479 N N . LYS A 1 323 ? -11.838 10.640 -12.567 1.00 83.69 323 LYS A N 1
ATOM 2480 C CA . LYS A 1 323 ? -13.152 10.412 -11.925 1.00 83.69 323 LYS A CA 1
ATOM 2481 C C . LYS A 1 323 ? -13.321 9.021 -11.284 1.00 83.69 323 LYS A C 1
ATOM 2483 O O . LYS A 1 323 ? -14.153 8.855 -10.387 1.00 83.69 323 LYS A O 1
ATOM 2488 N N . TYR A 1 324 ? -12.534 8.041 -11.725 1.00 88.38 324 TYR A N 1
ATOM 2489 C CA . TYR A 1 324 ? -12.489 6.668 -11.213 1.00 88.38 324 TYR A CA 1
ATOM 2490 C C . TYR A 1 324 ? -11.306 6.414 -10.269 1.00 88.38 324 TYR A C 1
ATOM 2492 O O . TYR A 1 324 ? -11.118 5.279 -9.826 1.00 88.38 324 TYR A O 1
ATOM 2500 N N . VAL A 1 325 ? -10.500 7.435 -9.971 1.00 90.31 325 VAL A N 1
ATOM 2501 C CA . VAL A 1 325 ? -9.449 7.354 -8.957 1.00 90.31 325 VAL A CA 1
ATOM 2502 C C . VAL A 1 325 ? -10.062 7.658 -7.596 1.00 90.31 325 VAL A C 1
ATOM 2504 O O . VAL A 1 325 ? -10.731 8.677 -7.433 1.00 90.31 325 VAL A O 1
ATOM 2507 N N . THR A 1 326 ? -9.811 6.788 -6.622 1.00 88.56 326 THR A N 1
ATOM 2508 C CA . THR A 1 326 ? -10.186 6.988 -5.223 1.00 88.56 326 THR A CA 1
ATOM 2509 C C . THR A 1 326 ? -8.965 6.926 -4.322 1.00 88.56 326 THR A C 1
ATOM 2511 O O . THR A 1 326 ? -8.049 6.125 -4.534 1.00 88.56 326 THR A O 1
ATOM 2514 N N . ARG A 1 327 ? -8.957 7.764 -3.284 1.00 89.25 327 ARG A N 1
ATOM 2515 C CA . ARG A 1 327 ? -7.927 7.755 -2.245 1.00 89.25 327 ARG A CA 1
ATOM 2516 C C . ARG A 1 327 ? -8.577 7.429 -0.905 1.00 89.25 327 ARG A C 1
ATOM 2518 O O . ARG A 1 327 ? -9.251 8.262 -0.308 1.00 89.25 327 ARG A O 1
ATOM 2525 N N . ILE A 1 328 ? -8.321 6.221 -0.408 1.00 84.00 328 ILE A N 1
ATOM 2526 C CA . ILE A 1 328 ? -8.883 5.723 0.848 1.00 84.00 328 ILE A CA 1
ATOM 2527 C C . ILE A 1 328 ? -7.891 5.977 1.982 1.00 84.00 328 ILE A C 1
ATOM 2529 O O . ILE A 1 328 ? -6.844 5.341 2.102 1.00 84.00 328 ILE A O 1
ATOM 2533 N N . GLY A 1 329 ? -8.222 6.953 2.816 1.00 76.69 329 GLY A N 1
ATOM 2534 C CA . GLY A 1 329 ? -7.408 7.427 3.926 1.00 76.69 329 GLY A CA 1
ATOM 2535 C C . GLY A 1 329 ? -8.017 8.693 4.512 1.00 76.69 329 GLY A C 1
ATOM 2536 O O . GLY A 1 329 ? -8.957 9.256 3.952 1.00 76.69 329 GLY A O 1
ATOM 2537 N N . HIS A 1 330 ? -7.503 9.149 5.650 1.00 71.94 330 HIS A N 1
ATOM 2538 C CA . HIS A 1 330 ? -8.059 10.345 6.266 1.00 71.94 330 HIS A CA 1
ATOM 2539 C C . HIS A 1 330 ? -7.683 11.617 5.475 1.00 71.94 330 HIS A C 1
ATOM 2541 O O . HIS A 1 330 ? -6.491 11.817 5.239 1.00 71.94 330 HIS A O 1
ATOM 2547 N N . PRO A 1 331 ? -8.626 12.533 5.152 1.00 70.50 331 PRO A N 1
ATOM 2548 C CA . PRO A 1 331 ? -8.350 13.757 4.385 1.00 70.50 331 PRO A CA 1
ATOM 2549 C C . PRO A 1 331 ? -7.215 14.634 4.928 1.00 70.50 331 PRO A C 1
ATOM 2551 O O . PRO A 1 331 ? -6.556 15.325 4.163 1.00 70.50 331 PRO A O 1
ATOM 2554 N N . ALA A 1 332 ? -6.989 14.624 6.246 1.00 69.75 332 ALA A N 1
ATOM 2555 C CA . ALA A 1 332 ? -5.905 15.380 6.887 1.00 69.75 332 ALA A CA 1
ATOM 2556 C C . ALA A 1 332 ? -4.499 14.803 6.630 1.00 69.75 332 ALA A C 1
ATOM 2558 O O . ALA A 1 332 ? -3.518 15.508 6.829 1.00 69.75 332 ALA A O 1
ATOM 2559 N N . LYS A 1 333 ? -4.399 13.533 6.219 1.00 74.44 333 LYS A N 1
ATOM 2560 C CA . LYS A 1 333 ? -3.135 12.841 5.914 1.00 74.44 333 LYS A CA 1
ATOM 2561 C C . LYS A 1 333 ? -2.876 12.768 4.401 1.00 74.44 333 LYS A C 1
ATOM 2563 O O . LYS A 1 333 ? -2.003 12.015 3.987 1.00 74.44 333 LYS A O 1
ATOM 2568 N N . ILE A 1 334 ? -3.672 13.482 3.601 1.00 80.94 334 ILE A N 1
ATOM 2569 C CA . ILE A 1 334 ? -3.667 13.417 2.138 1.00 80.94 334 ILE A CA 1
ATOM 2570 C C . ILE A 1 334 ? -3.229 14.765 1.571 1.00 80.94 334 ILE A C 1
ATOM 2572 O O . ILE A 1 334 ? -3.641 15.817 2.070 1.00 80.94 334 ILE A O 1
ATOM 2576 N N . SER A 1 335 ? -2.419 14.731 0.516 1.00 81.50 335 SER A N 1
ATOM 2577 C CA . SER A 1 335 ? -1.937 15.931 -0.159 1.00 81.50 335 SER A CA 1
ATOM 2578 C C . SER A 1 335 ? -3.090 16.851 -0.615 1.00 81.50 335 SER A C 1
ATOM 2580 O O . SER A 1 335 ? -4.178 16.383 -0.978 1.00 81.50 335 SER A O 1
ATOM 2582 N N . PRO A 1 336 ? -2.886 18.183 -0.651 1.00 82.00 336 PRO A N 1
ATOM 2583 C CA . PRO A 1 336 ? -3.919 19.127 -1.088 1.00 82.00 336 PRO A CA 1
ATOM 2584 C C . PRO A 1 336 ? -4.457 18.860 -2.502 1.00 82.00 336 PRO A C 1
ATOM 2586 O O . PRO A 1 336 ? -5.641 19.085 -2.766 1.00 82.00 336 PRO A O 1
ATOM 2589 N N . THR A 1 337 ? -3.606 18.369 -3.407 1.00 79.12 337 THR A N 1
ATOM 2590 C CA . THR A 1 337 ? -3.969 18.035 -4.790 1.00 79.12 337 THR A CA 1
ATOM 2591 C C . THR A 1 337 ? -4.936 16.854 -4.829 1.00 79.12 337 THR A C 1
ATOM 2593 O O . THR A 1 337 ? -5.992 16.935 -5.463 1.00 79.12 337 THR A O 1
ATOM 2596 N N . VAL A 1 338 ? -4.625 15.784 -4.090 1.00 81.81 338 VAL A N 1
ATOM 2597 C CA . VAL A 1 338 ? -5.432 14.555 -4.048 1.00 81.81 338 VAL A CA 1
ATOM 2598 C C . VAL A 1 338 ? -6.701 14.740 -3.212 1.00 81.81 338 VAL A C 1
ATOM 2600 O O . VAL A 1 338 ? -7.725 14.113 -3.486 1.00 81.81 338 VAL A O 1
ATOM 2603 N N . ARG A 1 339 ? -6.701 15.662 -2.241 1.00 79.31 339 ARG A N 1
ATOM 2604 C CA . ARG A 1 339 ? -7.840 15.921 -1.343 1.00 79.31 339 ARG A CA 1
ATOM 2605 C C . ARG A 1 339 ? -9.154 16.219 -2.073 1.00 79.31 339 ARG A C 1
ATOM 2607 O O . ARG A 1 339 ? -10.216 15.874 -1.562 1.00 79.31 339 ARG A O 1
ATOM 2614 N N . ARG A 1 340 ? -9.114 16.807 -3.275 1.00 75.44 340 ARG A N 1
ATOM 2615 C CA . ARG A 1 340 ? -10.321 17.070 -4.088 1.00 75.44 340 ARG A CA 1
ATOM 2616 C C . ARG A 1 340 ? -11.043 15.778 -4.489 1.00 75.44 340 ARG A C 1
ATOM 2618 O O . ARG A 1 340 ? -12.270 15.745 -4.500 1.00 75.44 340 ARG A O 1
ATOM 2625 N N . TYR A 1 341 ? -10.286 14.714 -4.749 1.00 71.62 341 TYR A N 1
ATOM 2626 C CA . TYR A 1 341 ? -10.817 13.389 -5.075 1.00 71.62 341 TYR A CA 1
ATOM 2627 C C . TYR A 1 341 ? -11.391 12.710 -3.830 1.00 71.62 341 TYR A C 1
ATOM 2629 O O . TYR A 1 341 ? -12.491 12.173 -3.880 1.00 71.62 341 TYR A O 1
ATOM 2637 N N . VAL A 1 342 ? -10.732 12.866 -2.678 1.00 68.50 342 VAL A N 1
ATOM 2638 C CA . VAL A 1 342 ? -11.234 12.368 -1.384 1.00 68.50 342 VAL A CA 1
ATOM 2639 C C . VAL A 1 342 ? -12.576 12.998 -1.012 1.00 68.50 342 VAL A C 1
ATOM 2641 O O . VAL A 1 342 ? -13.463 12.319 -0.509 1.00 68.50 342 VAL A O 1
ATOM 2644 N N . VAL A 1 343 ? -12.762 14.299 -1.254 1.00 60.12 343 VAL A N 1
ATOM 2645 C CA . VAL A 1 343 ? -14.048 14.971 -0.990 1.00 60.12 343 VAL A CA 1
ATOM 2646 C C . VAL A 1 343 ? -15.155 14.398 -1.878 1.00 60.12 343 VAL A C 1
ATOM 2648 O O . VAL A 1 343 ? -16.262 14.155 -1.393 1.00 60.12 343 VAL A O 1
ATOM 2651 N N . ALA A 1 344 ? -14.857 14.130 -3.153 1.00 62.03 344 ALA A N 1
ATOM 2652 C CA . ALA A 1 344 ? -15.791 13.446 -4.041 1.00 62.03 344 ALA A CA 1
ATOM 2653 C C . ALA A 1 344 ? -16.108 12.025 -3.539 1.00 62.03 344 ALA A C 1
ATOM 2655 O O . ALA A 1 344 ? -17.268 11.615 -3.573 1.00 62.03 344 ALA A O 1
ATOM 2656 N N . ASP A 1 345 ? -15.115 11.304 -3.017 1.00 64.81 345 ASP A N 1
ATOM 2657 C CA . ASP A 1 345 ? -15.284 9.964 -2.447 1.00 64.81 345 ASP A CA 1
ATOM 2658 C C . ASP A 1 345 ? -16.140 9.976 -1.179 1.00 64.81 345 ASP A C 1
ATOM 2660 O O . ASP A 1 345 ? -17.054 9.167 -1.059 1.00 64.81 345 ASP A O 1
ATOM 2664 N N . LEU A 1 346 ? -15.931 10.929 -0.266 1.00 60.88 346 LEU A N 1
ATOM 2665 C CA . LEU A 1 346 ? -16.776 11.116 0.920 1.00 60.88 346 LEU A CA 1
ATOM 2666 C C . LEU A 1 346 ? -18.225 11.440 0.534 1.00 60.88 346 LEU A C 1
ATOM 2668 O O . LEU A 1 346 ? -19.164 10.954 1.164 1.00 60.88 346 LEU A O 1
ATOM 2672 N N . GLY A 1 347 ? -18.422 12.229 -0.525 1.00 59.25 347 GLY A N 1
ATOM 2673 C CA . GLY A 1 347 ? -19.743 12.476 -1.100 1.00 59.25 347 GLY A CA 1
ATOM 2674 C C . GLY A 1 347 ? -20.403 11.198 -1.630 1.00 59.25 347 GLY A C 1
ATOM 2675 O O . GLY A 1 347 ? -21.587 10.973 -1.377 1.00 59.25 347 GLY A O 1
ATOM 2676 N N . ARG A 1 348 ? -19.642 10.337 -2.319 1.00 62.34 348 ARG A N 1
ATOM 2677 C CA . ARG A 1 348 ? -20.116 9.027 -2.803 1.00 62.34 348 ARG A CA 1
ATOM 2678 C C . ARG A 1 348 ? -20.416 8.066 -1.653 1.00 62.34 348 ARG A C 1
ATOM 2680 O O . ARG A 1 348 ? -21.485 7.461 -1.636 1.00 62.34 348 ARG A O 1
ATOM 2687 N N . GLN A 1 349 ? -19.536 7.991 -0.656 1.00 59.59 349 GLN A N 1
ATOM 2688 C CA . GLN A 1 349 ? -19.727 7.177 0.546 1.00 59.59 349 GLN A CA 1
ATOM 2689 C C . GLN A 1 349 ? -20.982 7.587 1.318 1.00 59.59 349 GLN A C 1
ATOM 2691 O O . GLN A 1 349 ? -21.743 6.726 1.740 1.00 59.59 349 GLN A O 1
ATOM 2696 N N . ARG A 1 350 ? -21.257 8.889 1.453 1.00 58.09 350 ARG A N 1
ATOM 2697 C CA . ARG A 1 350 ? -22.496 9.367 2.088 1.00 58.09 350 ARG A CA 1
ATOM 2698 C C . ARG A 1 350 ? -23.762 8.970 1.324 1.00 58.09 350 ARG A C 1
ATOM 2700 O O . ARG A 1 350 ? -24.808 8.839 1.944 1.00 58.09 350 ARG A O 1
ATOM 2707 N N . LYS A 1 351 ? -23.686 8.796 -0.000 1.00 55.84 351 LYS A N 1
ATOM 2708 C CA . LYS A 1 351 ? -24.835 8.436 -0.848 1.00 55.84 351 LYS A CA 1
ATOM 2709 C C . LYS A 1 351 ? -25.062 6.925 -0.986 1.00 55.84 351 LYS A C 1
ATOM 2711 O O . LYS A 1 351 ? -26.192 6.534 -1.249 1.00 55.84 351 LYS A O 1
ATOM 2716 N N . GLY A 1 352 ? -24.028 6.088 -0.839 1.00 57.88 352 GLY A N 1
ATOM 2717 C CA . GLY A 1 352 ? -24.128 4.640 -1.096 1.00 57.88 352 GLY A CA 1
ATOM 2718 C C . GLY A 1 352 ? -23.130 3.737 -0.357 1.00 57.88 352 GLY A C 1
ATOM 2719 O O . GLY A 1 352 ? -22.998 2.568 -0.710 1.00 57.88 352 GLY A O 1
ATOM 2720 N N . GLY A 1 353 ? -22.414 4.255 0.644 1.00 69.88 353 GLY A N 1
ATOM 2721 C CA . GLY A 1 353 ? -21.463 3.500 1.464 1.00 69.88 353 GLY A CA 1
ATOM 2722 C C . GLY A 1 353 ? -20.132 3.166 0.777 1.00 69.88 353 GLY A C 1
ATOM 2723 O O . GLY A 1 353 ? -19.850 3.582 -0.349 1.00 69.88 353 GLY A O 1
ATOM 2724 N N . LEU A 1 354 ? -19.287 2.403 1.480 1.00 73.25 354 LEU A N 1
ATOM 2725 C CA . LEU A 1 354 ? -17.993 1.925 0.973 1.00 73.25 354 LEU A CA 1
ATOM 2726 C C . LEU A 1 354 ? -18.165 1.023 -0.263 1.00 73.25 354 LEU A C 1
ATOM 2728 O O . LEU A 1 354 ? -17.383 1.117 -1.202 1.00 73.25 354 LEU A O 1
ATOM 2732 N N . GLU A 1 355 ? -19.217 0.205 -0.310 1.00 75.19 355 GLU A N 1
ATOM 2733 C CA . GLU A 1 355 ? -19.495 -0.703 -1.431 1.00 75.19 355 GLU A CA 1
ATOM 2734 C C . GLU A 1 355 ? -19.714 0.022 -2.763 1.00 75.19 355 GLU A C 1
ATOM 2736 O O . GLU A 1 355 ? -19.194 -0.406 -3.796 1.00 75.19 355 GLU A O 1
ATOM 2741 N N . ALA A 1 356 ? -20.450 1.139 -2.757 1.00 76.62 356 ALA A N 1
ATOM 2742 C CA . ALA A 1 356 ? -20.663 1.931 -3.965 1.00 76.62 356 ALA A CA 1
ATOM 2743 C C . ALA A 1 356 ? -19.340 2.493 -4.505 1.00 76.62 356 ALA A C 1
ATOM 2745 O O . ALA A 1 356 ? -19.079 2.408 -5.706 1.00 76.62 356 ALA A O 1
ATOM 2746 N N . LEU A 1 357 ? -18.478 2.989 -3.610 1.00 79.19 357 LEU A N 1
ATOM 2747 C CA . LEU A 1 357 ? -17.147 3.475 -3.970 1.00 79.19 357 LEU A CA 1
ATOM 2748 C C . LEU A 1 357 ? -16.298 2.359 -4.599 1.00 79.19 357 LEU A C 1
ATOM 2750 O O . LEU A 1 357 ? -15.705 2.561 -5.658 1.00 79.19 357 LEU A O 1
ATOM 2754 N N . LEU A 1 358 ? -16.284 1.173 -3.980 1.00 81.56 358 LEU A N 1
ATOM 2755 C CA . LEU A 1 358 ? -15.531 0.013 -4.467 1.00 81.56 358 LEU A CA 1
ATOM 2756 C C . LEU A 1 358 ? -16.015 -0.492 -5.838 1.00 81.56 358 LEU A C 1
ATOM 2758 O O . LEU A 1 358 ? -15.227 -1.055 -6.596 1.00 81.56 358 LEU A O 1
ATOM 2762 N N . ARG A 1 359 ? -17.292 -0.285 -6.177 1.00 82.88 359 ARG A N 1
ATOM 2763 C CA . ARG A 1 359 ? -17.869 -0.681 -7.471 1.00 82.88 359 ARG A CA 1
ATOM 2764 C C . ARG A 1 359 ? -17.508 0.275 -8.609 1.00 82.88 359 ARG A C 1
ATOM 2766 O O . ARG A 1 359 ? -17.332 -0.170 -9.742 1.00 82.88 359 ARG A O 1
ATOM 2773 N N . GLU A 1 360 ? -17.462 1.574 -8.333 1.00 83.88 360 GLU A N 1
ATOM 2774 C CA . GLU A 1 360 ? -17.264 2.607 -9.356 1.00 83.88 360 GLU A CA 1
ATOM 2775 C C . GLU A 1 360 ? -15.790 2.888 -9.646 1.00 83.88 360 GLU A C 1
ATOM 2777 O O . GLU A 1 360 ? -15.426 3.144 -10.797 1.00 83.88 360 GLU A O 1
ATOM 2782 N N . ALA A 1 361 ? -14.946 2.864 -8.616 1.00 89.44 361 ALA A N 1
ATOM 2783 C CA . ALA A 1 361 ? -13.538 3.187 -8.757 1.00 89.44 361 ALA A CA 1
ATOM 2784 C C . ALA A 1 361 ? -12.762 2.097 -9.516 1.00 89.44 361 ALA A C 1
ATOM 2786 O O . ALA A 1 361 ? -13.089 0.909 -9.499 1.00 89.44 361 ALA A O 1
ATOM 2787 N N . ARG A 1 362 ? -11.706 2.533 -10.204 1.00 92.31 362 ARG A N 1
ATOM 2788 C CA . ARG A 1 362 ? -10.774 1.681 -10.958 1.00 92.31 362 ARG A CA 1
ATOM 2789 C C . ARG A 1 362 ? -9.350 1.805 -10.451 1.00 92.31 362 ARG A C 1
ATOM 2791 O O . ARG A 1 362 ? -8.595 0.856 -10.579 1.00 92.31 362 ARG A O 1
ATOM 2798 N N . VAL A 1 363 ? -8.982 2.928 -9.843 1.00 94.12 363 VAL A N 1
ATOM 2799 C CA . VAL A 1 363 ? -7.669 3.104 -9.216 1.00 94.12 363 VAL A CA 1
ATOM 2800 C C . VAL A 1 363 ? -7.877 3.442 -7.752 1.00 94.12 363 VAL A C 1
ATOM 2802 O O . VAL A 1 363 ? -8.583 4.393 -7.435 1.00 94.12 363 VAL A O 1
ATOM 2805 N N . PHE A 1 364 ? -7.253 2.676 -6.869 1.00 93.19 364 PHE A N 1
ATOM 2806 C CA . PHE A 1 364 ? -7.407 2.773 -5.427 1.00 93.19 364 PHE A CA 1
ATOM 2807 C C . PHE A 1 364 ? -6.061 3.117 -4.802 1.00 93.19 364 PHE A C 1
ATOM 2809 O O . PHE A 1 364 ? -5.127 2.331 -4.894 1.00 93.19 364 PHE A O 1
ATOM 2816 N N . GLY A 1 365 ? -5.948 4.275 -4.159 1.00 93.69 365 GLY A N 1
ATOM 2817 C CA . GLY A 1 365 ? -4.774 4.656 -3.377 1.00 93.69 365 GLY A CA 1
ATOM 2818 C C . GLY A 1 365 ? -5.013 4.447 -1.886 1.00 93.69 365 GLY A C 1
ATOM 2819 O O . GLY A 1 365 ? -5.910 5.072 -1.316 1.00 93.69 365 GLY A O 1
ATOM 2820 N N . MET A 1 366 ? -4.209 3.620 -1.220 1.00 91.31 366 MET A N 1
ATOM 2821 C CA . MET A 1 366 ? -4.222 3.515 0.245 1.00 91.31 366 MET A CA 1
ATOM 2822 C C . MET A 1 366 ? -2.903 2.984 0.794 1.00 91.31 366 MET A C 1
ATOM 2824 O O . MET A 1 366 ? -2.196 2.239 0.119 1.00 91.31 366 MET A O 1
ATOM 2828 N N . THR A 1 367 ? -2.575 3.331 2.037 1.00 90.06 367 THR A N 1
ATOM 2829 C CA . THR A 1 367 ? -1.424 2.726 2.718 1.00 90.06 367 THR A CA 1
ATOM 2830 C C . THR A 1 367 ? -1.682 1.248 2.993 1.00 90.06 367 THR A C 1
ATOM 2832 O O . THR A 1 367 ? -2.834 0.820 3.117 1.00 90.06 367 THR A O 1
ATOM 2835 N N . MET A 1 368 ? -0.615 0.467 3.144 1.00 88.38 368 MET A N 1
ATOM 2836 C CA . MET A 1 368 ? -0.742 -0.958 3.459 1.00 88.38 368 MET A CA 1
ATOM 2837 C C . MET A 1 368 ? -1.466 -1.195 4.783 1.00 88.38 368 MET A C 1
ATOM 2839 O O . MET A 1 368 ? -2.232 -2.143 4.911 1.00 88.38 368 MET A O 1
ATOM 2843 N N . ALA A 1 369 ? -1.273 -0.315 5.766 1.00 82.56 369 ALA A N 1
ATOM 2844 C CA . ALA A 1 369 ? -1.938 -0.456 7.052 1.00 82.56 369 ALA A CA 1
ATOM 2845 C C . ALA A 1 369 ? -3.451 -0.219 6.940 1.00 82.56 369 ALA A C 1
ATOM 2847 O O . ALA A 1 369 ? -4.246 -0.956 7.526 1.00 82.56 369 ALA A O 1
ATOM 2848 N N . LYS A 1 370 ? -3.871 0.734 6.093 1.00 84.06 370 LYS A N 1
ATOM 2849 C CA . LYS A 1 370 ? -5.289 0.913 5.769 1.00 84.06 370 LYS A CA 1
ATOM 2850 C C . LYS A 1 370 ? -5.843 -0.299 5.015 1.00 84.06 370 LYS A C 1
ATOM 2852 O O . LYS A 1 370 ? -6.947 -0.729 5.332 1.00 84.06 370 LYS A O 1
ATOM 2857 N N . LEU A 1 371 ? -5.084 -0.867 4.077 1.00 87.44 371 LEU A N 1
ATOM 2858 C CA . LEU A 1 371 ? -5.466 -2.096 3.379 1.00 87.44 371 LEU A CA 1
ATOM 2859 C C . LEU A 1 371 ? -5.684 -3.257 4.365 1.00 87.44 371 LEU A C 1
ATOM 2861 O O . LEU A 1 371 ? -6.733 -3.891 4.320 1.00 87.44 371 LEU A O 1
ATOM 2865 N N . ALA A 1 372 ? -4.745 -3.482 5.289 1.00 85.06 372 ALA A N 1
ATOM 2866 C CA . ALA A 1 372 ? -4.837 -4.524 6.315 1.00 85.06 372 ALA A CA 1
ATOM 2867 C C . ALA A 1 372 ? -6.025 -4.309 7.266 1.00 85.06 372 ALA A C 1
ATOM 2869 O O . ALA A 1 372 ? -6.723 -5.256 7.617 1.00 85.06 372 ALA A O 1
ATOM 2870 N N . SER A 1 373 ? -6.296 -3.059 7.651 1.00 80.25 373 SER A N 1
ATOM 2871 C CA . SER A 1 373 ? -7.469 -2.697 8.454 1.00 80.25 373 SER A CA 1
ATOM 2872 C C . SER A 1 373 ? -8.778 -3.042 7.734 1.00 80.25 373 SER A C 1
ATOM 2874 O O . SER A 1 373 ? -9.657 -3.680 8.314 1.00 80.25 373 SER A O 1
ATOM 2876 N N . LEU A 1 374 ? -8.894 -2.686 6.449 1.00 80.75 374 LEU A N 1
ATOM 2877 C CA . LEU A 1 374 ? -10.075 -3.006 5.644 1.00 80.75 374 LEU A CA 1
ATOM 2878 C C . LEU A 1 374 ? -10.251 -4.512 5.438 1.00 80.75 374 LEU A C 1
ATOM 2880 O O . LEU A 1 374 ? -11.366 -5.024 5.504 1.00 80.75 374 LEU A O 1
ATOM 2884 N N . ASP A 1 375 ? -9.152 -5.220 5.219 1.00 81.19 375 ASP A N 1
ATOM 2885 C CA . ASP A 1 375 ? -9.122 -6.670 5.082 1.00 81.19 375 ASP A CA 1
ATOM 2886 C C . ASP A 1 375 ? -9.590 -7.385 6.365 1.00 81.19 375 ASP A C 1
ATOM 2888 O O . ASP A 1 375 ? -10.512 -8.200 6.319 1.00 81.19 375 ASP A O 1
ATOM 2892 N N . LEU A 1 376 ? -9.018 -7.036 7.522 1.00 76.06 376 LEU A N 1
ATOM 2893 C CA . LEU A 1 376 ? -9.270 -7.722 8.795 1.00 76.06 376 LEU A CA 1
ATOM 2894 C C . LEU A 1 376 ? -10.662 -7.471 9.389 1.00 76.06 376 LEU A C 1
ATOM 2896 O O . LEU A 1 376 ? -11.162 -8.329 10.129 1.00 76.06 376 LEU A O 1
ATOM 2900 N N . PHE A 1 377 ? -11.268 -6.321 9.088 1.00 73.12 377 PHE A N 1
ATOM 2901 C CA . PHE A 1 377 ? -12.553 -5.915 9.661 1.00 73.12 377 PHE A CA 1
ATOM 2902 C C . PHE A 1 377 ? -13.721 -5.950 8.689 1.00 73.12 377 PHE A C 1
ATOM 2904 O O . PHE A 1 377 ? -14.817 -6.317 9.094 1.00 73.12 377 PHE A O 1
ATOM 2911 N N . TYR A 1 378 ? -13.508 -5.567 7.431 1.00 75.31 378 TYR A N 1
ATOM 2912 C CA . TYR A 1 378 ? -14.595 -5.438 6.458 1.00 75.31 378 TYR A CA 1
ATOM 2913 C C . TYR A 1 378 ? -14.585 -6.548 5.403 1.00 75.31 378 TYR A C 1
ATOM 2915 O O . TYR A 1 378 ? -15.504 -6.620 4.593 1.00 75.31 378 TYR A O 1
ATOM 2923 N N . GLY A 1 379 ? -13.574 -7.428 5.393 1.00 76.50 379 GLY A N 1
ATOM 2924 C CA . GLY A 1 379 ? -13.482 -8.501 4.401 1.00 76.50 379 GLY A CA 1
ATOM 2925 C C . GLY A 1 379 ? -13.426 -7.940 2.982 1.00 76.50 379 GLY A C 1
ATOM 2926 O O . GLY A 1 379 ? -14.263 -8.267 2.137 1.00 76.50 379 GLY A O 1
ATOM 2927 N N . LEU A 1 380 ? -12.465 -7.044 2.736 1.00 80.38 380 LEU A N 1
ATOM 2928 C CA . LEU A 1 380 ? -12.328 -6.312 1.474 1.00 80.38 380 LEU A CA 1
ATOM 2929 C C . LEU A 1 380 ? -12.321 -7.234 0.237 1.00 80.38 380 LEU A C 1
ATOM 2931 O O . LEU A 1 380 ? -12.871 -6.873 -0.804 1.00 80.38 380 LEU A O 1
ATOM 2935 N N . ASP A 1 381 ? -11.750 -8.436 0.357 1.00 74.56 381 ASP A N 1
ATOM 2936 C CA . ASP A 1 381 ? -11.751 -9.468 -0.685 1.00 74.56 381 ASP A CA 1
ATOM 2937 C C . ASP A 1 381 ? -13.172 -9.869 -1.113 1.00 74.56 381 ASP A C 1
ATOM 2939 O O . ASP A 1 381 ? -13.465 -9.960 -2.311 1.00 74.56 381 ASP A O 1
ATOM 2943 N N . LYS A 1 382 ? -14.073 -10.042 -0.139 1.00 76.88 382 LYS A N 1
ATOM 2944 C CA . LYS A 1 382 ? -15.488 -10.360 -0.368 1.00 76.88 382 LYS A CA 1
ATOM 2945 C C . LYS A 1 382 ? -16.221 -9.186 -1.008 1.00 76.88 382 LYS A C 1
ATOM 2947 O O . LYS A 1 382 ? -16.947 -9.386 -1.982 1.00 76.88 382 LYS A O 1
ATOM 2952 N N . MET A 1 383 ? -15.994 -7.967 -0.512 1.00 78.75 383 MET A N 1
ATOM 2953 C CA . MET A 1 383 ? -16.638 -6.756 -1.041 1.00 78.75 383 MET A CA 1
ATOM 2954 C C . MET A 1 383 ? -16.262 -6.499 -2.507 1.00 78.75 383 MET A C 1
ATOM 2956 O O . MET A 1 383 ? -17.105 -6.104 -3.312 1.00 78.75 383 MET A O 1
ATOM 2960 N N . LEU A 1 384 ? -15.005 -6.764 -2.877 1.00 78.31 384 LEU A N 1
ATOM 2961 C CA . LEU A 1 384 ? -14.511 -6.578 -4.241 1.00 78.31 384 LEU A CA 1
ATOM 2962 C C . LEU A 1 384 ? -14.897 -7.713 -5.202 1.00 78.31 384 LEU A C 1
ATOM 2964 O O . LEU A 1 384 ? -14.717 -7.545 -6.408 1.00 78.31 384 LEU A O 1
ATOM 2968 N N . LYS A 1 385 ? -15.437 -8.845 -4.726 1.00 73.44 385 LYS A N 1
ATOM 2969 C CA . LYS A 1 385 ? -15.829 -9.999 -5.566 1.00 73.44 385 LYS A CA 1
ATOM 2970 C C . LYS A 1 385 ? -14.739 -10.409 -6.574 1.00 73.44 385 LYS A C 1
ATOM 2972 O O . LYS A 1 385 ? -15.016 -10.548 -7.762 1.00 73.44 385 LYS A O 1
ATOM 2977 N N . GLY A 1 386 ? -13.495 -10.545 -6.112 1.00 70.56 386 GLY A N 1
ATOM 2978 C CA . GLY A 1 386 ? -12.349 -10.894 -6.971 1.00 70.56 386 GLY A CA 1
ATOM 2979 C C . GLY A 1 386 ? -11.085 -10.062 -6.742 1.00 70.56 386 GLY A C 1
ATOM 2980 O O . GLY A 1 386 ? -10.044 -10.389 -7.297 1.00 70.56 386 GLY A O 1
ATOM 2981 N N . GLY A 1 387 ? -11.146 -9.034 -5.889 1.00 82.50 387 GLY A N 1
ATOM 2982 C CA . GLY A 1 387 ? -9.981 -8.237 -5.497 1.00 82.50 387 GLY A CA 1
ATOM 2983 C C . GLY A 1 387 ? -9.573 -7.178 -6.527 1.00 82.50 387 GLY A C 1
ATOM 2984 O O . GLY A 1 387 ? -10.428 -6.519 -7.130 1.00 82.50 387 GLY A O 1
ATOM 2985 N N . PHE A 1 388 ? -8.259 -6.992 -6.664 1.00 88.50 388 PHE A N 1
ATOM 2986 C CA . PHE A 1 388 ? -7.623 -6.079 -7.614 1.00 88.50 388 PHE A CA 1
ATOM 2987 C C . PHE A 1 388 ? -6.920 -6.885 -8.705 1.00 88.50 388 PHE A C 1
ATOM 2989 O O . PHE A 1 388 ? -6.269 -7.882 -8.398 1.00 88.50 388 PHE A O 1
ATOM 2996 N N . ASP A 1 389 ? -7.006 -6.422 -9.951 1.00 88.50 389 ASP A N 1
ATOM 2997 C CA . ASP A 1 389 ? -6.338 -7.066 -11.086 1.00 88.50 389 ASP A CA 1
ATOM 2998 C C . ASP A 1 389 ? -4.825 -6.823 -11.037 1.00 88.50 389 ASP A C 1
ATOM 3000 O O . ASP A 1 389 ? -4.030 -7.711 -11.335 1.00 88.50 389 ASP A O 1
ATOM 3004 N N . TYR A 1 390 ? -4.424 -5.621 -10.608 1.00 92.50 390 TYR A N 1
ATOM 3005 C CA . TYR A 1 390 ? -3.026 -5.237 -10.440 1.00 92.50 390 TYR A CA 1
ATOM 3006 C C . TYR A 1 390 ? -2.803 -4.525 -9.112 1.00 92.50 390 TYR A C 1
ATOM 3008 O O . TYR A 1 390 ? -3.608 -3.697 -8.680 1.00 92.50 390 TYR A O 1
ATOM 3016 N N . VAL A 1 391 ? -1.657 -4.805 -8.496 1.00 93.75 391 VAL A N 1
ATOM 3017 C CA . VAL A 1 391 ? -1.190 -4.130 -7.286 1.00 93.75 391 VAL A CA 1
ATOM 3018 C C . VAL A 1 391 ? 0.195 -3.559 -7.555 1.00 93.75 391 VAL A C 1
ATOM 3020 O O . VAL A 1 391 ? 1.120 -4.294 -7.895 1.00 93.75 391 VAL A O 1
ATOM 3023 N N . PHE A 1 392 ? 0.343 -2.250 -7.380 1.00 95.56 392 PHE A N 1
ATOM 3024 C CA . PHE A 1 392 ? 1.626 -1.562 -7.411 1.00 95.56 392 PHE A CA 1
ATOM 3025 C C . PHE A 1 392 ? 2.006 -1.149 -5.995 1.00 95.56 392 PHE A C 1
ATOM 3027 O O . PHE A 1 392 ? 1.248 -0.458 -5.311 1.00 95.56 392 PHE A O 1
ATOM 3034 N N . ILE A 1 393 ? 3.196 -1.569 -5.578 1.00 94.12 393 ILE A N 1
ATOM 3035 C CA . ILE A 1 393 ? 3.780 -1.223 -4.287 1.00 94.12 393 ILE A CA 1
ATOM 3036 C C . ILE A 1 393 ? 4.920 -0.243 -4.563 1.00 94.12 393 ILE A C 1
ATOM 3038 O O . ILE A 1 393 ? 5.970 -0.650 -5.066 1.00 94.12 393 ILE A O 1
ATOM 3042 N N . ASP A 1 394 ? 4.712 1.046 -4.286 1.00 91.62 394 ASP A N 1
ATOM 3043 C CA . ASP A 1 394 ? 5.804 2.024 -4.365 1.00 91.62 394 ASP A CA 1
ATOM 3044 C C . ASP A 1 394 ? 6.644 1.960 -3.085 1.00 91.62 394 ASP A C 1
ATOM 3046 O O . ASP A 1 394 ? 6.139 1.659 -2.000 1.00 91.62 394 ASP A O 1
ATOM 3050 N N . GLU A 1 395 ? 7.941 2.220 -3.222 1.00 87.62 395 GLU A N 1
ATOM 3051 C CA . GLU A 1 395 ? 8.927 2.044 -2.147 1.00 87.62 395 GLU A CA 1
ATOM 3052 C C . GLU A 1 395 ? 8.922 0.623 -1.549 1.00 87.62 395 GLU A C 1
ATOM 3054 O O . GLU A 1 395 ? 9.173 0.437 -0.361 1.00 87.62 395 GLU A O 1
ATOM 3059 N N . ALA A 1 396 ? 8.682 -0.404 -2.375 1.00 88.38 396 ALA A N 1
ATOM 3060 C CA . ALA A 1 396 ? 8.575 -1.801 -1.937 1.00 88.38 396 ALA A CA 1
ATOM 3061 C C . ALA A 1 396 ? 9.786 -2.320 -1.134 1.00 88.38 396 ALA A C 1
ATOM 3063 O O . ALA A 1 396 ? 9.641 -3.242 -0.345 1.00 88.38 396 ALA A O 1
ATOM 3064 N N . SER A 1 397 ? 10.975 -1.728 -1.291 1.00 83.19 397 SER A N 1
ATOM 3065 C CA . SER A 1 397 ? 12.157 -2.072 -0.484 1.00 83.19 397 SER A CA 1
ATOM 3066 C C . SER A 1 397 ? 12.078 -1.609 0.976 1.00 83.19 397 SER A C 1
ATOM 3068 O O . SER A 1 397 ? 12.895 -2.033 1.785 1.00 83.19 397 SER A O 1
ATOM 3070 N N . MET A 1 398 ? 11.159 -0.693 1.291 1.00 80.75 398 MET A N 1
ATOM 3071 C CA . MET A 1 398 ? 10.894 -0.176 2.641 1.00 80.75 398 MET A CA 1
ATOM 3072 C C . MET A 1 398 ? 9.687 -0.858 3.290 1.00 80.75 398 MET A C 1
ATOM 3074 O O . MET A 1 398 ? 9.382 -0.604 4.455 1.00 80.75 398 MET A O 1
ATOM 3078 N N . VAL A 1 399 ? 8.977 -1.685 2.524 1.00 77.38 399 VAL A N 1
ATOM 3079 C CA . VAL A 1 399 ? 7.846 -2.464 3.008 1.00 77.38 399 VAL A CA 1
ATOM 3080 C C . VAL A 1 399 ? 8.387 -3.716 3.702 1.00 77.38 399 VAL A C 1
ATOM 3082 O O . VAL A 1 399 ? 9.263 -4.372 3.134 1.00 77.38 399 VAL A O 1
ATOM 3085 N N . PRO A 1 400 ? 7.913 -4.026 4.920 1.00 66.00 400 PRO A N 1
ATOM 3086 C CA . PRO A 1 400 ? 8.341 -5.214 5.643 1.00 66.00 400 PRO A CA 1
ATOM 3087 C C . PRO A 1 400 ? 7.870 -6.520 4.996 1.00 66.00 400 PRO A C 1
ATOM 3089 O O . PRO A 1 400 ? 6.748 -6.553 4.438 1.00 66.00 400 PRO A O 1
#

Radius of gyration: 27.93 Å; chains: 1; bounding box: 88×49×61 Å